Protein AF-0000000082272088 (afdb_homodimer)

Solvent-accessible surface area (backbone atoms only — not comparable to full-atom values): 32332 Å² total; per-residue (Å²): 135,86,81,80,79,77,82,76,81,78,81,81,80,85,81,78,80,77,78,79,80,81,80,78,79,80,79,78,78,80,79,80,77,77,78,80,77,80,79,80,77,77,79,76,77,77,76,79,76,78,71,79,72,81,79,72,82,68,79,77,69,79,74,69,81,67,76,72,68,71,66,70,72,73,62,71,70,70,70,71,67,76,69,72,81,68,50,76,50,64,38,67,52,80,91,69,46,50,70,68,37,48,53,49,51,51,52,47,36,68,74,25,73,87,59,42,60,61,70,52,48,24,43,31,46,51,40,52,61,48,30,53,26,49,50,46,30,50,49,22,59,73,69,60,53,93,65,51,65,46,57,50,34,50,48,45,40,54,35,12,21,58,39,58,12,64,37,52,31,55,59,40,48,58,53,25,43,75,42,65,48,50,68,71,56,61,70,30,55,45,43,38,93,55,45,42,60,67,44,36,55,68,52,32,48,77,72,51,88,47,68,44,58,45,30,52,50,50,42,51,40,36,26,72,68,67,34,26,58,53,71,65,49,51,53,55,27,26,57,52,53,77,64,34,67,47,58,56,45,48,53,49,47,41,43,20,51,42,43,25,45,22,41,44,28,38,58,24,39,44,64,67,131,134,84,83,81,79,78,84,78,83,78,82,81,81,86,80,80,80,77,79,79,80,79,79,78,80,80,77,75,76,77,77,78,78,79,77,78,79,78,79,79,76,78,77,75,76,79,74,80,77,78,71,80,74,73,81,70,81,68,78,77,69,79,74,70,80,68,75,72,67,72,64,71,73,71,60,70,69,71,68,70,67,75,68,70,79,69,50,74,49,66,37,65,52,80,90,70,46,51,71,69,36,49,51,49,49,51,53,47,37,67,75,24,75,88,59,42,62,60,70,52,46,23,43,30,48,52,39,54,64,47,29,54,26,49,50,47,30,51,50,20,59,73,69,60,54,94,66,50,64,47,56,50,34,50,48,44,38,53,34,12,20,58,39,59,13,66,36,50,32,53,59,40,48,58,54,24,43,75,41,65,47,52,67,71,57,61,69,30,56,44,44,39,92,56,44,40,60,65,44,36,55,68,52,31,48,78,73,51,88,47,66,44,59,44,30,53,50,50,43,52,41,35,27,73,70,69,32,28,57,52,71,65,51,50,54,54,28,28,57,52,54,77,63,33,69,47,58,54,44,48,52,48,47,40,42,20,50,42,43,25,46,21,40,46,31,38,56,23,39,43,64,64,133

Nearest PDB structures (foldseek):
  6k40-assembly3_C  TM=8.157E-01  e=2.690E-04  Deinococcus radiodurans R1 = ATCC 13939 = DSM 20539
  6ohi-assembly1_B  TM=7.771E-01  e=2.690E-04  Marinomonas mediterranea MMB-1
  6ohj-assembly1_B  TM=7.211E-01  e=2.273E-04  Marinomonas mediterranea MMB-1
  2gmy-assembly1_C  TM=8.570E-01  e=3.466E-04  Agrobacterium fabrum str. C58
  6k40-assembly3_C  TM=8.128E-01  e=4.241E-04  Deinococcus radiodurans R1 = ATCC 13939 = DSM 20539

Foldseek 3Di:
DPCPPPPDPPPPDPPPPPPPPPPDPPPPPPPPPPPPPDPPPPPPDDPDDPPPPPDCPPPPPPPPPPPPPVPPPPPPPPPPPPPDDDWQFQADDPVPADPLLVVVLVVQCVVCVPQRCAFLQRVCSNPNVRNVVLVVLVCCLQPVAPDQLLLLLLLQLLLLQALQQPQSNVVSVVVNVVSPDDPQLSVQRHGYPRQALVSCVVRHLVVDDDQQSNLLNNQSSCCSHPVHDDPVSQVSNCVSVVNDVVNVVSSVSSSVSSNVRSVSCVVRVRHHD/DPCPDPPDPPPDDPPPPPPPPPPDPPPPPPPPPPPPPDPPPPPPDDPDDPPPVPDCPPPVPPPPPPPVPVPPPPPPPPPPPPPDDDWQFQADDPVPADPLLVVVLVVQCVVCVPQRCAFLQRVCSNPNVRNVVLVVLVCCLQPVAPDQNLLLLLLQLLLLQALVQPQSNVVSVVVNVVSPDDPQLSVQRHGYPRQALVSCVVRHLVVDDDQQSNLLNNQSSCCSHVVHDDPVSQCSNCVSVVNDVVNVVSSVSSSVSSNVRSVSCVVRVRHHD

Secondary structure (DSSP, 8-state):
------------------------------------------------------------------------------------PPPS-----GGG--HHHHHHHHHHHHH-TTTTTTTTHHHHHT-HHHHHHHHHHHHHHHHSSSS-HHHHHHHHHHHHHHTT-HHHHHHHHHHHHHTT--HHHHHTS--GGG--HHHHHHHTGGG--SHHHHHHHHHHHHHHHHSS--HHHHHHHHHHTTT-HHHHHHHHHHHHHHHHHHHHHHHTTPPP-/---------------------------------------------------------------------------------------S-----GGG--HHHHHHHHHHHHH-TTTTTTTTHHHHHT-HHHHHHHHHHHHHHHHSSSS-HHHHHHHHHHHHHHTT-HHHHHHHHHHHHHTT--HHHHHTS--GGG--HHHHHHHTGGG--SHHHHHHHHHHHHHHHHSS--HHHHHHHHHHTTT-HHHHHHHHHHHHHHHHHHHHHHHTTPPP-

Organism: NCBI:txid303405

pLDDT: mean 75.04, std 32.03, range [20.23, 99.0]

Radius of gyration: 37.25 Å; Cα contacts (8 Å, |Δi|>4): 582; chains: 2; bounding box: 131×112×99 Å

Structure (mmCIF, N/CA/C/O backbone):
data_AF-0000000082272088-model_v1
#
loop_
_entity.id
_entity.type
_entity.pdbx_description
1 polymer 'Carboxymuconolactone decarboxylase-like domain-containing protein'
#
loop_
_atom_site.group_PDB
_atom_site.id
_atom_site.type_symbol
_atom_site.label_atom_id
_atom_site.label_alt_id
_atom_site.label_comp_id
_atom_site.label_asym_id
_atom_site.label_entity_id
_atom_site.label_seq_id
_atom_site.pdbx_PDB_ins_code
_atom_site.Cartn_x
_atom_site.Cartn_y
_atom_site.Cartn_z
_atom_site.occupancy
_atom_site.B_iso_or_equiv
_atom_site.auth_seq_id
_atom_site.auth_comp_id
_atom_site.auth_asym_id
_atom_site.auth_atom_id
_atom_site.pdbx_PDB_model_num
ATOM 1 N N . MET A 1 1 ? -45.688 12.656 -52.969 1 21.73 1 MET A N 1
ATOM 2 C CA . MET A 1 1 ? -44.75 13.711 -53.344 1 21.73 1 MET A CA 1
ATOM 3 C C . MET A 1 1 ? -44.062 14.312 -52.125 1 21.73 1 MET A C 1
ATOM 5 O O . MET A 1 1 ? -44.625 15.203 -51.469 1 21.73 1 MET A O 1
ATOM 9 N N . VAL A 1 2 ? -43.625 13.43 -51.156 1 29.42 2 VAL A N 1
ATOM 10 C CA . VAL A 1 2 ? -43.25 13.734 -49.75 1 29.42 2 VAL A CA 1
ATOM 11 C C . VAL A 1 2 ? -42 14.609 -49.75 1 29.42 2 VAL A C 1
ATOM 13 O O . VAL A 1 2 ? -41 14.266 -50.344 1 29.42 2 VAL A O 1
ATOM 16 N N . LEU A 1 3 ? -42.156 15.969 -49.438 1 23.69 3 LEU A N 1
ATOM 17 C CA . LEU A 1 3 ? -41.312 17.156 -49.438 1 23.69 3 LEU A CA 1
ATOM 18 C C . LEU A 1 3 ? -40.156 17.016 -48.469 1 23.69 3 LEU A C 1
ATOM 20 O O . LEU A 1 3 ? -40.375 16.828 -47.281 1 23.69 3 LEU A O 1
ATOM 24 N N . VAL A 1 4 ? -38.938 16.453 -48.812 1 29.16 4 VAL A N 1
ATOM 25 C CA . VAL A 1 4 ? -37.625 16.172 -48.188 1 29.16 4 VAL A CA 1
ATOM 26 C C . VAL A 1 4 ? -36.938 17.484 -47.844 1 29.16 4 VAL A C 1
ATOM 28 O O . VAL A 1 4 ? -36.406 18.188 -48.719 1 29.16 4 VAL A O 1
ATOM 31 N N . SER A 1 5 ? -37.719 18.375 -47 1 23.89 5 SER A N 1
ATOM 32 C CA . SER A 1 5 ? -37.156 19.703 -46.75 1 23.89 5 SER A CA 1
ATOM 33 C C . SER A 1 5 ? -35.75 19.609 -46.125 1 23.89 5 SER A C 1
ATOM 35 O O . SER A 1 5 ? -35.531 18.781 -45.25 1 23.89 5 SER A O 1
ATOM 37 N N . SER A 1 6 ? -34.594 20 -46.844 1 24.92 6 SER A N 1
ATOM 38 C CA . SER A 1 6 ? -33.156 20.094 -46.812 1 24.92 6 SER A CA 1
ATOM 39 C C . SER A 1 6 ? -32.656 21.047 -45.75 1 24.92 6 SER A C 1
ATOM 41 O O . SER A 1 6 ? -32.75 22.266 -45.906 1 24.92 6 SER A O 1
ATOM 43 N N . PHE A 1 7 ? -33.156 20.875 -44.406 1 28.39 7 PHE A N 1
ATOM 44 C CA . PHE A 1 7 ? -32.812 21.891 -43.406 1 28.39 7 PHE A CA 1
ATOM 45 C C . PHE A 1 7 ? -31.312 22.109 -43.312 1 28.39 7 PHE A C 1
ATOM 47 O O . PHE A 1 7 ? -30.562 21.141 -43.188 1 28.39 7 PHE A O 1
ATOM 54 N N . GLY A 1 8 ? -30.719 23.156 -44 1 22.56 8 GLY A N 1
ATOM 55 C CA . GLY A 1 8 ? -29.406 23.719 -44.188 1 22.56 8 GLY A CA 1
ATOM 56 C C . GLY A 1 8 ? -28.719 24.109 -42.906 1 22.56 8 GLY A C 1
ATOM 57 O O . GLY A 1 8 ? -29.234 24.938 -42.156 1 22.56 8 GLY A O 1
ATOM 58 N N . PHE A 1 9 ? -28.047 23.141 -42.125 1 25.55 9 PHE A N 1
ATOM 59 C CA . PHE A 1 9 ? -27.328 23.297 -40.844 1 25.55 9 PHE A CA 1
ATOM 60 C C . PHE A 1 9 ? -26.203 24.312 -41 1 25.55 9 PHE A C 1
ATOM 62 O O . PHE A 1 9 ? -25.266 24.109 -41.781 1 25.55 9 PHE A O 1
ATOM 69 N N . ARG A 1 10 ? -26.531 25.656 -40.875 1 20.23 10 ARG A N 1
ATOM 70 C CA . ARG A 1 10 ? -25.609 26.781 -40.938 1 20.23 10 ARG A CA 1
ATOM 71 C C . ARG A 1 10 ? -24.453 26.609 -39.969 1 20.23 10 ARG A C 1
ATOM 73 O O . ARG A 1 10 ? -24.688 26.375 -38.781 1 20.23 10 ARG A O 1
ATOM 80 N N . LEU A 1 11 ? -23.219 26.281 -40.406 1 24.06 11 LEU A N 1
ATOM 81 C CA . LEU A 1 11 ? -21.844 26.125 -39.906 1 24.06 11 LEU A CA 1
ATOM 82 C C . LEU A 1 11 ? -21.344 27.406 -39.25 1 24.06 11 LEU A C 1
ATOM 84 O O . LEU A 1 11 ? -21.172 28.422 -39.938 1 24.06 11 LEU A O 1
ATOM 88 N N . ALA A 1 12 ? -22.062 27.906 -38.094 1 22.28 12 ALA A N 1
ATOM 89 C CA . ALA A 1 12 ? -21.641 29.156 -37.469 1 22.28 12 ALA A CA 1
ATOM 90 C C . ALA A 1 12 ? -20.125 29.141 -37.219 1 22.28 12 ALA A C 1
ATOM 92 O O . ALA A 1 12 ? -19.547 28.109 -36.875 1 22.28 12 ALA A O 1
ATOM 93 N N . SER A 1 13 ? -19.391 30.25 -37.656 1 21.75 13 SER A N 1
ATOM 94 C CA . SER A 1 13 ? -18.062 30.812 -37.812 1 21.75 13 SER A CA 1
ATOM 95 C C . SER A 1 13 ? -17.359 30.969 -36.469 1 21.75 13 SER A C 1
ATOM 97 O O . SER A 1 13 ? -17.969 31.344 -35.469 1 21.75 13 SER A O 1
ATOM 99 N N . PRO A 1 14 ? -16.125 30.328 -36.219 1 25.16 14 PRO A N 1
ATOM 100 C CA . PRO A 1 14 ? -15.164 30.172 -35.125 1 25.16 14 PRO A CA 1
ATOM 101 C C . PRO A 1 14 ? -14.547 31.5 -34.688 1 25.16 14 PRO A C 1
ATOM 103 O O . PRO A 1 14 ? -13.758 32.094 -35.438 1 25.16 14 PRO A O 1
ATOM 106 N N . PHE A 1 15 ? -15.289 32.656 -34.281 1 22.84 15 PHE A N 1
ATOM 107 C CA . PHE A 1 15 ? -14.578 33.906 -34.062 1 22.84 15 PHE A CA 1
ATOM 108 C C . PHE A 1 15 ? -13.547 33.75 -32.969 1 22.84 15 PHE A C 1
ATOM 110 O O . PHE A 1 15 ? -13.875 33.344 -31.844 1 22.84 15 PHE A O 1
ATOM 117 N N . PHE A 1 16 ? -12.195 33.5 -33.25 1 23.77 16 PHE A N 1
ATOM 118 C CA . PHE A 1 16 ? -10.938 33.406 -32.5 1 23.77 16 PHE A CA 1
ATOM 119 C C . PHE A 1 16 ? -10.602 34.719 -31.828 1 23.77 16 PHE A C 1
ATOM 121 O O . PHE A 1 16 ? -10.094 35.625 -32.469 1 23.77 16 PHE A O 1
ATOM 128 N N . LEU A 1 17 ? -11.555 35.5 -31.062 1 22.05 17 LEU A N 1
ATOM 129 C CA . LEU A 1 17 ? -11.055 36.812 -30.641 1 22.05 17 LEU A CA 1
ATOM 130 C C . LEU A 1 17 ? -9.852 36.656 -29.719 1 22.05 17 LEU A C 1
ATOM 132 O O . LEU A 1 17 ? -9.938 35.969 -28.672 1 22.05 17 LEU A O 1
ATOM 136 N N . THR A 1 18 ? -8.602 36.875 -30.188 1 24.22 18 THR A N 1
ATOM 137 C CA . THR A 1 18 ? -7.219 36.969 -29.75 1 24.22 18 THR A CA 1
ATOM 138 C C . THR A 1 18 ? -7.074 38.062 -28.688 1 24.22 18 THR A C 1
ATOM 140 O O . THR A 1 18 ? -6.98 39.25 -29.016 1 24.22 18 THR A O 1
ATOM 143 N N . THR A 1 19 ? -8.031 38.281 -27.641 1 23.2 19 THR A N 1
ATOM 144 C CA . THR A 1 19 ? -7.746 39.5 -26.891 1 23.2 19 THR A CA 1
ATOM 145 C C . THR A 1 19 ? -6.395 39.375 -26.188 1 23.2 19 THR A C 1
ATOM 147 O O . THR A 1 19 ? -6.16 38.469 -25.406 1 23.2 19 THR A O 1
ATOM 150 N N . LEU A 1 20 ? -5.258 39.938 -26.734 1 24.7 20 LEU A N 1
ATOM 151 C CA . LEU A 1 20 ? -3.873 40.188 -26.344 1 24.7 20 LEU A CA 1
ATOM 152 C C . LEU A 1 20 ? -3.807 40.969 -25.031 1 24.7 20 LEU A C 1
ATOM 154 O O . LEU A 1 20 ? -4.203 42.125 -24.984 1 24.7 20 LEU A O 1
ATOM 158 N N . LEU A 1 21 ? -4.312 40.469 -23.828 1 24.22 21 LEU A N 1
ATOM 159 C CA . LEU A 1 21 ? -4.223 41.281 -22.625 1 24.22 21 LEU A CA 1
ATOM 160 C C . LEU A 1 21 ? -2.771 41.625 -22.297 1 24.22 21 LEU A C 1
ATOM 162 O O . LEU A 1 21 ? -1.931 40.75 -22.188 1 24.22 21 LEU A O 1
ATOM 166 N N . THR A 1 22 ? -2.211 42.844 -22.656 1 24.66 22 THR A N 1
ATOM 167 C CA . THR A 1 22 ? -0.938 43.531 -22.484 1 24.66 22 THR A CA 1
ATOM 168 C C . THR A 1 22 ? -0.616 43.719 -21 1 24.66 22 THR A C 1
ATOM 170 O O . THR A 1 22 ? -1.292 44.469 -20.297 1 24.66 22 THR A O 1
ATOM 173 N N . TYR A 1 23 ? -0.362 42.656 -20.188 1 25.44 23 TYR A N 1
ATOM 174 C CA . TYR A 1 23 ? -0.025 42.781 -18.766 1 25.44 23 TYR A CA 1
ATOM 175 C C . TYR A 1 23 ? 1.258 43.594 -18.594 1 25.44 23 TYR A C 1
ATOM 177 O O . TYR A 1 23 ? 2.281 43.281 -19.203 1 25.44 23 TYR A O 1
ATOM 185 N N . HIS A 1 24 ? 1.208 44.969 -18.359 1 28.06 24 HIS A N 1
ATOM 186 C CA . HIS A 1 24 ? 2.301 45.906 -18.125 1 28.06 24 HIS A CA 1
ATOM 187 C C . HIS A 1 24 ? 3.068 45.531 -16.859 1 28.06 24 HIS A C 1
ATOM 189 O O . HIS A 1 24 ? 2.469 45.344 -15.797 1 28.06 24 HIS A O 1
ATOM 195 N N . PRO A 1 25 ? 4.281 44.969 -16.891 1 26.5 25 PRO A N 1
ATOM 196 C CA . PRO A 1 25 ? 5.176 44.531 -15.812 1 26.5 25 PRO A CA 1
ATOM 197 C C . PRO A 1 25 ? 5.621 45.719 -14.93 1 26.5 25 PRO A C 1
ATOM 199 O O . PRO A 1 25 ? 6.125 46.719 -15.438 1 26.5 25 PRO A O 1
ATOM 202 N N . ILE A 1 26 ? 4.852 46.188 -13.93 1 26.55 26 ILE A N 1
ATOM 203 C CA . ILE A 1 26 ? 5.281 47.312 -13.109 1 26.55 26 ILE A CA 1
ATOM 204 C C . ILE A 1 26 ? 6.617 47 -12.445 1 26.55 26 ILE A C 1
ATOM 206 O O . ILE A 1 26 ? 6.746 46 -11.75 1 26.55 26 ILE A O 1
ATOM 210 N N . ILE A 1 27 ? 7.777 47.406 -12.93 1 26.39 27 ILE A N 1
ATOM 211 C CA . ILE A 1 27 ? 9.18 47.281 -12.547 1 26.39 27 ILE A CA 1
ATOM 212 C C . ILE A 1 27 ? 9.422 48.031 -11.242 1 26.39 27 ILE A C 1
ATOM 214 O O . ILE A 1 27 ? 9.344 49.281 -11.211 1 26.39 27 ILE A O 1
ATOM 218 N N . THR A 1 28 ? 8.68 47.844 -10.125 1 25.94 28 THR A N 1
ATOM 219 C CA . THR A 1 28 ? 8.992 48.75 -9.023 1 25.94 28 THR A CA 1
ATOM 220 C C . THR A 1 28 ? 10.438 48.562 -8.578 1 25.94 28 THR A C 1
ATOM 222 O O . THR A 1 28 ? 10.898 47.438 -8.367 1 25.94 28 THR A O 1
ATOM 225 N N . THR A 1 29 ? 11.32 49.5 -8.828 1 26.75 29 THR A N 1
ATOM 226 C CA . THR A 1 29 ? 12.742 49.75 -8.617 1 26.75 29 THR A CA 1
ATOM 227 C C . THR A 1 29 ? 13.07 49.781 -7.129 1 26.75 29 THR A C 1
ATOM 229 O O . THR A 1 29 ? 12.586 50.656 -6.402 1 26.75 29 THR A O 1
ATOM 232 N N . VAL A 1 30 ? 12.82 48.75 -6.285 1 27.98 30 VAL A N 1
ATOM 233 C CA . VAL A 1 30 ? 13.109 48.938 -4.867 1 27.98 30 VAL A CA 1
ATOM 234 C C . VAL A 1 30 ? 14.594 49.25 -4.68 1 27.98 30 VAL A C 1
ATOM 236 O O . VAL A 1 30 ? 15.453 48.531 -5.188 1 27.98 30 VAL A O 1
ATOM 239 N N . THR A 1 31 ? 14.969 50.562 -4.406 1 26.8 31 THR A N 1
ATOM 240 C CA . THR A 1 31 ? 16.234 51.219 -4.164 1 26.8 31 THR A CA 1
ATOM 241 C C . THR A 1 31 ? 16.906 50.656 -2.914 1 26.8 31 THR A C 1
ATOM 243 O O . THR A 1 31 ? 16.344 50.719 -1.822 1 26.8 31 THR A O 1
ATOM 246 N N . THR A 1 32 ? 17.578 49.5 -2.926 1 27.7 32 THR A N 1
ATOM 247 C CA . THR A 1 32 ? 18.281 48.844 -1.828 1 27.7 32 THR A CA 1
ATOM 248 C C . THR A 1 32 ? 19.375 49.719 -1.256 1 27.7 32 THR A C 1
ATOM 250 O O . THR A 1 32 ? 20.297 50.125 -1.967 1 27.7 32 THR A O 1
ATOM 253 N N . THR A 1 33 ? 18.984 50.75 -0.395 1 26.56 33 THR A N 1
ATOM 254 C CA . THR A 1 33 ? 19.953 51.656 0.206 1 26.56 33 THR A CA 1
ATOM 255 C C . THR A 1 33 ? 21.016 50.875 0.991 1 26.56 33 THR A C 1
ATOM 257 O O . THR A 1 33 ? 20.688 49.938 1.729 1 26.56 33 THR A O 1
ATOM 260 N N . THR A 1 34 ? 22.297 50.938 0.65 1 27.86 34 THR A N 1
ATOM 261 C CA . THR A 1 34 ? 23.625 50.406 0.966 1 27.86 34 THR A CA 1
ATOM 262 C C . THR A 1 34 ? 24.047 50.812 2.371 1 27.86 34 THR A C 1
ATOM 264 O O . THR A 1 34 ? 24.312 51.969 2.627 1 27.86 34 THR A O 1
ATOM 267 N N . THR A 1 35 ? 23.203 50.656 3.484 1 26.34 35 THR A N 1
ATOM 268 C CA . THR A 1 35 ? 23.734 51.312 4.68 1 26.34 35 THR A CA 1
ATOM 269 C C . THR A 1 35 ? 25.078 50.719 5.078 1 26.34 35 THR A C 1
ATOM 271 O O . THR A 1 35 ? 25.25 49.5 5.102 1 26.34 35 THR A O 1
ATOM 274 N N . THR A 1 36 ? 26.203 51.438 5.031 1 26.95 36 THR A N 1
ATOM 275 C CA . THR A 1 36 ? 27.641 51.375 5.234 1 26.95 36 THR A CA 1
ATOM 276 C C . THR A 1 36 ? 27.969 51.094 6.703 1 26.95 36 THR A C 1
ATOM 278 O O . THR A 1 36 ? 27.734 51.938 7.559 1 26.95 36 THR A O 1
ATOM 281 N N . THR A 1 37 ? 27.406 50.062 7.438 1 26 37 THR A N 1
ATOM 282 C CA . THR A 1 37 ? 27.672 50.031 8.875 1 26 37 THR A CA 1
ATOM 283 C C . THR A 1 37 ? 29.172 49.938 9.141 1 26 37 THR A C 1
ATOM 285 O O . THR A 1 37 ? 29.859 49.125 8.539 1 26 37 THR A O 1
ATOM 288 N N . THR A 1 38 ? 29.766 51 9.727 1 25.86 38 THR A N 1
ATOM 289 C CA . THR A 1 38 ? 31.109 51.375 10.172 1 25.86 38 THR A CA 1
ATOM 290 C C . THR A 1 38 ? 31.641 50.406 11.203 1 25.86 38 THR A C 1
ATOM 292 O O . THR A 1 38 ? 30.984 50.125 12.219 1 25.86 38 THR A O 1
ATOM 295 N N . LYS A 1 39 ? 32.406 49.344 10.805 1 26.92 39 LYS A N 1
ATOM 296 C CA . LYS A 1 39 ? 33.031 48.281 11.555 1 26.92 39 LYS A CA 1
ATOM 297 C C . LYS A 1 39 ? 33.969 48.844 12.633 1 26.92 39 LYS A C 1
ATOM 299 O O . LYS A 1 39 ? 34.906 49.562 12.328 1 26.92 39 LYS A O 1
ATOM 304 N N . ALA A 1 40 ? 33.438 49.188 13.852 1 27.08 40 ALA A N 1
ATOM 305 C CA . ALA A 1 40 ? 34.219 49.688 14.977 1 27.08 40 ALA A CA 1
ATOM 306 C C . ALA A 1 40 ? 35.375 48.75 15.336 1 27.08 40 ALA A C 1
ATOM 308 O O . ALA A 1 40 ? 35.156 47.531 15.484 1 27.08 40 ALA A O 1
ATOM 309 N N . THR A 1 41 ? 36.625 49 14.914 1 24.59 41 THR A N 1
ATOM 310 C CA . THR A 1 41 ? 37.938 48.406 14.992 1 24.59 41 THR A CA 1
ATOM 311 C C . THR A 1 41 ? 38.375 48.219 16.438 1 24.59 41 THR A C 1
ATOM 313 O O . THR A 1 41 ? 38.594 49.188 17.156 1 24.59 41 THR A O 1
ATOM 316 N N . ILE A 1 42 ? 37.594 47.406 17.266 1 25.2 42 ILE A N 1
ATOM 317 C CA . ILE A 1 42 ? 37.969 47.375 18.672 1 25.2 42 ILE A CA 1
ATOM 318 C C . ILE A 1 42 ? 39.438 46.875 18.812 1 25.2 42 ILE A C 1
ATOM 320 O O . ILE A 1 42 ? 39.781 45.844 18.266 1 25.2 42 ILE A O 1
ATOM 324 N N . SER A 1 43 ? 40.344 47.781 19.078 1 23 43 SER A N 1
ATOM 325 C CA . SER A 1 43 ? 41.812 47.75 19.234 1 23 43 SER A CA 1
ATOM 326 C C . SER A 1 43 ? 42.219 46.875 20.422 1 23 43 SER A C 1
ATOM 328 O O . SER A 1 43 ? 41.938 47.219 21.578 1 23 43 SER A O 1
ATOM 330 N N . ILE A 1 44 ? 41.938 45.531 20.375 1 24.52 44 ILE A N 1
ATOM 331 C CA . ILE A 1 44 ? 42.25 44.688 21.516 1 24.52 44 ILE A CA 1
ATOM 332 C C . ILE A 1 44 ? 43.75 44.719 21.828 1 24.52 44 ILE A C 1
ATOM 334 O O . ILE A 1 44 ? 44.594 44.594 20.922 1 24.52 44 ILE A O 1
ATOM 338 N N . ASN A 1 45 ? 44.062 45.438 22.906 1 24.41 45 ASN A N 1
ATOM 339 C CA . ASN A 1 45 ? 45.375 45.75 23.469 1 24.41 45 ASN A CA 1
ATOM 340 C C . ASN A 1 45 ? 46.219 44.5 23.656 1 24.41 45 ASN A C 1
ATOM 342 O O . ASN A 1 45 ? 45.75 43.5 24.203 1 24.41 45 ASN A O 1
ATOM 346 N N . PRO A 1 46 ? 47.375 44.344 22.938 1 24.38 46 PRO A N 1
ATOM 347 C CA . PRO A 1 46 ? 48.312 43.25 22.703 1 24.38 46 PRO A CA 1
ATOM 348 C C . PRO A 1 46 ? 49 42.781 23.969 1 24.38 46 PRO A C 1
ATOM 350 O O . PRO A 1 46 ? 49.531 43.594 24.734 1 24.38 46 PRO A O 1
ATOM 353 N N . LEU A 1 47 ? 48.344 41.812 24.734 1 25.88 47 LEU A N 1
ATOM 354 C CA . LEU A 1 47 ? 48.906 41.438 26.031 1 25.88 47 LEU A CA 1
ATOM 355 C C . LEU A 1 47 ? 50.406 41.125 25.922 1 25.88 47 LEU A C 1
ATOM 357 O O . LEU A 1 47 ? 50.875 40.625 24.891 1 25.88 47 LEU A O 1
ATOM 361 N N . PRO A 1 48 ? 51.125 41.562 26.969 1 23.09 48 PRO A N 1
ATOM 362 C CA . PRO A 1 48 ? 52.594 41.75 27.047 1 23.09 48 PRO A CA 1
ATOM 363 C C . PRO A 1 48 ? 53.344 40.438 26.953 1 23.09 48 PRO A C 1
ATOM 365 O O . PRO A 1 48 ? 52.812 39.375 27.312 1 23.09 48 PRO A O 1
ATOM 368 N N . LYS A 1 49 ? 54.219 40.312 26.062 1 24.73 49 LYS A N 1
ATOM 369 C CA . LYS A 1 49 ? 55.062 39.25 25.531 1 24.73 49 LYS A CA 1
ATOM 370 C C . LYS A 1 49 ? 56 38.688 26.625 1 24.73 49 LYS A C 1
ATOM 372 O O . LYS A 1 49 ? 56.812 39.438 27.172 1 24.73 49 LYS A O 1
ATOM 377 N N . MET A 1 50 ? 55.406 37.844 27.594 1 23.48 50 MET A N 1
ATOM 378 C CA . MET A 1 50 ? 56.281 37.469 28.703 1 23.48 50 MET A CA 1
ATOM 379 C C . MET A 1 50 ? 57.562 36.812 28.172 1 23.48 50 MET A C 1
ATOM 381 O O . MET A 1 50 ? 57.531 36 27.234 1 23.48 50 MET A O 1
ATOM 385 N N . SER A 1 51 ? 58.719 37.375 28.406 1 24.03 51 SER A N 1
ATOM 386 C CA . SER A 1 51 ? 60.094 37.25 27.953 1 24.03 51 SER A CA 1
ATOM 387 C C . SER A 1 51 ? 60.719 35.938 28.438 1 24.03 51 SER A C 1
ATOM 389 O O . SER A 1 51 ? 61.875 35.688 28.203 1 24.03 51 SER A O 1
ATOM 391 N N . THR A 1 52 ? 59.938 34.781 28.438 1 23.95 52 THR A N 1
ATOM 392 C CA . THR A 1 52 ? 60.594 33.75 29.234 1 23.95 52 THR A CA 1
ATOM 393 C C . THR A 1 52 ? 61.938 33.375 28.641 1 23.95 52 THR A C 1
ATOM 395 O O . THR A 1 52 ? 62.062 33.156 27.438 1 23.95 52 THR A O 1
ATOM 398 N N . THR A 1 53 ? 63.062 33.656 29.281 1 25.25 53 THR A N 1
ATOM 399 C CA . THR A 1 53 ? 64.5 33.656 29.094 1 25.25 53 THR A CA 1
ATOM 400 C C . THR A 1 53 ? 65 32.25 28.984 1 25.25 53 THR A C 1
ATOM 402 O O . THR A 1 53 ? 66.25 32.031 28.891 1 25.25 53 THR A O 1
ATOM 405 N N . THR A 1 54 ? 64.312 31.266 28.5 1 24.48 54 THR A N 1
ATOM 406 C CA . THR A 1 54 ? 64.812 29.953 28.859 1 24.48 54 THR A CA 1
ATOM 407 C C . THR A 1 54 ? 66.188 29.75 28.234 1 24.48 54 THR A C 1
ATOM 409 O O . THR A 1 54 ? 66.438 30.172 27.109 1 24.48 54 THR A O 1
ATOM 412 N N . SER A 1 55 ? 67.188 29.375 29.094 1 24.16 55 SER A N 1
ATOM 413 C CA . SER A 1 55 ? 68.625 29.172 29.094 1 24.16 55 SER A CA 1
ATOM 414 C C . SER A 1 55 ? 69.062 28.109 28.078 1 24.16 55 SER A C 1
ATOM 416 O O . SER A 1 55 ? 68.375 27.109 27.906 1 24.16 55 SER A O 1
ATOM 418 N N . SER A 1 56 ? 69.938 28.484 27.047 1 24.19 56 SER A N 1
ATOM 419 C CA . SER A 1 56 ? 70.375 27.969 25.75 1 24.19 56 SER A CA 1
ATOM 420 C C . SER A 1 56 ? 71.312 26.797 25.922 1 24.19 56 SER A C 1
ATOM 422 O O . SER A 1 56 ? 71.875 26.312 24.938 1 24.19 56 SER A O 1
ATOM 424 N N . SER A 1 57 ? 71.25 25.984 27.047 1 26.11 57 SER A N 1
ATOM 425 C CA . SER A 1 57 ? 72.5 25.234 27.109 1 26.11 57 SER A CA 1
ATOM 426 C C . SER A 1 57 ? 72.688 24.391 25.844 1 26.11 57 SER A C 1
ATOM 428 O O . SER A 1 57 ? 71.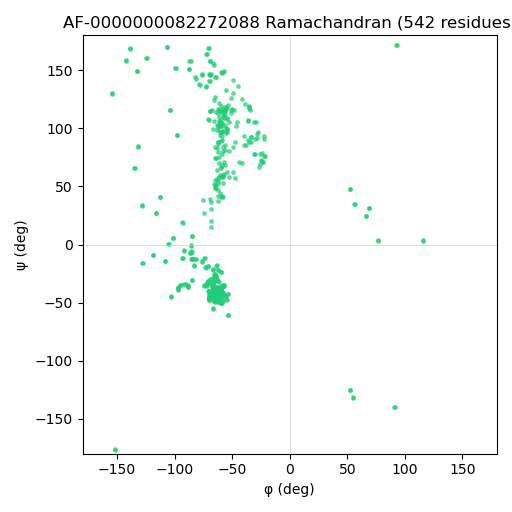75 23.75 25.375 1 26.11 57 SER A O 1
ATOM 430 N N . SER A 1 58 ? 73.75 24.672 25.031 1 25.95 58 SER A N 1
ATOM 431 C CA . SER A 1 58 ? 74.188 24.344 23.672 1 25.95 58 SER A CA 1
ATOM 432 C C . SER A 1 58 ? 74.562 22.875 23.547 1 25.95 58 SER A C 1
ATOM 434 O O . SER A 1 58 ? 75.062 22.438 22.516 1 25.95 58 SER A O 1
ATOM 436 N N . ASN A 1 59 ? 74.188 22 24.5 1 26.16 59 ASN A N 1
ATOM 437 C CA . ASN A 1 59 ? 75 20.797 24.375 1 26.16 59 ASN A CA 1
ATOM 438 C C . ASN A 1 59 ? 74.875 20.203 22.969 1 26.16 59 ASN A C 1
ATOM 440 O O . ASN A 1 59 ? 73.75 20.125 22.406 1 26.16 59 ASN A O 1
ATOM 444 N N . ASP A 1 60 ? 76 20.172 22.234 1 26.12 60 ASP A N 1
ATOM 445 C CA . ASP A 1 60 ? 76.312 19.828 20.844 1 26.12 60 ASP A CA 1
ATOM 446 C C . ASP A 1 60 ? 75.938 18.375 20.547 1 26.12 60 ASP A C 1
ATOM 448 O O . ASP A 1 60 ? 76.625 17.453 21.031 1 26.12 60 ASP A O 1
ATOM 452 N N . ILE A 1 61 ? 74.812 17.969 20.984 1 27.42 61 ILE A N 1
ATOM 453 C CA . ILE A 1 61 ? 74.625 16.531 20.781 1 27.42 61 ILE A CA 1
ATOM 454 C C . ILE A 1 61 ? 74.75 16.203 19.297 1 27.42 61 ILE A C 1
ATOM 456 O O . ILE A 1 61 ? 74.188 16.891 18.438 1 27.42 61 ILE A O 1
ATOM 460 N N . SER A 1 62 ? 75.938 15.484 19 1 28.22 62 SER A N 1
ATOM 461 C CA . SER A 1 62 ? 76.312 14.953 17.703 1 28.22 62 SER A CA 1
ATOM 462 C C . SER A 1 62 ? 75.188 14.156 17.047 1 28.22 62 SER A C 1
ATOM 464 O O . SER A 1 62 ? 74.625 13.234 17.656 1 28.22 62 SER A O 1
ATOM 466 N N . THR A 1 63 ? 74.312 14.859 16.391 1 29.06 63 THR A N 1
ATOM 467 C CA . THR A 1 63 ? 73.125 14.32 15.766 1 29.06 63 THR A CA 1
ATOM 468 C C . THR A 1 63 ? 73.438 13.227 14.758 1 29.06 63 THR A C 1
ATOM 470 O O . THR A 1 63 ? 74.188 13.492 13.781 1 29.06 63 THR A O 1
ATOM 473 N N . SER A 1 64 ? 73.875 12.047 15.344 1 29.77 64 SER A N 1
ATOM 474 C CA . SER A 1 64 ? 74.062 10.93 14.43 1 29.77 64 SER A CA 1
ATOM 475 C C . SER A 1 64 ? 73 10.875 13.367 1 29.77 64 SER A C 1
ATOM 477 O O . SER A 1 64 ? 71.875 11.305 13.609 1 29.77 64 SER A O 1
ATOM 479 N N . ASN A 1 65 ? 73.438 10.938 12.094 1 27.31 65 ASN A N 1
ATOM 480 C CA . ASN A 1 65 ? 72.688 10.93 10.844 1 27.31 65 ASN A CA 1
ATOM 481 C C . ASN A 1 65 ? 71.625 9.805 10.812 1 27.31 65 ASN A C 1
ATOM 483 O O . ASN A 1 65 ? 72 8.625 10.758 1 27.31 65 ASN A O 1
ATOM 487 N N . ASP A 1 66 ? 70.75 9.805 11.742 1 28.58 66 ASP A N 1
ATOM 488 C CA . ASP A 1 66 ? 69.75 8.75 11.695 1 28.58 66 ASP A CA 1
ATOM 489 C C . ASP A 1 66 ? 69.188 8.578 10.289 1 28.58 66 ASP A C 1
ATOM 491 O O . ASP A 1 66 ? 68.875 9.562 9.617 1 28.58 66 ASP A O 1
ATOM 495 N N . ASP A 1 67 ? 69.625 7.48 9.617 1 32.12 67 ASP A N 1
ATOM 496 C CA . ASP A 1 67 ? 69.062 7 8.367 1 32.12 67 ASP A CA 1
ATOM 497 C C . ASP A 1 67 ? 67.5 7.133 8.383 1 32.12 67 ASP A C 1
ATOM 499 O O . ASP A 1 67 ? 66.875 6.586 9.266 1 32.12 67 ASP A O 1
ATOM 503 N N . VAL A 1 68 ? 67.062 8.312 8.016 1 29.17 68 VAL A N 1
ATOM 504 C CA . VAL A 1 68 ? 65.625 8.492 7.82 1 29.17 68 VAL A CA 1
ATOM 505 C C . VAL A 1 68 ? 65.062 7.312 7.043 1 29.17 68 VAL A C 1
ATOM 507 O O . VAL A 1 68 ? 65.375 7.09 5.883 1 29.17 68 VAL A O 1
ATOM 510 N N . VAL A 1 69 ? 65 6.133 7.707 1 33.5 69 VAL A N 1
ATOM 511 C CA . VAL A 1 69 ? 64.125 5.121 7.066 1 33.5 69 VAL A CA 1
ATOM 512 C C . VAL A 1 69 ? 62.906 5.777 6.434 1 33.5 69 VAL A C 1
ATOM 514 O O . VAL A 1 69 ? 62.219 6.547 7.09 1 33.5 69 VAL A O 1
ATOM 517 N N . SER A 1 70 ? 63.125 6.133 5.141 1 32.16 70 SER A N 1
ATOM 518 C CA . SER A 1 70 ? 61.938 6.59 4.395 1 32.16 70 SER A CA 1
ATOM 519 C C . SER A 1 70 ? 60.688 5.852 4.836 1 32.16 70 SER A C 1
ATOM 521 O O . SER A 1 70 ? 60.656 4.621 4.848 1 32.16 70 SER A O 1
ATOM 523 N N . LEU A 1 71 ? 60.031 6.371 5.84 1 33.41 71 LEU A N 1
ATOM 524 C CA . LEU A 1 71 ? 58.719 5.781 6.113 1 33.41 71 LEU A CA 1
ATOM 525 C C . LEU A 1 71 ? 58.031 5.391 4.82 1 33.41 71 LEU A C 1
ATOM 527 O O . LEU A 1 71 ? 58.031 6.156 3.852 1 33.41 71 LEU A O 1
ATOM 531 N N . PRO A 1 72 ? 58 4.059 4.574 1 31.17 72 PRO A N 1
ATOM 532 C CA . PRO A 1 72 ? 57.281 3.791 3.316 1 31.17 72 PRO A CA 1
ATOM 533 C C . PRO A 1 72 ? 56.125 4.762 3.064 1 31.17 72 PRO A C 1
ATOM 535 O O . PRO A 1 72 ? 55.531 5.246 4.012 1 31.17 72 PRO A O 1
ATOM 538 N N . LYS A 1 73 ? 56.219 5.574 1.995 1 32.53 73 LYS A N 1
ATOM 539 C CA . LYS A 1 73 ? 55.031 6.328 1.564 1 32.53 73 LYS A CA 1
ATOM 540 C C . LYS A 1 73 ? 53.75 5.594 1.919 1 32.53 73 LYS A C 1
ATOM 542 O O . LYS A 1 73 ? 53.625 4.398 1.647 1 32.53 73 LYS A O 1
ATOM 547 N N . HIS A 1 74 ? 53.219 5.934 3.146 1 34.53 74 HIS A N 1
ATOM 548 C CA . HIS A 1 74 ? 51.875 5.406 3.301 1 34.53 74 HIS A CA 1
ATOM 549 C C . HIS A 1 74 ? 51.156 5.336 1.959 1 34.53 74 HIS A C 1
ATOM 551 O O . HIS A 1 74 ? 51.062 6.34 1.253 1 34.53 74 HIS A O 1
ATOM 557 N N . GLN A 1 75 ? 51.5 4.305 1.159 1 36.56 75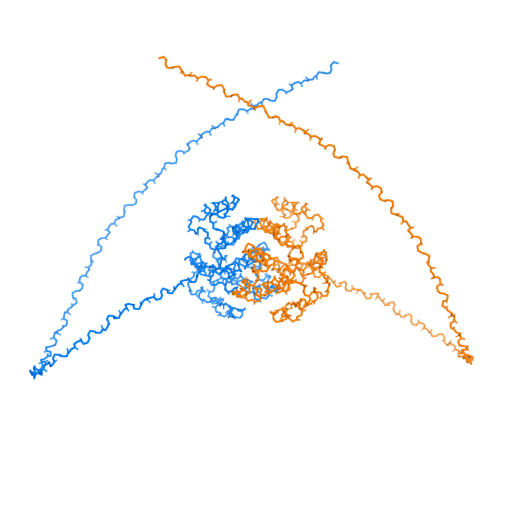 GLN A N 1
ATOM 558 C CA . GLN A 1 75 ? 50.562 4.207 0.044 1 36.56 75 GLN A CA 1
ATOM 559 C C . GLN A 1 75 ? 49.188 4.73 0.437 1 36.56 75 GLN A C 1
ATOM 561 O O . GLN A 1 75 ? 48.688 4.445 1.532 1 36.56 75 GLN A O 1
ATOM 566 N N . PRO A 1 76 ? 48.812 5.941 -0.031 1 35.28 76 PRO A N 1
ATOM 567 C CA . PRO A 1 76 ? 47.438 6.266 0.321 1 35.28 76 PRO A CA 1
ATOM 568 C C . PRO A 1 76 ? 46.562 5.027 0.493 1 35.28 76 PRO A C 1
ATOM 570 O O . PRO A 1 76 ? 46.688 4.07 -0.275 1 35.28 76 PRO A O 1
ATOM 573 N N . GLN A 1 77 ? 46.406 4.586 1.768 1 35.16 77 GLN A N 1
ATOM 574 C CA . GLN A 1 77 ? 45.312 3.623 1.874 1 35.16 77 GLN A CA 1
ATOM 575 C C . GLN A 1 77 ? 44.312 3.777 0.718 1 35.16 77 GLN A C 1
ATOM 577 O O . GLN A 1 77 ? 43.844 4.879 0.442 1 35.16 77 GLN A O 1
ATOM 582 N N . GLN A 1 78 ? 44.5 3.066 -0.371 1 36.59 78 GLN A N 1
ATOM 583 C CA . GLN A 1 78 ? 43.344 3.008 -1.25 1 36.59 78 GLN A CA 1
ATOM 584 C C . GLN A 1 78 ? 42.062 3.262 -0.474 1 36.59 78 GLN A C 1
ATOM 586 O O . GLN A 1 78 ? 41.719 2.508 0.441 1 36.59 78 GLN A O 1
ATOM 591 N N . GLN A 1 79 ? 41.719 4.465 -0.143 1 34.06 79 GLN A N 1
ATOM 592 C CA . GLN A 1 79 ? 40.344 4.66 0.288 1 34.06 79 GLN A CA 1
ATOM 593 C C . GLN A 1 79 ? 39.438 3.576 -0.281 1 34.06 79 GLN A C 1
ATOM 595 O O . GLN A 1 79 ? 39.25 3.494 -1.495 1 34.06 79 GLN A O 1
ATOM 600 N N . GLN A 1 80 ? 39.5 2.318 0.159 1 36.28 80 GLN A N 1
ATOM 601 C CA . GLN A 1 80 ? 38.344 1.51 -0.174 1 36.28 80 GLN A CA 1
ATOM 602 C C . GLN A 1 80 ? 37.125 2.387 -0.417 1 36.28 80 GLN A C 1
ATOM 604 O O . GLN A 1 80 ? 36.625 3.061 0.498 1 36.28 80 GLN A O 1
ATOM 609 N N . GLN A 1 81 ? 37 3.141 -1.477 1 37.09 81 GLN A N 1
ATOM 610 C CA . GLN A 1 81 ? 35.719 3.727 -1.822 1 37.09 81 GLN A CA 1
ATOM 611 C C . GLN A 1 81 ? 34.562 2.951 -1.181 1 37.09 81 GLN A C 1
ATOM 613 O O . GLN A 1 81 ? 34.344 1.775 -1.487 1 37.09 81 GLN A O 1
ATOM 618 N N . GLN A 1 82 ? 34.312 3.08 0.038 1 40.09 82 GLN A N 1
ATOM 619 C CA . GLN A 1 82 ? 33.031 2.588 0.56 1 40.09 82 GLN A CA 1
ATOM 620 C C . GLN A 1 82 ? 31.969 2.58 -0.525 1 40.09 82 GLN A C 1
ATOM 622 O O . GLN A 1 82 ? 31.516 3.641 -0.966 1 40.09 82 GLN A O 1
ATOM 627 N N . LYS A 1 83 ? 32.094 1.808 -1.476 1 41.97 83 LYS A N 1
ATOM 628 C CA . LYS A 1 83 ? 31.109 1.661 -2.557 1 41.97 83 LYS A CA 1
ATOM 629 C C . LYS A 1 83 ? 29.688 1.861 -2.045 1 41.97 83 LYS A C 1
ATOM 631 O O . LYS A 1 83 ? 29.25 1.175 -1.117 1 41.97 83 LYS A O 1
ATOM 636 N N . GLN A 1 84 ? 29.188 3.039 -2.107 1 55.28 84 GLN A N 1
ATOM 637 C CA . GLN A 1 84 ? 27.766 3.238 -1.846 1 55.28 84 GLN A CA 1
ATOM 638 C C . GLN A 1 84 ? 26.938 2.062 -2.359 1 55.28 84 GLN A C 1
ATOM 640 O O . GLN A 1 84 ? 27.172 1.571 -3.467 1 55.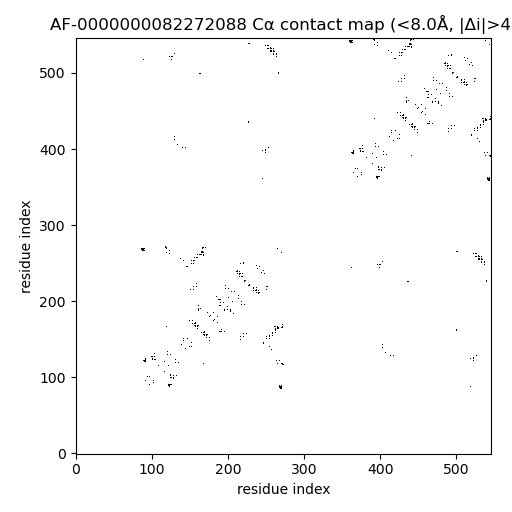28 84 GLN A O 1
ATOM 645 N N . PRO A 1 85 ? 26.219 1.354 -1.488 1 70.31 85 PRO A N 1
ATOM 646 C CA . PRO A 1 85 ? 25.453 0.189 -1.923 1 70.31 85 PRO A CA 1
ATOM 647 C C . PRO A 1 85 ? 24.578 0.481 -3.146 1 70.31 85 PRO A C 1
ATOM 649 O O . PRO A 1 85 ? 24.016 1.568 -3.256 1 70.31 85 PRO A O 1
ATOM 652 N N . GLN A 1 86 ? 24.828 -0.154 -4.227 1 84.94 86 GLN A N 1
ATOM 653 C CA . GLN A 1 86 ? 24.062 -0.067 -5.469 1 84.94 86 GLN A CA 1
ATOM 654 C C . GLN A 1 86 ? 22.688 -0.72 -5.316 1 84.94 86 GLN A C 1
ATOM 656 O O . GLN A 1 86 ? 22.516 -1.645 -4.52 1 84.94 86 GLN A O 1
ATOM 661 N N . PRO A 1 87 ? 21.688 -0.134 -6.043 1 94.19 87 PRO A N 1
ATOM 662 C CA . PRO A 1 87 ? 20.375 -0.795 -6.039 1 94.19 87 PRO A CA 1
ATOM 663 C C . PRO A 1 87 ? 20.438 -2.225 -6.574 1 94.19 87 PRO A C 1
ATOM 665 O O . PRO A 1 87 ? 21.281 -2.537 -7.418 1 94.19 87 PRO A O 1
ATOM 668 N N . ARG A 1 88 ? 19.625 -3.018 -6.055 1 96 88 ARG A N 1
ATOM 669 C CA . ARG A 1 88 ? 19.469 -4.383 -6.555 1 96 88 ARG A CA 1
ATOM 670 C C . ARG A 1 88 ? 18.906 -4.387 -7.973 1 96 88 ARG A C 1
ATOM 672 O O . ARG A 1 88 ? 19.328 -5.191 -8.805 1 96 88 ARG A O 1
ATOM 679 N N . TYR A 1 89 ? 18 -3.592 -8.211 1 96.62 89 TYR A N 1
ATOM 680 C CA . TYR A 1 89 ? 17.359 -3.395 -9.508 1 96.62 89 TYR A CA 1
ATOM 681 C C . TYR A 1 89 ? 16.781 -1.992 -9.625 1 96.62 89 TYR A C 1
ATOM 683 O O . TYR A 1 89 ? 16 -1.569 -8.766 1 96.62 89 TYR A O 1
ATOM 691 N N . ASN A 1 90 ? 17.094 -1.292 -10.703 1 95.25 90 ASN A N 1
ATOM 692 C CA . ASN A 1 90 ? 16.609 0.075 -10.867 1 95.25 90 ASN A CA 1
ATOM 693 C C . ASN A 1 90 ? 15.93 0.272 -12.219 1 95.25 90 ASN A C 1
ATOM 695 O O . ASN A 1 90 ? 16.062 1.332 -12.828 1 95.25 90 ASN A O 1
ATOM 699 N N . GLY A 1 91 ? 15.258 -0.774 -12.703 1 95.69 91 GLY A N 1
ATOM 700 C CA . GLY A 1 91 ? 14.523 -0.688 -13.953 1 95.69 91 GLY A CA 1
ATOM 701 C C . GLY A 1 91 ? 15.336 -1.12 -15.164 1 95.69 91 GLY A C 1
ATOM 702 O O . GLY A 1 91 ? 16.531 -1.407 -15.039 1 95.69 91 GLY A O 1
ATOM 703 N N . PRO A 1 92 ? 14.672 -1.211 -16.266 1 96.12 92 PRO A N 1
ATOM 704 C CA . PRO A 1 92 ? 15.359 -1.643 -17.484 1 96.12 92 PRO A CA 1
ATOM 705 C C . PRO A 1 92 ? 16.359 -0.602 -18 1 96.12 92 PRO A C 1
ATOM 707 O O . PRO A 1 92 ? 16.109 0.602 -17.875 1 96.12 92 PRO A O 1
ATOM 710 N N . SER A 1 93 ? 17.422 -1.139 -18.562 1 93.5 93 SER A N 1
ATOM 711 C CA . SER A 1 93 ? 18.328 -0.233 -19.25 1 93.5 93 SER A CA 1
ATOM 712 C C . SER A 1 93 ? 17.672 0.404 -20.469 1 93.5 93 SER A C 1
ATOM 714 O O . SER A 1 93 ? 16.734 -0.164 -21.047 1 93.5 93 SER A O 1
ATOM 716 N N . ILE A 1 94 ? 18.172 1.512 -20.797 1 90.56 94 ILE A N 1
ATOM 717 C CA . ILE A 1 94 ? 17.562 2.289 -21.875 1 90.56 94 ILE A CA 1
ATOM 718 C C . ILE A 1 94 ? 17.516 1.455 -23.156 1 90.56 94 ILE A C 1
ATOM 720 O O . ILE A 1 94 ? 16.531 1.482 -23.875 1 90.56 94 ILE A O 1
ATOM 724 N N . ASP A 1 95 ? 18.516 0.663 -23.328 1 93.62 95 ASP A N 1
ATOM 725 C CA . ASP A 1 95 ? 18.625 -0.124 -24.562 1 93.62 95 ASP A CA 1
ATOM 726 C C . ASP A 1 95 ? 17.656 -1.307 -24.531 1 93.62 95 ASP A C 1
ATOM 728 O O . ASP A 1 95 ? 17.344 -1.877 -25.578 1 93.62 95 ASP A O 1
ATOM 732 N N . GLU A 1 96 ? 17.109 -1.637 -23.406 1 94.06 96 GLU A N 1
ATOM 733 C CA . GLU A 1 96 ? 16.234 -2.793 -23.266 1 94.06 96 GLU A CA 1
ATOM 734 C C . GLU A 1 96 ? 14.773 -2.365 -23.141 1 94.06 96 GLU A C 1
ATOM 736 O O . GLU A 1 96 ? 13.875 -3.207 -23.141 1 94.06 96 GLU A O 1
ATOM 741 N N . MET A 1 97 ? 14.555 -1.113 -23.188 1 95.75 97 MET A N 1
ATOM 742 C CA . MET A 1 97 ? 13.203 -0.61 -22.953 1 95.75 97 MET A CA 1
ATOM 743 C C . MET A 1 97 ? 12.336 -0.781 -24.188 1 95.75 97 MET A C 1
ATOM 745 O O . MET A 1 97 ? 12.797 -0.564 -25.312 1 95.75 97 MET A O 1
ATOM 749 N N . THR A 1 98 ? 11.156 -1.193 -23.891 1 96.19 98 THR A N 1
ATOM 750 C CA . THR A 1 98 ? 10.141 -1.15 -24.938 1 96.19 98 THR A CA 1
ATOM 751 C C . THR A 1 98 ? 9.75 0.29 -25.25 1 96.19 98 THR A C 1
ATOM 753 O O . THR A 1 98 ? 10.078 1.207 -24.5 1 96.19 98 THR A O 1
ATOM 756 N N . ASP A 1 99 ? 9.023 0.452 -26.312 1 96.25 99 ASP A N 1
ATOM 757 C CA . ASP A 1 99 ? 8.547 1.782 -26.672 1 96.25 99 ASP A CA 1
ATOM 758 C C . ASP A 1 99 ? 7.637 2.357 -25.594 1 96.25 99 ASP A C 1
ATOM 760 O O . ASP A 1 99 ? 7.723 3.545 -25.266 1 96.25 99 ASP A O 1
ATOM 764 N N . ARG A 1 100 ? 6.852 1.526 -25.078 1 96.06 100 ARG A N 1
ATOM 765 C CA . ARG A 1 100 ? 5.949 1.976 -24.031 1 96.06 100 ARG A CA 1
ATOM 766 C C . ARG A 1 100 ? 6.73 2.41 -22.797 1 96.06 100 ARG A C 1
ATOM 768 O O . ARG A 1 100 ? 6.395 3.42 -22.172 1 96.06 100 ARG A O 1
ATOM 775 N N . GLN A 1 101 ? 7.738 1.698 -22.453 1 96.31 101 GLN A N 1
ATOM 776 C CA . GLN A 1 101 ? 8.57 2.041 -21.297 1 96.31 101 GLN A CA 1
ATOM 777 C C . GLN A 1 101 ? 9.32 3.35 -21.531 1 96.31 101 GLN A C 1
ATOM 779 O O . GLN A 1 101 ? 9.453 4.168 -20.625 1 96.31 101 GLN A O 1
ATOM 784 N N . LYS A 1 102 ? 9.758 3.557 -22.734 1 95.81 102 LYS A N 1
ATOM 785 C CA . LYS A 1 102 ? 10.445 4.801 -23.078 1 95.81 102 LYS A CA 1
ATOM 786 C C . LYS A 1 102 ? 9.5 5.996 -22.953 1 95.81 102 LYS A C 1
ATOM 788 O O . LYS A 1 102 ? 9.891 7.051 -22.453 1 95.81 102 LYS A O 1
ATOM 793 N N . GLN A 1 103 ? 8.367 5.82 -23.422 1 95.12 103 GLN A N 1
ATOM 794 C CA . GLN A 1 103 ? 7.371 6.887 -23.344 1 95.12 103 GLN A CA 1
ATOM 795 C C . GLN A 1 103 ? 7.051 7.23 -21.891 1 95.12 103 GLN A C 1
ATOM 797 O O . GLN A 1 103 ? 6.961 8.406 -21.531 1 95.12 103 GLN A O 1
ATOM 802 N N . LEU A 1 104 ? 6.867 6.199 -21.172 1 93.75 104 LEU A N 1
ATOM 803 C CA . LEU A 1 104 ? 6.57 6.395 -19.75 1 93.75 104 LEU A CA 1
ATOM 804 C C . LEU A 1 104 ? 7.738 7.062 -19.031 1 93.75 104 LEU A C 1
ATOM 806 O O . LEU A 1 104 ? 7.539 7.938 -18.188 1 93.75 104 LEU A O 1
ATOM 810 N N . ARG A 1 105 ? 8.883 6.586 -19.344 1 93.5 105 ARG A N 1
ATOM 811 C CA . ARG A 1 105 ? 10.07 7.203 -18.781 1 93.5 105 ARG A CA 1
ATOM 812 C C . ARG A 1 105 ? 10.117 8.695 -19.078 1 93.5 105 ARG A C 1
ATOM 814 O O . ARG A 1 105 ? 10.367 9.508 -18.188 1 93.5 105 ARG A O 1
ATOM 821 N N . THR A 1 106 ? 9.875 9.047 -20.25 1 92.62 106 THR A N 1
ATOM 822 C CA . THR A 1 106 ? 9.867 10.438 -20.672 1 92.62 106 THR A CA 1
ATOM 823 C C . THR A 1 106 ? 8.812 11.234 -19.906 1 92.62 106 THR A C 1
ATOM 825 O O . THR A 1 106 ? 9.078 12.344 -19.438 1 92.62 106 THR A O 1
ATOM 828 N N . ALA A 1 107 ? 7.68 10.664 -19.781 1 89.56 107 ALA A N 1
ATOM 829 C CA . ALA A 1 107 ? 6.594 11.32 -19.062 1 89.56 107 ALA A CA 1
ATOM 830 C C . ALA A 1 107 ? 6.965 11.562 -17.609 1 89.56 107 ALA A C 1
ATOM 832 O O . ALA A 1 107 ? 6.68 12.633 -17.047 1 89.56 107 ALA A O 1
ATOM 833 N N . ILE A 1 108 ? 7.543 10.594 -16.984 1 86.75 108 ILE A N 1
ATOM 834 C CA . ILE A 1 108 ? 7.934 10.703 -15.578 1 86.75 108 ILE A CA 1
ATOM 835 C C . ILE A 1 108 ? 9 11.781 -15.422 1 86.75 108 ILE A C 1
ATOM 837 O O . ILE A 1 108 ? 8.914 12.625 -14.523 1 86.75 108 ILE A O 1
ATOM 841 N N . LEU A 1 109 ? 9.938 11.789 -16.312 1 88 109 LEU A N 1
ATOM 842 C CA . LEU A 1 109 ? 11.023 12.766 -16.25 1 88 109 LEU A CA 1
ATOM 843 C C . LEU A 1 109 ? 10.5 14.18 -16.469 1 88 109 LEU A C 1
ATOM 845 O O . LEU A 1 109 ? 10.992 15.133 -15.844 1 88 109 LEU A O 1
ATOM 849 N N . GLN A 1 110 ? 9.5 14.312 -17.25 1 87 110 GLN A N 1
ATOM 850 C CA . GLN A 1 110 ? 8.906 15.625 -17.531 1 87 110 GLN A CA 1
ATOM 851 C C . GLN A 1 110 ? 8.125 16.141 -16.328 1 87 110 GLN A C 1
ATOM 853 O O . GLN A 1 110 ? 8.133 17.328 -16.031 1 87 110 GLN A O 1
ATOM 858 N N . SER A 1 111 ? 7.543 15.219 -15.672 1 80.56 111 SER A N 1
ATOM 859 C CA . SER A 1 111 ? 6.715 15.617 -14.539 1 80.56 111 SER A CA 1
ATOM 860 C C . SER A 1 111 ? 7.555 15.789 -13.273 1 80.56 111 SER A C 1
ATOM 862 O O . SER A 1 111 ? 7.094 16.375 -12.289 1 80.56 111 SER A O 1
ATOM 864 N N . ARG A 1 112 ? 8.727 15.359 -13.297 1 81.25 112 ARG A N 1
ATOM 865 C CA . ARG A 1 112 ? 9.602 15.398 -12.133 1 81.25 112 ARG A CA 1
ATOM 866 C C . ARG A 1 112 ? 10.992 15.898 -12.516 1 81.25 112 ARG A C 1
ATOM 868 O O . ARG A 1 112 ? 11.984 15.203 -12.32 1 81.25 112 ARG A O 1
ATOM 875 N N . PRO A 1 113 ? 11.016 17.125 -12.906 1 78.44 113 PRO A N 1
ATOM 876 C CA . PRO A 1 113 ? 12.281 17.641 -13.438 1 78.44 113 PRO A CA 1
ATOM 877 C C . PRO A 1 113 ? 13.391 17.688 -12.391 1 78.44 113 PRO A C 1
ATOM 879 O O . PRO A 1 113 ? 14.57 17.594 -12.734 1 78.44 113 PRO A O 1
ATOM 882 N N . ARG A 1 114 ? 13.133 17.781 -11.211 1 76.38 114 ARG A N 1
ATOM 883 C CA . ARG A 1 114 ? 14.156 17.922 -10.172 1 76.38 114 ARG A CA 1
ATOM 884 C C . ARG A 1 114 ? 14.578 16.562 -9.641 1 76.38 114 ARG A C 1
ATOM 886 O O . ARG A 1 114 ? 15.766 16.328 -9.406 1 76.38 114 ARG A O 1
ATOM 893 N N . THR A 1 115 ? 13.68 15.625 -9.57 1 78.94 115 THR A N 1
ATOM 894 C CA . THR A 1 115 ? 13.961 14.375 -8.875 1 78.94 115 THR A CA 1
ATOM 895 C C . THR A 1 115 ? 14.125 13.227 -9.867 1 78.94 115 THR A C 1
ATOM 897 O O . THR A 1 115 ? 14.656 12.172 -9.516 1 78.94 115 THR A O 1
ATOM 900 N N . GLY A 1 116 ? 13.703 13.516 -11.078 1 80.62 116 GLY A N 1
ATOM 901 C CA . GLY A 1 116 ? 13.82 12.492 -12.102 1 80.62 116 GLY A CA 1
ATOM 902 C C . GLY A 1 116 ? 13.164 11.18 -11.719 1 80.62 116 GLY A C 1
ATOM 903 O O . GLY A 1 116 ? 12.008 11.164 -11.297 1 80.62 116 GLY A O 1
ATOM 904 N N . LEU A 1 117 ? 13.984 10.047 -11.953 1 81.5 117 LEU A N 1
ATOM 905 C CA . LEU A 1 117 ? 13.453 8.719 -11.672 1 81.5 117 LEU A CA 1
ATOM 906 C C . LEU A 1 117 ? 13.812 8.273 -10.266 1 81.5 117 LEU A C 1
ATOM 908 O O . LEU A 1 117 ? 13.797 7.074 -9.969 1 81.5 117 LEU A O 1
ATOM 912 N N . ASN A 1 118 ? 14.156 9.234 -9.461 1 84.31 118 ASN A N 1
ATOM 913 C CA . ASN A 1 118 ? 14.422 8.875 -8.07 1 84.31 118 ASN A CA 1
ATOM 914 C C . ASN A 1 118 ? 13.219 8.195 -7.43 1 84.31 118 ASN A C 1
ATOM 916 O O . ASN A 1 118 ? 12.078 8.406 -7.855 1 84.31 118 ASN A O 1
ATOM 920 N N . GLY A 1 119 ? 13.508 7.305 -6.488 1 91.62 119 GLY A N 1
ATOM 921 C CA . GLY A 1 119 ? 12.438 6.625 -5.777 1 91.62 119 GLY A CA 1
ATOM 922 C C . GLY A 1 119 ? 12.016 5.328 -6.438 1 91.62 119 GLY A C 1
ATOM 923 O O . GLY A 1 119 ? 12.859 4.539 -6.867 1 91.62 119 GLY A O 1
ATOM 924 N N . PRO A 1 120 ? 10.719 5.117 -6.441 1 96.25 120 PRO A N 1
ATOM 925 C CA . PRO A 1 120 ? 10.25 3.799 -6.871 1 96.25 120 PRO A CA 1
ATOM 926 C C . PRO A 1 120 ? 10.094 3.691 -8.391 1 96.25 120 PRO A C 1
ATOM 928 O O . PRO A 1 120 ? 9.789 2.615 -8.906 1 96.25 120 PRO A O 1
ATOM 931 N N . PHE A 1 121 ? 10.344 4.695 -9.133 1 95.25 121 PHE A N 1
ATOM 932 C CA . PHE A 1 121 ? 9.945 4.777 -10.531 1 95.25 121 PHE A CA 1
ATOM 933 C C . PHE A 1 121 ? 10.828 3.877 -11.398 1 95.25 121 PHE A C 1
ATOM 935 O O . PHE A 1 121 ? 10.367 3.322 -12.391 1 95.25 121 PHE A O 1
ATOM 942 N N . GLY A 1 122 ? 12.055 3.756 -11.086 1 94.5 122 GLY A N 1
ATOM 943 C CA . GLY A 1 122 ? 12.93 2.859 -11.82 1 94.5 122 GLY A CA 1
ATOM 944 C C . GLY A 1 122 ? 12.406 1.44 -11.906 1 94.5 122 GLY A C 1
ATOM 945 O O . GLY A 1 122 ? 12.102 0.946 -12.992 1 94.5 122 GLY A O 1
ATOM 946 N N . PRO A 1 123 ? 12.234 0.845 -10.758 1 97.81 123 PRO A N 1
ATOM 947 C CA . PRO A 1 123 ? 11.656 -0.5 -10.766 1 97.81 123 PRO A CA 1
ATOM 948 C C . PRO A 1 123 ? 10.281 -0.547 -11.43 1 97.81 123 PRO A C 1
ATOM 950 O O . PRO A 1 123 ? 10 -1.456 -12.219 1 97.81 123 PRO A O 1
ATOM 953 N N . TRP A 1 124 ? 9.422 0.422 -11.188 1 97.94 124 TRP A N 1
ATOM 954 C CA . TRP A 1 124 ? 8.062 0.412 -11.727 1 97.94 124 TRP A CA 1
ATOM 955 C C . TRP A 1 124 ? 8.078 0.46 -13.25 1 97.94 124 TRP A C 1
ATOM 957 O O . TRP A 1 124 ? 7.203 -0.114 -13.898 1 97.94 124 TRP A O 1
ATOM 967 N N . LEU A 1 125 ? 9.086 1.097 -13.797 1 96.56 125 LEU A N 1
ATOM 968 C CA . LEU A 1 125 ? 9.195 1.229 -15.25 1 96.56 125 LEU A CA 1
ATOM 969 C C . LEU A 1 125 ? 9.258 -0.14 -15.914 1 96.56 125 LEU A C 1
ATOM 971 O O . LEU A 1 125 ? 8.93 -0.277 -17.094 1 96.56 125 LEU A O 1
ATOM 975 N N . ALA A 1 126 ? 9.68 -1.156 -15.195 1 97.56 126 ALA A N 1
ATOM 976 C CA . ALA A 1 126 ? 9.781 -2.506 -15.742 1 97.56 126 ALA A CA 1
ATOM 977 C C . ALA A 1 126 ? 8.398 -3.066 -16.062 1 97.56 126 ALA A C 1
ATOM 979 O O . ALA A 1 126 ? 8.273 -4 -16.859 1 97.56 126 ALA A O 1
ATOM 980 N N . VAL A 1 127 ? 7.336 -2.5 -15.414 1 98.19 127 VAL A N 1
ATOM 981 C CA . VAL A 1 127 ? 5.961 -2.947 -15.602 1 98.19 127 VAL A CA 1
ATOM 982 C C . VAL A 1 127 ? 5.055 -1.744 -15.844 1 98.19 127 VAL A C 1
ATOM 984 O O . VAL A 1 127 ? 4.336 -1.308 -14.938 1 98.19 127 VAL A O 1
ATOM 987 N N . PRO A 1 128 ? 4.941 -1.275 -17.047 1 97.44 128 PRO A N 1
ATOM 988 C CA . PRO A 1 128 ? 4.227 -0.03 -17.328 1 97.44 128 PRO A CA 1
ATOM 989 C C . PRO A 1 128 ? 2.773 -0.061 -16.859 1 97.44 128 PRO A C 1
ATOM 991 O O . PRO A 1 128 ? 2.24 0.962 -16.422 1 97.44 128 PRO A O 1
ATOM 994 N N . ASP A 1 129 ? 2.143 -1.211 -16.953 1 97.5 129 ASP A N 1
ATOM 995 C CA . ASP A 1 129 ? 0.745 -1.331 -16.547 1 97.5 129 ASP A CA 1
ATOM 996 C C . ASP A 1 129 ? 0.576 -1.022 -15.055 1 97.5 129 ASP A C 1
ATOM 998 O O . ASP A 1 129 ? -0.499 -0.603 -14.625 1 97.5 129 ASP A O 1
ATOM 1002 N N . ILE A 1 130 ? 1.621 -1.146 -14.289 1 97.94 130 ILE A N 1
ATOM 1003 C CA . ILE A 1 130 ? 1.62 -0.857 -12.859 1 97.94 130 ILE A CA 1
ATOM 1004 C C . ILE A 1 130 ? 2.146 0.556 -12.617 1 97.94 130 ILE A C 1
ATOM 1006 O O . ILE A 1 130 ? 1.61 1.292 -11.781 1 97.94 130 ILE A O 1
ATOM 1010 N N . ALA A 1 131 ? 3.111 0.917 -13.406 1 97.25 131 ALA A N 1
ATOM 1011 C CA . ALA A 1 131 ? 3.812 2.18 -13.188 1 97.25 131 ALA A CA 1
ATOM 1012 C C . ALA A 1 131 ? 2.859 3.365 -13.312 1 97.25 131 ALA A C 1
ATOM 1014 O O . ALA A 1 131 ? 2.889 4.281 -12.484 1 97.25 131 ALA A O 1
ATOM 1015 N N . GLU A 1 132 ? 2.053 3.33 -14.258 1 95.5 132 GLU A N 1
ATOM 1016 C CA . GLU A 1 132 ? 1.201 4.477 -14.555 1 95.5 132 GLU A CA 1
ATOM 1017 C C . GLU A 1 132 ? 0.182 4.715 -13.445 1 95.5 132 GLU A C 1
ATOM 1019 O O . GLU A 1 132 ? 0.13 5.801 -12.867 1 95.5 132 GLU A O 1
ATOM 1024 N N . PRO A 1 133 ? -0.58 3.707 -13.125 1 96.94 133 PRO A N 1
ATOM 1025 C CA . PRO A 1 133 ? -1.542 3.979 -12.055 1 96.94 133 PRO A CA 1
ATOM 1026 C C . PRO A 1 133 ? -0.874 4.176 -10.695 1 96.94 133 PRO A C 1
ATOM 1028 O O . PRO A 1 133 ? -1.377 4.926 -9.859 1 96.94 133 PRO A O 1
ATOM 1031 N N . ALA A 1 134 ? 0.234 3.553 -10.461 1 97.88 134 ALA A N 1
ATOM 1032 C CA . ALA A 1 134 ? 0.964 3.791 -9.211 1 97.88 134 ALA A CA 1
ATOM 1033 C C . ALA A 1 134 ? 1.426 5.242 -9.117 1 97.88 134 ALA A C 1
ATOM 1035 O O . ALA A 1 134 ? 1.276 5.879 -8.07 1 97.88 134 ALA A O 1
ATOM 1036 N N . SER A 1 135 ? 1.931 5.711 -10.211 1 94.94 135 SER A N 1
ATOM 1037 C CA . SER A 1 135 ? 2.379 7.102 -10.25 1 94.94 135 SER A CA 1
ATOM 1038 C C . SER A 1 135 ? 1.211 8.062 -10.07 1 94.94 135 SER A C 1
ATOM 1040 O O . SER A 1 135 ? 1.331 9.07 -9.367 1 94.94 135 SER A O 1
ATOM 1042 N N . SER A 1 136 ? 0.104 7.785 -10.68 1 95.31 136 SER A N 1
ATOM 1043 C CA . SER A 1 136 ? -1.084 8.625 -10.555 1 95.31 136 SER A CA 1
ATOM 1044 C C . SER A 1 136 ? -1.604 8.641 -9.125 1 95.31 136 SER A C 1
ATOM 1046 O O . SER A 1 136 ? -2.041 9.688 -8.633 1 95.31 136 SER A O 1
ATOM 1048 N N . LEU A 1 137 ? -1.582 7.539 -8.5 1 97.75 137 LEU A N 1
ATOM 1049 C CA . LEU A 1 137 ? -2.012 7.473 -7.109 1 97.75 137 LEU A CA 1
ATOM 1050 C C . LEU A 1 137 ? -1.075 8.273 -6.215 1 97.75 137 LEU A C 1
ATOM 1052 O O . LEU A 1 137 ? -1.526 8.953 -5.285 1 97.75 137 LEU A O 1
ATOM 1056 N N . GLY A 1 138 ? 0.229 8.172 -6.5 1 95.88 138 GLY A N 1
ATOM 1057 C CA . GLY A 1 138 ? 1.182 8.984 -5.758 1 95.88 138 GLY A CA 1
ATOM 1058 C C . GLY A 1 138 ? 0.93 10.477 -5.898 1 95.88 138 GLY A C 1
ATOM 1059 O O . GLY A 1 138 ? 0.991 11.219 -4.914 1 95.88 138 GLY A O 1
ATOM 1060 N N . LYS A 1 139 ? 0.633 10.891 -7.105 1 93.88 139 LYS A N 1
ATOM 1061 C CA . LYS A 1 139 ? 0.305 12.289 -7.344 1 93.88 139 LYS A CA 1
ATOM 1062 C C . LYS A 1 139 ? -0.928 12.711 -6.551 1 93.88 139 LYS A C 1
ATOM 1064 O O . LYS A 1 139 ? -0.947 13.781 -5.945 1 93.88 139 LYS A O 1
ATOM 1069 N N . ALA A 1 140 ? -1.904 11.875 -6.531 1 97.06 140 ALA A N 1
ATOM 1070 C CA . ALA A 1 140 ? -3.135 12.172 -5.801 1 97.06 140 ALA A CA 1
ATOM 1071 C C . ALA A 1 140 ? -2.869 12.281 -4.305 1 97.06 140 ALA A C 1
ATOM 1073 O O . ALA A 1 140 ? -3.338 13.219 -3.65 1 97.06 140 ALA A O 1
ATOM 1074 N N . CYS A 1 141 ? -2.104 11.383 -3.777 1 97.81 141 CYS A N 1
ATOM 1075 C CA . CYS A 1 141 ? -1.8 11.352 -2.352 1 97.81 141 CYS A CA 1
ATOM 1076 C C . CYS A 1 141 ? -0.989 12.578 -1.941 1 97.81 141 CYS A C 1
ATOM 1078 O O . CYS A 1 141 ? -1.129 13.07 -0.822 1 97.81 141 CYS A O 1
ATOM 1080 N N . ARG A 1 142 ? -0.221 13.062 -2.859 1 93.62 142 ARG A N 1
ATOM 1081 C CA . ARG A 1 142 ? 0.667 14.172 -2.523 1 93.62 142 ARG A CA 1
ATOM 1082 C C . ARG A 1 142 ? -0.031 15.516 -2.723 1 93.62 142 ARG A C 1
ATOM 1084 O O . ARG A 1 142 ? 0.135 16.438 -1.917 1 93.62 142 ARG A O 1
ATOM 1091 N N . TYR A 1 143 ? -0.919 15.602 -3.752 1 94.06 143 TYR A N 1
ATOM 1092 C CA . TYR A 1 143 ? -1.284 16.953 -4.188 1 94.06 143 TYR A CA 1
ATOM 1093 C C . TYR A 1 143 ? -2.799 17.109 -4.223 1 94.06 143 TYR A C 1
ATOM 1095 O O . TYR A 1 143 ? -3.301 18.234 -4.312 1 94.06 143 TYR A O 1
ATOM 1103 N N . ASP A 1 144 ? -3.477 16.062 -4.195 1 96.94 144 ASP A N 1
ATOM 1104 C CA . ASP A 1 144 ? -4.906 16.203 -4.465 1 96.94 144 ASP A CA 1
ATOM 1105 C C . ASP A 1 144 ? -5.734 15.812 -3.246 1 96.94 144 ASP A C 1
ATOM 1107 O O . ASP A 1 144 ? -6.832 15.266 -3.385 1 96.94 144 ASP A O 1
ATOM 1111 N N . THR A 1 145 ? -5.176 15.953 -2.045 1 98 145 THR A N 1
ATOM 1112 C CA . THR A 1 145 ? -5.918 15.727 -0.81 1 98 145 THR A CA 1
ATOM 1113 C C . THR A 1 145 ? -6.23 17.047 -0.116 1 98 145 THR A C 1
ATOM 1115 O O . THR A 1 145 ? -5.742 18.109 -0.531 1 98 145 THR A O 1
ATOM 1118 N N . SER A 1 146 ? -7.086 17 0.925 1 98.12 146 SER A N 1
ATOM 1119 C CA . SER A 1 146 ? -7.434 18.172 1.703 1 98.12 146 SER A CA 1
ATOM 1120 C C . SER A 1 146 ? -6.418 18.438 2.812 1 98.12 146 SER A C 1
ATOM 1122 O O . SER A 1 146 ? -6.504 19.438 3.523 1 98.12 146 SER A O 1
ATOM 1124 N N . LEU A 1 147 ? -5.48 17.547 2.996 1 98.44 147 LEU A N 1
ATOM 1125 C CA . LEU A 1 147 ? -4.453 17.688 4.023 1 98.44 147 LEU A CA 1
ATOM 1126 C C . LEU A 1 147 ? -3.398 18.703 3.613 1 98.44 147 LEU A C 1
ATOM 1128 O O . LEU A 1 147 ? -3.064 18.812 2.43 1 98.44 147 LEU A O 1
ATOM 1132 N N . SER A 1 148 ? -2.838 19.438 4.586 1 97.88 148 SER A N 1
ATOM 1133 C CA . SER A 1 148 ? -1.681 20.281 4.312 1 97.88 148 SER A CA 1
ATOM 1134 C C . SER A 1 148 ? -0.438 19.453 4.031 1 97.88 148 SER A C 1
ATOM 1136 O O . SER A 1 148 ? -0.364 18.281 4.426 1 97.88 148 SER A O 1
ATOM 1138 N N . PHE A 1 149 ? 0.518 20.062 3.35 1 97.5 149 PHE A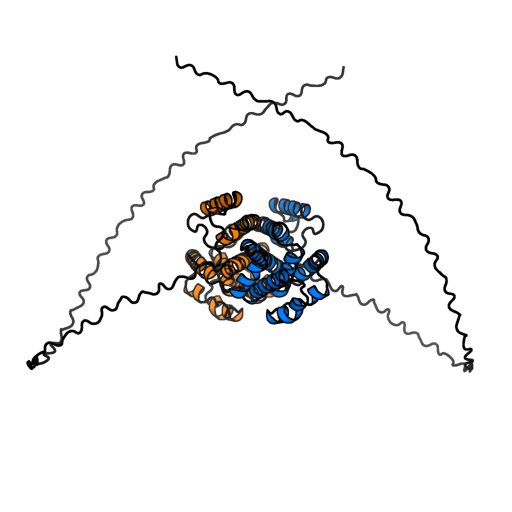 N 1
ATOM 1139 C CA . PHE A 1 149 ? 1.782 19.375 3.113 1 97.5 149 PHE A CA 1
ATOM 1140 C C . PHE A 1 149 ? 2.445 18.984 4.434 1 97.5 149 PHE A C 1
ATOM 1142 O O . PHE A 1 149 ? 3.092 17.953 4.527 1 97.5 149 PHE A O 1
ATOM 1149 N N . ARG A 1 150 ? 2.305 19.828 5.395 1 98 150 ARG A N 1
ATOM 1150 C CA . ARG A 1 150 ? 2.838 19.547 6.723 1 98 150 ARG A CA 1
ATOM 1151 C C . ARG A 1 150 ? 2.25 18.25 7.281 1 98 150 ARG A C 1
ATOM 1153 O O . ARG A 1 150 ? 2.984 17.391 7.758 1 98 150 ARG A O 1
ATOM 1160 N N . GLU A 1 151 ? 0.922 18.062 7.133 1 98.25 151 GLU A N 1
ATOM 1161 C CA . GLU A 1 151 ? 0.242 16.875 7.645 1 98.25 151 GLU A CA 1
ATOM 1162 C C . GLU A 1 151 ? 0.625 15.625 6.844 1 98.25 151 GLU A C 1
ATOM 1164 O O . GLU A 1 151 ? 0.963 14.594 7.422 1 98.25 151 GLU A O 1
ATOM 1169 N N . SER A 1 152 ? 0.604 15.766 5.52 1 98.62 152 SER A N 1
ATOM 1170 C CA . SER A 1 152 ? 0.871 14.594 4.695 1 98.62 152 SER A CA 1
ATOM 1171 C C . SER A 1 152 ? 2.312 14.117 4.852 1 98.62 152 SER A C 1
ATOM 1173 O O . SER A 1 152 ? 2.582 12.914 4.844 1 98.62 152 SER A O 1
ATOM 1175 N N . GLU A 1 153 ? 3.252 15.039 5.016 1 98.5 153 GLU A N 1
ATOM 1176 C CA . GLU A 1 153 ? 4.648 14.641 5.156 1 98.5 153 GLU A CA 1
ATOM 1177 C C . GLU A 1 153 ? 4.883 13.922 6.484 1 98.5 153 GLU A C 1
ATOM 1179 O O . GLU A 1 153 ? 5.711 13.016 6.562 1 98.5 153 GLU A O 1
ATOM 1184 N N . MET A 1 154 ? 4.145 14.312 7.543 1 98.88 154 MET A N 1
ATOM 1185 C CA . MET A 1 154 ? 4.246 13.57 8.797 1 98.88 154 MET A CA 1
ATOM 1186 C C . MET A 1 154 ? 3.727 12.148 8.641 1 98.88 154 MET A C 1
ATOM 1188 O O . MET A 1 154 ? 4.348 11.195 9.109 1 98.88 154 MET A O 1
ATOM 1192 N N . ILE A 1 155 ? 2.615 11.977 7.934 1 98.94 155 ILE A N 1
ATOM 1193 C CA . ILE A 1 155 ? 2.051 10.656 7.672 1 98.94 155 ILE A CA 1
ATOM 1194 C C . ILE A 1 155 ? 3.059 9.805 6.902 1 98.94 155 ILE A C 1
ATOM 1196 O O . ILE A 1 155 ? 3.277 8.641 7.234 1 98.94 155 ILE A O 1
ATOM 1200 N N . ILE A 1 156 ? 3.689 10.398 5.934 1 98.88 156 ILE A N 1
ATOM 1201 C CA . ILE A 1 156 ? 4.656 9.703 5.086 1 98.88 156 ILE A CA 1
ATOM 1202 C C . ILE A 1 156 ? 5.871 9.297 5.91 1 98.88 156 ILE A C 1
ATOM 1204 O O . ILE A 1 156 ? 6.352 8.164 5.805 1 98.88 156 ILE A O 1
ATOM 1208 N N . LEU A 1 157 ? 6.371 10.203 6.766 1 98.94 157 LEU A N 1
ATOM 1209 C CA . LEU A 1 157 ? 7.527 9.906 7.602 1 98.94 157 LEU A CA 1
ATOM 1210 C C . LEU A 1 157 ? 7.223 8.766 8.562 1 98.94 157 LEU A C 1
ATOM 1212 O O . LEU A 1 157 ? 8.031 7.844 8.719 1 98.94 157 LEU A O 1
ATOM 1216 N N . LEU A 1 158 ? 6.082 8.82 9.188 1 98.94 158 LEU A N 1
ATOM 1217 C CA . LEU A 1 158 ? 5.691 7.75 10.102 1 98.94 158 LEU A CA 1
ATOM 1218 C C . LEU A 1 158 ? 5.613 6.414 9.375 1 98.94 158 LEU A C 1
ATOM 1220 O O . LEU A 1 158 ? 6.043 5.387 9.898 1 98.94 158 LEU A O 1
ATOM 1224 N N . THR A 1 159 ? 5.09 6.449 8.164 1 98.94 159 THR A N 1
ATOM 1225 C CA . THR A 1 159 ? 4.953 5.234 7.363 1 98.94 159 THR A CA 1
ATOM 1226 C C . THR A 1 159 ? 6.324 4.664 7.004 1 98.94 159 THR A C 1
ATOM 1228 O O . THR A 1 159 ? 6.57 3.471 7.18 1 98.94 159 THR A O 1
ATOM 1231 N N . GLY A 1 160 ? 7.215 5.578 6.484 1 98.81 160 GLY A N 1
ATOM 1232 C CA . GLY A 1 160 ? 8.562 5.133 6.176 1 98.81 160 GLY A CA 1
ATOM 1233 C C . GLY A 1 160 ? 9.297 4.574 7.383 1 98.81 160 GLY A C 1
ATOM 1234 O O . GLY A 1 160 ? 10.062 3.615 7.262 1 98.81 160 GLY A O 1
ATOM 1235 N N . ALA A 1 161 ? 9.094 5.145 8.555 1 98.88 161 ALA A N 1
ATOM 1236 C CA . ALA A 1 161 ? 9.727 4.707 9.797 1 98.88 161 ALA A CA 1
ATOM 1237 C C . ALA A 1 161 ? 9.289 3.297 10.172 1 98.88 161 ALA A C 1
ATOM 1239 O O . ALA A 1 161 ? 10.125 2.438 10.469 1 98.88 161 ALA A O 1
ATOM 1240 N N . LYS A 1 162 ? 7.977 3.041 10.125 1 98.88 162 LYS A N 1
ATOM 1241 C CA . LYS A 1 162 ? 7.441 1.733 10.492 1 98.88 162 LYS A CA 1
ATOM 1242 C C . LYS A 1 162 ? 7.867 0.664 9.492 1 98.88 162 LYS A C 1
ATOM 1244 O O . LYS A 1 162 ? 8.133 -0.48 9.867 1 98.88 162 LYS A O 1
ATOM 1249 N N . MET A 1 163 ? 7.938 1.043 8.219 1 98.81 163 MET A N 1
ATOM 1250 C CA . MET A 1 163 ? 8.242 0.085 7.16 1 98.81 163 MET A CA 1
ATOM 1251 C C . MET A 1 163 ? 9.75 -0.102 7.012 1 98.81 163 MET A C 1
ATOM 1253 O O . MET A 1 163 ? 10.203 -0.753 6.07 1 98.81 163 MET A O 1
ATOM 1257 N N . LYS A 1 164 ? 10.508 0.465 7.895 1 98.62 164 LYS A N 1
ATOM 1258 C CA . LYS A 1 164 ? 11.961 0.311 7.938 1 98.62 164 LYS A CA 1
ATOM 1259 C C . LYS A 1 164 ? 12.594 0.728 6.613 1 98.62 164 LYS A C 1
ATOM 1261 O O . LYS A 1 164 ? 13.523 0.078 6.137 1 98.62 164 LYS A O 1
ATOM 1266 N N . SER A 1 165 ? 11.984 1.731 6.023 1 98.56 165 SER A N 1
ATOM 1267 C CA . SER A 1 165 ? 12.531 2.246 4.773 1 98.56 165 SER A CA 1
ATOM 1268 C C . SER A 1 165 ? 13.398 3.48 5.016 1 98.56 165 SER A C 1
ATOM 1270 O O . SER A 1 165 ? 12.898 4.609 4.969 1 98.56 165 SER A O 1
ATOM 1272 N N . HIS A 1 166 ? 14.664 3.254 5.152 1 96.62 166 HIS A N 1
ATOM 1273 C CA . HIS A 1 166 ? 15.609 4.348 5.367 1 96.62 166 HIS A CA 1
ATOM 1274 C C . HIS A 1 166 ? 15.578 5.34 4.211 1 96.62 166 HIS A C 1
ATOM 1276 O O . HIS A 1 166 ? 15.578 6.555 4.43 1 96.62 166 HIS A O 1
ATOM 1282 N N . THR A 1 167 ? 15.508 4.832 3.055 1 96.5 167 THR A N 1
ATOM 1283 C CA . THR A 1 167 ? 15.484 5.684 1.87 1 96.5 167 THR A CA 1
ATOM 1284 C C . THR A 1 167 ? 14.234 6.562 1.861 1 96.5 167 THR A C 1
ATOM 1286 O O . THR A 1 167 ? 14.32 7.77 1.612 1 96.5 167 THR A O 1
ATOM 1289 N N . GLU A 1 168 ? 13.102 5.969 2.123 1 97.38 168 GLU A N 1
ATOM 1290 C CA . GLU A 1 168 ? 11.859 6.734 2.162 1 97.38 168 GLU A CA 1
ATOM 1291 C C . GLU A 1 168 ? 11.922 7.828 3.225 1 97.38 168 GLU A C 1
ATOM 1293 O O . GLU A 1 168 ? 11.539 8.977 2.967 1 97.38 168 GLU A O 1
ATOM 1298 N N . PHE A 1 169 ? 12.414 7.492 4.383 1 97.81 169 PHE A N 1
ATOM 1299 C CA . PHE A 1 169 ? 12.492 8.438 5.492 1 97.81 169 PHE A CA 1
ATOM 1300 C C . PHE A 1 169 ? 13.43 9.594 5.156 1 97.81 169 PHE A C 1
ATOM 1302 O O . PHE A 1 169 ? 13.109 10.75 5.418 1 97.81 169 PHE A O 1
ATOM 1309 N N . GLU A 1 170 ? 14.508 9.297 4.496 1 95.38 170 GLU A N 1
ATOM 1310 C CA . GLU A 1 170 ? 15.484 10.32 4.141 1 95.38 170 GLU A CA 1
ATOM 1311 C C . GLU A 1 170 ? 14.93 11.258 3.074 1 95.38 170 GLU A C 1
ATOM 1313 O O . GLU A 1 170 ? 15.039 12.484 3.203 1 95.38 170 GLU A O 1
ATOM 1318 N N . ILE A 1 171 ? 14.359 10.742 2.1 1 93.19 171 ILE A N 1
ATOM 1319 C CA . ILE A 1 171 ? 13.781 11.539 1.025 1 93.19 171 ILE A CA 1
ATOM 1320 C C . ILE A 1 171 ? 12.742 12.5 1.598 1 93.19 171 ILE A C 1
ATOM 1322 O O . ILE A 1 171 ? 12.734 13.688 1.271 1 93.19 171 ILE A O 1
ATOM 1326 N N . HIS A 1 172 ? 11.961 12.078 2.492 1 96.31 172 HIS A N 1
ATOM 1327 C CA . HIS A 1 172 ? 10.82 12.875 2.941 1 96.31 172 HIS A CA 1
ATOM 1328 C C . HIS A 1 172 ? 11.18 13.719 4.16 1 96.31 172 HIS A C 1
ATOM 1330 O O . HIS A 1 172 ? 10.414 14.594 4.566 1 96.31 172 HIS A O 1
ATOM 1336 N N . THR A 1 173 ? 12.398 13.414 4.77 1 97.19 173 THR A N 1
ATOM 1337 C CA . THR A 1 173 ? 12.898 14.352 5.77 1 97.19 173 THR A CA 1
ATOM 1338 C C . THR A 1 173 ? 13.109 15.734 5.164 1 97.19 173 THR A C 1
ATOM 1340 O O . THR A 1 173 ? 12.711 16.734 5.75 1 97.19 173 THR A O 1
ATOM 1343 N N . HIS A 1 174 ? 13.656 15.711 4.016 1 91.88 174 HIS A N 1
ATOM 1344 C CA . HIS A 1 174 ? 13.883 16.969 3.318 1 91.88 174 HIS A CA 1
ATOM 1345 C C . HIS A 1 174 ? 12.562 17.672 3.002 1 91.88 174 HIS A C 1
ATOM 1347 O O . HIS A 1 174 ? 12.414 18.875 3.25 1 91.88 174 HIS A O 1
ATOM 1353 N N . GLU A 1 175 ? 11.633 16.969 2.527 1 93.69 175 GLU A N 1
ATOM 1354 C CA . GLU A 1 175 ? 10.32 17.516 2.193 1 93.69 175 GLU A CA 1
ATOM 1355 C C . GLU A 1 175 ? 9.578 17.984 3.445 1 93.69 175 GLU A C 1
ATOM 1357 O O . GLU A 1 175 ? 8.891 19.016 3.418 1 93.69 175 GLU A O 1
ATOM 1362 N N . ALA A 1 176 ? 9.734 17.266 4.516 1 97.88 176 ALA A N 1
ATOM 1363 C CA . ALA A 1 176 ? 9.07 17.609 5.773 1 97.88 176 ALA A CA 1
ATOM 1364 C C . ALA A 1 176 ? 9.609 18.906 6.348 1 97.88 176 ALA A C 1
ATOM 1366 O O . ALA A 1 176 ? 8.844 19.734 6.859 1 97.88 176 ALA A O 1
ATOM 1367 N N . ILE A 1 177 ? 10.875 19.125 6.262 1 97.81 177 ILE A N 1
ATOM 1368 C CA . ILE A 1 177 ? 11.469 20.375 6.723 1 97.81 177 ILE A CA 1
ATOM 1369 C C . ILE A 1 177 ? 10.914 21.547 5.914 1 97.81 177 ILE A C 1
ATOM 1371 O O . ILE A 1 177 ? 10.516 22.562 6.48 1 97.81 177 ILE A O 1
ATOM 1375 N N . GLN A 1 178 ? 10.812 21.328 4.633 1 95.94 178 GLN A N 1
ATOM 1376 C CA . GLN A 1 178 ? 10.258 22.359 3.762 1 95.94 178 GLN A CA 1
ATOM 1377 C C . GLN A 1 178 ? 8.797 22.641 4.098 1 95.94 178 GLN A C 1
ATOM 1379 O O . GLN A 1 178 ? 8.32 23.766 3.967 1 95.94 178 GLN A O 1
ATOM 1384 N N . ALA A 1 179 ? 8.141 21.641 4.633 1 97.06 179 ALA A N 1
ATOM 1385 C CA . ALA A 1 179 ? 6.727 21.766 4.969 1 97.06 179 ALA A CA 1
ATOM 1386 C C . ALA A 1 179 ? 6.543 22.359 6.363 1 97.06 179 ALA A C 1
ATOM 1388 O O . ALA A 1 179 ? 5.414 22.578 6.809 1 97.06 179 ALA A O 1
ATOM 1389 N N . GLY A 1 180 ? 7.664 22.531 7.102 1 97.69 180 GLY A N 1
ATOM 1390 C CA . GLY A 1 180 ? 7.566 23.281 8.344 1 97.69 180 GLY A CA 1
ATOM 1391 C C . GLY A 1 180 ? 7.867 22.453 9.57 1 97.69 180 GLY A C 1
ATOM 1392 O O . GLY A 1 180 ? 7.773 22.953 10.695 1 97.69 180 GLY A O 1
ATOM 1393 N N . TRP A 1 181 ? 8.219 21.297 9.414 1 98.38 181 TRP A N 1
ATOM 1394 C CA . TRP A 1 181 ? 8.602 20.484 10.57 1 98.38 181 TRP A CA 1
ATOM 1395 C C . TRP A 1 181 ? 10.039 20.766 10.984 1 98.38 181 TRP A C 1
ATOM 1397 O O . TRP A 1 181 ? 10.914 20.922 10.125 1 98.38 181 TRP A O 1
ATOM 1407 N N . SER A 1 182 ? 10.297 20.766 12.258 1 98.19 182 SER A N 1
ATOM 1408 C CA . SER A 1 182 ? 11.656 20.906 12.758 1 98.19 182 SER A CA 1
ATOM 1409 C C . SER A 1 182 ? 12.375 19.562 12.828 1 98.19 182 SER A C 1
ATOM 1411 O O . SER A 1 182 ? 11.727 18.516 12.93 1 98.19 182 SER A O 1
ATOM 1413 N N . MET A 1 183 ? 13.625 19.641 12.82 1 97.88 183 MET A N 1
ATOM 1414 C CA . MET A 1 183 ? 14.422 18.422 12.93 1 97.88 183 MET A CA 1
ATOM 1415 C C . MET A 1 183 ? 14.227 17.766 14.289 1 97.88 183 MET A C 1
ATOM 1417 O O . MET A 1 183 ? 14.328 16.531 14.406 1 97.88 183 MET A O 1
ATOM 1421 N N . ASP A 1 184 ? 13.906 18.516 15.328 1 97.94 184 ASP A N 1
ATOM 1422 C CA . ASP A 1 184 ? 13.617 17.938 16.641 1 97.94 184 ASP A CA 1
ATOM 1423 C C . ASP A 1 184 ? 12.414 17.016 16.594 1 97.94 184 ASP A C 1
ATOM 1425 O O . ASP A 1 184 ? 12.438 15.922 17.172 1 97.94 184 ASP A O 1
ATOM 1429 N N . VAL A 1 185 ? 11.422 17.469 15.859 1 98.81 185 VAL A N 1
ATOM 1430 C CA . VAL A 1 185 ? 10.211 16.656 15.727 1 98.81 185 VAL A CA 1
ATOM 1431 C C . VAL A 1 185 ? 10.516 15.414 14.883 1 98.81 185 VAL A C 1
ATOM 1433 O O . VAL A 1 185 ? 10.141 14.297 15.25 1 98.81 185 VAL A O 1
ATOM 1436 N N . ILE A 1 186 ? 11.219 15.57 13.805 1 98.81 186 ILE A N 1
ATOM 1437 C CA . ILE A 1 186 ? 11.516 14.477 12.875 1 98.81 186 ILE A CA 1
ATOM 1438 C C . ILE A 1 186 ? 12.391 13.438 13.57 1 98.81 186 ILE A C 1
ATOM 1440 O O . ILE A 1 186 ? 12.164 12.234 13.445 1 98.81 186 ILE A O 1
ATOM 1444 N N . SER A 1 187 ? 13.344 13.891 14.375 1 98.5 187 SER A N 1
ATOM 1445 C CA . SER A 1 187 ? 14.273 12.992 15.062 1 98.5 187 SER A CA 1
ATOM 1446 C C . SER A 1 187 ? 13.57 12.211 16.172 1 98.5 187 SER A C 1
ATOM 1448 O O . SER A 1 187 ? 14.062 11.18 16.609 1 98.5 187 SER A O 1
ATOM 1450 N N . ALA A 1 188 ? 12.453 12.703 16.578 1 98.81 188 ALA A N 1
ATOM 1451 C CA . ALA A 1 188 ? 11.711 12.07 17.672 1 98.81 188 ALA A CA 1
ATOM 1452 C C . ALA A 1 188 ? 10.891 10.891 17.172 1 98.81 188 ALA A C 1
ATOM 1454 O O . ALA A 1 188 ? 10.398 10.086 17.969 1 98.81 188 ALA A O 1
ATOM 1455 N N . ILE A 1 189 ? 10.734 10.742 15.875 1 98.94 189 ILE A N 1
ATOM 1456 C CA . ILE A 1 189 ? 9.961 9.641 15.297 1 98.94 189 ILE A CA 1
ATOM 1457 C C . ILE A 1 189 ? 10.703 8.328 15.516 1 98.94 189 ILE A C 1
ATOM 1459 O O . ILE A 1 189 ? 11.812 8.141 15.008 1 98.94 189 ILE A O 1
ATOM 1463 N N . PRO A 1 190 ? 10.086 7.426 16.328 1 98.81 190 PRO A N 1
ATOM 1464 C CA . PRO A 1 190 ? 10.734 6.113 16.438 1 98.81 190 PRO A CA 1
ATOM 1465 C C . PRO A 1 190 ? 10.742 5.348 15.117 1 98.81 190 PRO A C 1
ATOM 1467 O O . PRO A 1 190 ? 9.781 5.41 14.359 1 98.81 190 PRO A O 1
ATOM 1470 N N . ARG A 1 191 ? 11.805 4.602 14.867 1 97.94 191 ARG A N 1
ATOM 1471 C CA . ARG A 1 191 ? 11.945 3.914 13.594 1 97.94 191 ARG A CA 1
ATOM 1472 C C . ARG A 1 191 ? 12.156 2.42 13.797 1 97.94 191 ARG A C 1
ATOM 1474 O O . ARG A 1 191 ? 12.562 1.986 14.875 1 97.94 191 ARG A O 1
ATOM 1481 N N . ASN A 1 192 ? 11.906 1.728 12.797 1 97.56 192 ASN A N 1
ATOM 1482 C CA . ASN A 1 192 ? 12.148 0.289 12.75 1 97.56 192 ASN A CA 1
ATOM 1483 C C . ASN A 1 192 ? 11.5 -0.426 13.938 1 97.56 192 ASN A C 1
ATOM 1485 O O . ASN A 1 192 ? 10.312 -0.239 14.203 1 97.56 192 ASN A O 1
ATOM 1489 N N . ASP A 1 193 ? 12.281 -1.193 14.703 1 96.38 193 ASP A N 1
ATOM 1490 C CA . ASP A 1 193 ? 11.711 -2.018 15.766 1 96.38 193 ASP A CA 1
ATOM 1491 C C . ASP A 1 193 ? 11.297 -1.164 16.953 1 96.38 193 ASP A C 1
ATOM 1493 O O . ASP A 1 193 ? 10.547 -1.621 17.828 1 96.38 193 ASP A O 1
ATOM 1497 N N . GLU A 1 194 ? 11.68 0.052 17 1 97.81 194 GLU A N 1
ATOM 1498 C CA . GLU A 1 194 ? 11.312 0.944 18.094 1 97.81 194 GLU A CA 1
ATOM 1499 C C . GLU A 1 194 ? 9.953 1.59 17.844 1 97.81 194 GLU A C 1
ATOM 1501 O O . GLU A 1 194 ? 9.375 2.191 18.75 1 97.81 194 GLU A O 1
ATOM 1506 N N . PHE A 1 195 ? 9.461 1.461 16.641 1 98.56 195 PHE A N 1
ATOM 1507 C CA . PHE A 1 195 ? 8.188 2.076 16.297 1 98.56 195 PHE A CA 1
ATOM 1508 C C . PHE A 1 195 ? 7.039 1.358 17 1 98.56 195 PHE A C 1
ATOM 1510 O O . PHE A 1 195 ? 6.695 0.23 16.641 1 98.56 195 PHE A O 1
ATOM 1517 N N . THR A 1 196 ? 6.461 1.978 17.984 1 98.19 196 THR A N 1
ATOM 1518 C CA . THR A 1 196 ? 5.277 1.525 18.703 1 98.19 196 THR A CA 1
ATOM 1519 C C . THR A 1 196 ? 4.375 2.705 19.062 1 98.19 196 THR A C 1
ATOM 1521 O O . THR A 1 196 ? 4.824 3.852 19.094 1 98.19 196 THR A O 1
ATOM 1524 N N . ILE A 1 197 ? 3.117 2.387 19.297 1 98.69 197 ILE A N 1
ATOM 1525 C CA . ILE A 1 197 ? 2.164 3.402 19.734 1 98.69 197 ILE A CA 1
ATOM 1526 C C . ILE A 1 197 ? 2.709 4.125 20.969 1 98.69 197 ILE A C 1
ATOM 1528 O O . ILE A 1 197 ? 2.682 5.355 21.031 1 98.69 197 ILE A O 1
ATOM 1532 N N . GLN A 1 198 ? 3.283 3.4 21.891 1 98.62 198 GLN A N 1
ATOM 1533 C CA . GLN A 1 198 ? 3.797 3.973 23.125 1 98.62 198 GLN A CA 1
ATOM 1534 C C . GLN A 1 198 ? 4.98 4.895 22.859 1 98.62 198 GLN A C 1
ATOM 1536 O O . GLN A 1 198 ? 5.078 5.977 23.438 1 98.62 198 GLN A O 1
ATOM 1541 N N . ALA A 1 199 ? 5.918 4.477 22.016 1 98.88 199 ALA A N 1
ATOM 1542 C CA . ALA A 1 199 ? 7.09 5.289 21.703 1 98.88 199 ALA A CA 1
ATOM 1543 C C . ALA A 1 199 ? 6.691 6.605 21.047 1 98.88 199 ALA A C 1
ATOM 1545 O O . ALA A 1 199 ? 7.242 7.66 21.359 1 98.88 199 ALA A O 1
ATOM 1546 N N . VAL A 1 200 ? 5.742 6.562 20.141 1 98.88 200 VAL A N 1
ATOM 1547 C CA . VAL A 1 200 ? 5.27 7.77 19.484 1 98.88 200 VAL A CA 1
ATOM 1548 C C . VAL A 1 200 ? 4.605 8.695 20.484 1 98.88 200 VAL A C 1
ATOM 1550 O O . VAL A 1 200 ? 4.848 9.906 20.484 1 98.88 200 VAL A O 1
ATOM 1553 N N . GLU A 1 201 ? 3.764 8.109 21.359 1 98.75 201 GLU A N 1
ATOM 1554 C CA . GLU A 1 201 ? 3.053 8.898 22.359 1 98.75 201 GLU A CA 1
ATOM 1555 C C . GLU A 1 201 ? 4.027 9.617 23.281 1 98.75 201 GLU A C 1
ATOM 1557 O O . GLU A 1 201 ? 3.793 10.766 23.672 1 98.75 201 GLU A O 1
ATOM 1562 N N . THR A 1 202 ? 5.105 9.008 23.594 1 98.69 202 THR A N 1
ATOM 1563 C CA . THR A 1 202 ? 6.027 9.539 24.594 1 98.69 202 THR A CA 1
ATOM 1564 C C . THR A 1 202 ? 7.043 10.477 23.938 1 98.69 202 THR A C 1
ATOM 1566 O O . THR A 1 202 ? 7.402 11.508 24.516 1 98.69 202 THR A O 1
ATOM 1569 N N . ARG A 1 203 ? 7.473 10.164 22.734 1 98.75 203 ARG A N 1
ATOM 1570 C CA . ARG A 1 203 ? 8.594 10.891 22.141 1 98.75 203 ARG A CA 1
ATOM 1571 C C . ARG A 1 203 ? 8.094 11.992 21.219 1 98.75 203 ARG A C 1
ATOM 1573 O O . ARG A 1 203 ? 8.656 13.094 21.188 1 98.75 203 ARG A O 1
ATOM 1580 N N . LEU A 1 204 ? 7.062 11.742 20.484 1 98.88 204 LEU A N 1
ATOM 1581 C CA . LEU A 1 204 ? 6.688 12.617 19.391 1 98.88 204 LEU A CA 1
ATOM 1582 C C . LEU A 1 204 ? 5.508 13.5 19.766 1 98.88 204 LEU A C 1
ATOM 1584 O O . LEU A 1 204 ? 5.535 14.711 19.531 1 98.88 204 LEU A O 1
ATOM 1588 N N . VAL A 1 205 ? 4.453 13 20.406 1 98.69 205 VAL A N 1
ATOM 1589 C CA . VAL A 1 205 ? 3.176 13.672 20.625 1 98.69 205 VAL A CA 1
ATOM 1590 C C . VAL A 1 205 ? 3.391 14.938 21.453 1 98.69 205 VAL A C 1
ATOM 1592 O O . VAL A 1 205 ? 2.809 15.984 21.156 1 98.69 205 VAL A O 1
ATOM 1595 N N . PRO A 1 206 ? 4.285 14.93 22.484 1 98.44 206 PRO A N 1
ATOM 1596 C CA . PRO A 1 206 ? 4.484 16.141 23.281 1 98.44 206 PRO A CA 1
ATOM 1597 C C . PRO A 1 206 ? 5.047 17.297 22.469 1 98.44 206 PRO A C 1
ATOM 1599 O O . PRO A 1 206 ? 4.973 18.453 22.891 1 98.44 206 PRO A O 1
ATOM 1602 N N . LEU A 1 207 ? 5.629 17.031 21.281 1 98.56 207 LEU A N 1
ATOM 1603 C CA . LEU A 1 207 ? 6.273 18.062 20.469 1 98.56 207 LEU A CA 1
ATOM 1604 C C . LEU A 1 207 ? 5.285 18.672 19.469 1 98.56 207 LEU A C 1
ATOM 1606 O O . LEU A 1 207 ? 5.605 19.641 18.797 1 98.56 207 LEU A O 1
ATOM 1610 N N . LEU A 1 208 ? 4.082 18.109 19.422 1 98.06 208 LEU A N 1
ATOM 1611 C CA . LEU A 1 208 ? 3.092 18.547 18.438 1 98.06 208 LEU A CA 1
ATOM 1612 C C . LEU A 1 208 ? 2.275 19.719 18.984 1 98.06 208 LEU A C 1
ATOM 1614 O O . LEU A 1 208 ? 2.035 19.797 20.188 1 98.06 208 LEU A O 1
ATOM 1618 N N . LYS A 1 209 ? 1.825 20.547 18.109 1 90.94 209 LYS A N 1
ATOM 1619 C CA . LYS A 1 209 ? 1.369 21.875 18.5 1 90.94 209 LYS A CA 1
ATOM 1620 C C . LYS A 1 209 ? -0.14 21.891 18.734 1 90.94 209 LYS A C 1
ATOM 1622 O O . LYS A 1 209 ? -0.647 22.719 19.5 1 90.94 209 LYS A O 1
ATOM 1627 N N . ASN A 1 210 ? -0.914 21.125 17.969 1 94.69 210 ASN A N 1
ATOM 1628 C CA . ASN A 1 210 ? -2.365 21.219 18.094 1 94.69 210 ASN A CA 1
ATOM 1629 C C . ASN A 1 210 ? -3.025 19.844 18.047 1 94.69 210 ASN A C 1
ATOM 1631 O O . ASN A 1 210 ? -2.377 18.844 17.719 1 94.69 210 ASN A O 1
ATOM 1635 N N . ASP A 1 211 ? -4.344 19.828 18.391 1 97.06 211 ASP A N 1
ATOM 1636 C CA . ASP A 1 211 ? -5.117 18.594 18.531 1 97.06 211 ASP A CA 1
ATOM 1637 C C . ASP A 1 211 ? -5.285 17.891 17.188 1 97.06 211 ASP A C 1
ATOM 1639 O O . ASP A 1 211 ? -5.332 16.656 17.141 1 97.06 211 ASP A O 1
ATOM 1643 N N . ARG A 1 212 ? -5.402 18.609 16.141 1 98.19 212 ARG A N 1
ATOM 1644 C CA . ARG A 1 212 ? -5.543 18.016 14.812 1 98.19 212 ARG A CA 1
ATOM 1645 C C . ARG A 1 212 ? -4.301 17.219 14.445 1 98.19 212 ARG A C 1
ATOM 1647 O O . ARG A 1 212 ? -4.402 16.047 14.055 1 98.19 212 ARG A O 1
ATOM 1654 N N . GLU A 1 213 ? -3.117 17.844 14.695 1 97.75 213 GLU A N 1
ATOM 1655 C CA . GLU A 1 213 ? -1.859 17.156 14.43 1 97.75 213 GLU A CA 1
ATOM 1656 C C . GLU A 1 213 ? -1.734 15.891 15.281 1 97.75 213 GLU A C 1
ATOM 1658 O O . GLU A 1 213 ? -1.343 14.836 14.781 1 97.75 213 GLU A O 1
ATOM 1663 N N . ARG A 1 214 ? -2.051 16.031 16.516 1 98.69 214 ARG A N 1
ATOM 1664 C CA . ARG A 1 214 ? -1.948 14.891 17.422 1 98.69 214 ARG A CA 1
ATOM 1665 C C . ARG A 1 214 ? -2.881 13.766 17 1 98.69 214 ARG A C 1
ATOM 1667 O O . ARG A 1 214 ? -2.504 12.594 17.047 1 98.69 214 ARG A O 1
ATOM 1674 N N . SER A 1 215 ? -4.086 14.102 16.594 1 98.88 215 SER A N 1
ATOM 1675 C CA . SER A 1 215 ? -5.062 13.094 16.188 1 98.88 215 SER A CA 1
ATOM 1676 C C . SER A 1 215 ? -4.621 12.391 14.906 1 98.88 215 SER A C 1
ATOM 1678 O O . SER A 1 215 ? -4.742 11.172 14.789 1 98.88 215 SER A O 1
ATOM 1680 N N . VAL A 1 216 ? -4.062 13.156 13.961 1 98.88 216 VAL A N 1
ATOM 1681 C CA . VAL A 1 216 ? -3.576 12.586 12.711 1 98.88 216 VAL A CA 1
ATOM 1682 C C . VAL A 1 216 ? -2.412 11.641 12.992 1 98.88 216 VAL A C 1
ATOM 1684 O O . VAL A 1 216 ? -2.355 10.539 12.445 1 98.88 216 VAL A O 1
ATOM 1687 N N . VAL A 1 217 ? -1.531 12.016 13.867 1 98.94 217 VAL A N 1
ATOM 1688 C CA . VAL A 1 217 ? -0.375 11.203 14.219 1 98.94 217 VAL A CA 1
ATOM 1689 C C . VAL A 1 217 ? -0.837 9.93 14.93 1 98.94 217 VAL A C 1
ATOM 1691 O O . VAL A 1 217 ? -0.372 8.836 14.609 1 98.94 217 VAL A O 1
ATOM 1694 N N . ARG A 1 218 ? -1.775 10.055 15.844 1 98.94 218 ARG A N 1
ATOM 1695 C CA . ARG A 1 218 ? -2.264 8.898 16.594 1 98.94 218 ARG A CA 1
ATOM 1696 C C . ARG A 1 218 ? -3.002 7.93 15.672 1 98.94 218 ARG A C 1
ATOM 1698 O O . ARG A 1 218 ? -2.846 6.711 15.797 1 98.94 218 ARG A O 1
ATOM 1705 N N . PHE A 1 219 ? -3.809 8.461 14.789 1 98.94 219 PHE A N 1
ATOM 1706 C CA . PHE A 1 219 ? -4.5 7.641 13.805 1 98.94 219 PHE A CA 1
ATOM 1707 C C . PHE A 1 219 ? -3.5 6.867 12.945 1 98.94 219 PHE A C 1
ATOM 1709 O O . PHE A 1 219 ? -3.596 5.645 12.82 1 98.94 219 PHE A O 1
ATOM 1716 N N . THR A 1 220 ? -2.518 7.582 12.398 1 99 220 THR A N 1
ATOM 1717 C CA . THR A 1 220 ? -1.511 6.988 11.523 1 99 220 THR A CA 1
ATOM 1718 C C . THR A 1 220 ? -0.708 5.926 12.273 1 99 220 THR A C 1
ATOM 1720 O O . THR A 1 220 ? -0.501 4.82 11.766 1 99 220 THR A O 1
ATOM 1723 N N . THR A 1 221 ? -0.349 6.238 13.492 1 98.94 221 THR A N 1
ATOM 1724 C CA . THR A 1 221 ? 0.48 5.352 14.305 1 98.94 221 THR A CA 1
ATOM 1725 C C . THR A 1 221 ? -0.269 4.066 14.641 1 98.94 221 THR A C 1
ATOM 1727 O O . THR A 1 221 ? 0.279 2.971 14.508 1 98.94 221 THR A O 1
ATOM 1730 N N . GLU A 1 222 ? -1.484 4.23 15.078 1 98.94 222 GLU A N 1
ATOM 1731 C CA . GLU A 1 222 ? -2.268 3.055 15.445 1 98.94 222 GLU A CA 1
ATOM 1732 C C . GLU A 1 222 ? -2.521 2.16 14.234 1 98.94 222 GLU A C 1
ATOM 1734 O O . GLU A 1 222 ? -2.432 0.935 14.336 1 98.94 222 GLU A O 1
ATOM 1739 N N . LEU A 1 223 ? -2.857 2.777 13.094 1 98.94 223 LEU A N 1
ATOM 1740 C CA . LEU A 1 223 ? -3.057 2.012 11.867 1 98.94 223 LEU A CA 1
ATOM 1741 C C . LEU A 1 223 ? -1.804 1.216 11.516 1 98.94 223 LEU A C 1
ATOM 1743 O O . LEU A 1 223 ? -1.882 0.016 11.242 1 98.94 223 LEU A O 1
ATOM 1747 N N . LEU A 1 224 ? -0.656 1.854 11.539 1 98.88 224 LEU A N 1
ATOM 1748 C CA . LEU A 1 224 ? 0.605 1.232 11.148 1 98.88 224 LEU A CA 1
ATOM 1749 C C . LEU A 1 224 ? 0.99 0.124 12.125 1 98.88 224 LEU A C 1
ATOM 1751 O O . LEU A 1 224 ? 1.544 -0.899 11.719 1 98.88 224 LEU A O 1
ATOM 1755 N N . ASP A 1 225 ? 0.695 0.338 13.359 1 98.12 225 ASP A N 1
ATOM 1756 C CA . ASP A 1 225 ? 1.169 -0.597 14.375 1 98.12 225 ASP A CA 1
ATOM 1757 C C . ASP A 1 225 ? 0.218 -1.783 14.516 1 98.12 225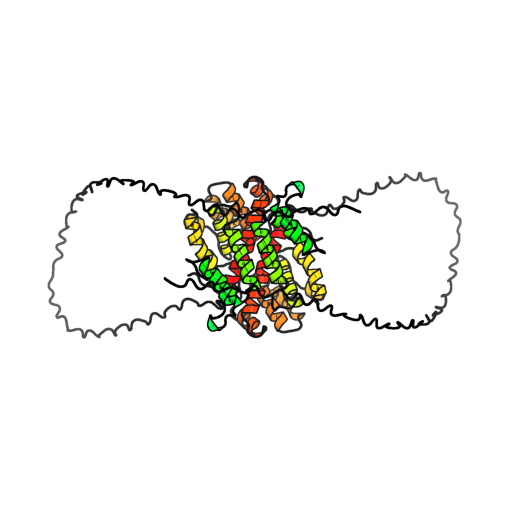 ASP A C 1
ATOM 1759 O O . ASP A 1 225 ? 0.645 -2.893 14.836 1 98.12 225 ASP A O 1
ATOM 1763 N N . THR A 1 226 ? -1.089 -1.56 14.273 1 98.12 226 THR A N 1
ATOM 1764 C CA . THR A 1 226 ? -2.061 -2.602 14.586 1 98.12 226 THR A CA 1
ATOM 1765 C C . THR A 1 226 ? -2.793 -3.059 13.328 1 98.12 226 THR A C 1
ATOM 1767 O O . THR A 1 226 ? -3.566 -4.016 13.367 1 98.12 226 THR A O 1
ATOM 1770 N N . CYS A 1 227 ? -2.625 -2.379 12.211 1 98.69 227 CYS A N 1
ATOM 1771 C CA . CYS A 1 227 ? -3.258 -2.633 10.922 1 98.69 227 CYS A CA 1
ATOM 1772 C C . CYS A 1 227 ? -4.703 -2.15 10.922 1 98.69 227 CYS A C 1
ATOM 1774 O O . CYS A 1 227 ? -5.445 -2.408 9.969 1 98.69 227 CYS A O 1
ATOM 1776 N N . THR A 1 228 ? -5.102 -1.542 11.992 1 98.69 228 THR A N 1
ATOM 1777 C CA . THR A 1 228 ? -6.43 -0.96 12.125 1 98.69 228 THR A CA 1
ATOM 1778 C C . THR A 1 228 ? -6.414 0.215 13.094 1 98.69 228 THR A C 1
ATOM 1780 O O . THR A 1 228 ? -5.344 0.699 13.477 1 98.69 228 THR A O 1
ATOM 1783 N N . VAL A 1 229 ? -7.59 0.767 13.352 1 98.81 229 VAL A N 1
ATOM 1784 C CA . VAL A 1 229 ? -7.742 1.784 14.383 1 98.81 229 VAL A CA 1
ATOM 1785 C C . VAL A 1 229 ? -8.953 1.456 15.258 1 98.81 229 VAL A C 1
ATOM 1787 O O . VAL A 1 229 ? -9.922 0.858 14.789 1 98.81 229 VAL A O 1
ATOM 1790 N N . SER A 1 230 ? -8.906 1.812 16.469 1 98.62 230 SER A N 1
ATOM 1791 C CA . SER A 1 230 ? -10.039 1.652 17.375 1 98.62 230 SER A CA 1
ATOM 1792 C C . SER A 1 230 ? -11.148 2.645 17.062 1 98.62 230 SER A C 1
ATOM 1794 O O . SER A 1 230 ? -10.922 3.645 16.375 1 98.62 230 SER A O 1
ATOM 1796 N N . ASP A 1 231 ? -12.336 2.361 17.594 1 98.06 231 ASP A N 1
ATOM 1797 C CA . ASP A 1 231 ? -13.438 3.303 17.453 1 98.06 231 ASP A CA 1
ATOM 1798 C C . ASP A 1 231 ? -13.094 4.652 18.078 1 98.06 231 ASP A C 1
ATOM 1800 O O . ASP A 1 231 ? -13.438 5.703 17.531 1 98.06 231 ASP A O 1
ATOM 1804 N N . GLU A 1 232 ? -12.438 4.629 19.172 1 98.56 232 GLU A N 1
ATOM 1805 C CA . GLU A 1 232 ? -12.055 5.855 19.859 1 98.56 232 GLU A CA 1
ATOM 1806 C C . GLU A 1 232 ? -11.117 6.703 19.016 1 98.56 232 GLU A C 1
ATOM 1808 O O . GLU A 1 232 ? -11.328 7.906 18.844 1 98.56 232 GLU A O 1
ATOM 1813 N N . THR A 1 233 ? -10.062 6.086 18.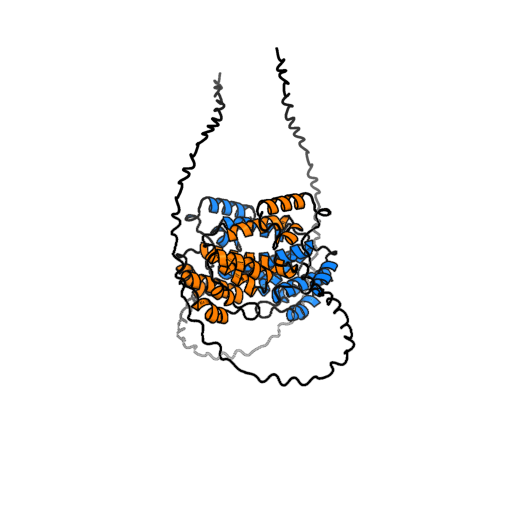469 1 98.81 233 THR A N 1
ATOM 1814 C CA . THR A 1 233 ? -9.117 6.793 17.609 1 98.81 233 THR A CA 1
ATOM 1815 C C . THR A 1 233 ? -9.828 7.352 16.375 1 98.81 233 THR A C 1
ATOM 1817 O O . THR A 1 233 ? -9.594 8.5 15.984 1 98.81 233 THR A O 1
ATOM 1820 N N . TYR A 1 234 ? -10.727 6.547 15.758 1 98.81 234 TYR A N 1
ATOM 1821 C CA . TYR A 1 234 ? -11.469 6.973 14.578 1 98.81 234 TYR A CA 1
ATOM 1822 C C . TYR A 1 234 ? -12.312 8.203 14.875 1 98.81 234 TYR A C 1
ATOM 1824 O O . TYR A 1 234 ? -12.219 9.219 14.18 1 98.81 234 TYR A O 1
ATOM 1832 N N . LEU A 1 235 ? -13.055 8.125 15.93 1 98.62 235 LEU A N 1
ATOM 1833 C CA . LEU A 1 235 ? -14.008 9.188 16.25 1 98.62 235 LEU A CA 1
ATOM 1834 C C . LEU A 1 235 ? -13.289 10.453 16.688 1 98.62 235 LEU A C 1
ATOM 1836 O O . LEU A 1 235 ? -13.688 11.562 16.328 1 98.62 235 LEU A O 1
ATOM 1840 N N . THR A 1 236 ? -12.203 10.32 17.5 1 98.75 236 THR A N 1
ATOM 1841 C CA . THR A 1 236 ? -11.43 11.469 17.938 1 98.75 236 THR A CA 1
ATOM 1842 C C . THR A 1 236 ? -10.781 12.18 16.75 1 98.75 236 THR A C 1
ATOM 1844 O O . THR A 1 236 ? -10.781 13.406 16.688 1 98.75 236 THR A O 1
ATOM 1847 N N . THR A 1 237 ? -10.242 11.391 15.828 1 98.88 237 THR A N 1
ATOM 1848 C CA . THR A 1 237 ? -9.602 11.984 14.664 1 98.88 237 THR A CA 1
ATOM 1849 C C . THR A 1 237 ? -10.625 12.625 13.742 1 98.88 237 THR A C 1
ATOM 1851 O O . THR A 1 237 ? -10.398 13.719 13.211 1 98.88 237 THR A O 1
ATOM 1854 N N . LYS A 1 238 ? -11.758 11.977 13.578 1 98.75 238 LYS A N 1
ATOM 1855 C CA . LYS A 1 238 ? -12.82 12.555 12.758 1 98.75 238 LYS A CA 1
ATOM 1856 C C . LYS A 1 238 ? -13.25 13.914 13.297 1 98.75 238 LYS A C 1
ATOM 1858 O O . LYS A 1 238 ? -13.414 14.867 12.531 1 98.75 238 LYS A O 1
ATOM 1863 N N . ALA A 1 239 ? -13.367 13.969 14.562 1 98.75 239 ALA A N 1
ATOM 1864 C CA . ALA A 1 239 ? -13.734 15.234 15.188 1 98.75 239 ALA A CA 1
ATOM 1865 C C . ALA A 1 239 ? -12.672 16.297 14.938 1 98.75 239 ALA A C 1
ATOM 1867 O O . ALA A 1 239 ? -12.992 17.469 14.703 1 98.75 239 ALA A O 1
ATOM 1868 N N . ALA A 1 240 ? -11.445 15.953 14.953 1 98.69 240 ALA A N 1
ATOM 1869 C CA . ALA A 1 240 ? -10.328 16.875 14.805 1 98.69 240 ALA A CA 1
ATOM 1870 C C . ALA A 1 240 ? -10.211 17.375 13.359 1 98.69 240 ALA A C 1
ATOM 1872 O O . ALA A 1 240 ? -9.555 18.375 13.094 1 98.69 240 ALA A O 1
ATOM 1873 N N . VAL A 1 241 ? -10.844 16.578 12.445 1 98.38 241 VAL A N 1
ATOM 1874 C CA . VAL A 1 241 ? -10.75 16.953 11.039 1 98.38 241 VAL A CA 1
ATOM 1875 C C . VAL A 1 241 ? -12.125 17.375 10.523 1 98.38 241 VAL A C 1
ATOM 1877 O O . VAL A 1 241 ? -12.516 17 9.414 1 98.38 241 VAL A O 1
ATOM 1880 N N . ASP A 1 242 ? -12.828 18.062 11.273 1 97.44 242 ASP A N 1
ATOM 1881 C CA . ASP A 1 242 ? -14.086 18.734 10.945 1 97.44 242 ASP A CA 1
ATOM 1882 C C . ASP A 1 242 ? -15.188 17.703 10.648 1 97.44 242 ASP A C 1
ATOM 1884 O O . ASP A 1 242 ? -16.016 17.922 9.766 1 97.44 242 ASP A O 1
ATOM 1888 N N . ASN A 1 243 ? -15.055 16.516 11.172 1 97.88 243 ASN A N 1
ATOM 1889 C CA . ASN A 1 243 ? -16.062 15.461 11.117 1 97.88 243 ASN A CA 1
ATOM 1890 C C . ASN A 1 243 ? -16.234 14.922 9.703 1 97.88 243 ASN A C 1
ATOM 1892 O O . ASN A 1 243 ? -17.328 14.516 9.312 1 97.88 243 ASN A O 1
ATOM 1896 N N . LYS A 1 244 ? -15.156 14.945 8.945 1 97.81 244 LYS A N 1
ATOM 1897 C CA . LYS A 1 244 ? -15.188 14.469 7.57 1 97.81 244 LYS A CA 1
ATOM 1898 C C . LYS A 1 244 ? -14.531 13.094 7.445 1 97.81 244 LYS A C 1
ATOM 1900 O O . LYS A 1 244 ? -13.305 12.977 7.508 1 97.81 244 LYS A O 1
ATOM 1905 N N . ASP A 1 245 ? -15.336 12.086 7.074 1 98.31 245 ASP A N 1
ATOM 1906 C CA . ASP A 1 245 ? -14.812 10.742 6.844 1 98.31 245 ASP A CA 1
ATOM 1907 C C . ASP A 1 245 ? -13.836 10.727 5.672 1 98.31 245 ASP A C 1
ATOM 1909 O O . ASP A 1 245 ? -12.891 9.93 5.652 1 98.31 245 ASP A O 1
ATOM 1913 N N . SER A 1 246 ? -14.039 11.656 4.738 1 98.38 246 SER A N 1
ATOM 1914 C CA . SER A 1 246 ? -13.195 11.719 3.553 1 98.38 246 SER A CA 1
ATOM 1915 C C . SER A 1 246 ? -11.742 12 3.924 1 98.38 246 SER A C 1
ATOM 1917 O O . SER A 1 246 ? -10.82 11.531 3.25 1 98.38 246 SER A O 1
ATOM 1919 N N . VAL A 1 247 ? -11.508 12.742 4.996 1 98.88 247 VAL A N 1
ATOM 1920 C CA . VAL A 1 247 ? -10.141 13.055 5.406 1 98.88 247 VAL A CA 1
ATOM 1921 C C . VAL A 1 247 ? -9.477 11.805 5.984 1 98.88 247 VAL A C 1
ATOM 1923 O O . VAL A 1 247 ? -8.281 11.578 5.793 1 98.88 247 VAL A O 1
ATOM 1926 N N . LEU A 1 248 ? -10.25 10.938 6.641 1 98.94 248 LEU A N 1
ATOM 1927 C CA . LEU A 1 248 ? -9.719 9.672 7.148 1 98.94 248 LEU A CA 1
ATOM 1928 C C . LEU A 1 248 ? -9.414 8.711 6 1 98.94 248 LEU A C 1
ATOM 1930 O O . LEU A 1 248 ? -8.477 7.918 6.082 1 98.94 248 LEU A O 1
ATOM 1934 N N . VAL A 1 249 ? -10.211 8.828 4.906 1 98.88 249 VAL A N 1
ATOM 1935 C CA . VAL A 1 249 ? -9.898 8.078 3.693 1 98.88 249 VAL A CA 1
ATOM 1936 C C . VAL A 1 249 ? -8.562 8.555 3.121 1 98.88 249 VAL A C 1
ATOM 1938 O O . VAL A 1 249 ? -7.73 7.742 2.721 1 98.88 249 VAL A O 1
ATOM 1941 N N . GLU A 1 250 ? -8.359 9.844 3.123 1 98.94 250 GLU A N 1
ATOM 1942 C CA . GLU A 1 250 ? -7.113 10.406 2.615 1 98.94 250 GLU A CA 1
ATOM 1943 C C . GLU A 1 250 ? -5.918 9.953 3.447 1 98.94 250 GLU A C 1
ATOM 1945 O O . GLU A 1 250 ? -4.902 9.523 2.898 1 98.94 250 GLU A O 1
ATOM 1950 N N . ILE A 1 251 ? -6.043 9.969 4.781 1 98.94 251 ILE A N 1
ATOM 1951 C CA . ILE A 1 251 ? -4.961 9.539 5.664 1 98.94 251 ILE A CA 1
ATOM 1952 C C . ILE A 1 251 ? -4.645 8.07 5.418 1 98.94 251 ILE A C 1
ATOM 1954 O O . ILE A 1 251 ? -3.482 7.699 5.238 1 98.94 251 ILE A O 1
ATOM 1958 N N . THR A 1 252 ? -5.695 7.254 5.316 1 99 252 THR A N 1
ATOM 1959 C CA . THR A 1 252 ? -5.531 5.824 5.094 1 99 252 THR A CA 1
ATOM 1960 C C . THR A 1 252 ? -4.863 5.559 3.746 1 99 252 THR A C 1
ATOM 1962 O O . THR A 1 252 ? -4.016 4.672 3.631 1 99 252 THR A O 1
ATOM 1965 N N . SER A 1 253 ? -5.215 6.371 2.773 1 98.94 253 SER A N 1
ATOM 1966 C CA . SER A 1 253 ? -4.664 6.207 1.432 1 98.94 253 SER A CA 1
ATOM 1967 C C . SER A 1 253 ? -3.184 6.57 1.391 1 98.94 253 SER A C 1
ATOM 1969 O O . SER A 1 253 ? -2.391 5.891 0.738 1 98.94 253 SER A O 1
ATOM 1971 N N . ILE A 1 254 ? -2.836 7.621 2.061 1 98.94 254 ILE A N 1
ATOM 1972 C CA . ILE A 1 254 ? -1.432 8.016 2.107 1 98.94 254 ILE A CA 1
ATOM 1973 C C . ILE A 1 254 ? -0.617 6.938 2.822 1 98.94 254 ILE A C 1
ATOM 1975 O O . ILE A 1 254 ? 0.455 6.547 2.354 1 98.94 254 ILE A O 1
ATOM 1979 N N . VAL A 1 255 ? -1.126 6.391 3.902 1 99 255 VAL A N 1
ATOM 1980 C CA . VAL A 1 255 ? -0.441 5.316 4.617 1 99 255 VAL A CA 1
ATOM 1981 C C . VAL A 1 255 ? -0.274 4.109 3.699 1 99 255 VAL A C 1
ATOM 1983 O O . VAL A 1 255 ? 0.822 3.555 3.584 1 99 255 VAL A O 1
ATOM 1986 N N . GLY A 1 256 ? -1.358 3.734 3.051 1 98.94 256 GLY A N 1
ATOM 1987 C CA . GLY A 1 256 ? -1.321 2.574 2.174 1 98.94 256 GLY A CA 1
ATOM 1988 C C . GLY A 1 256 ? -0.378 2.746 0.999 1 98.94 256 GLY A C 1
ATOM 1989 O O . GLY A 1 256 ? 0.428 1.859 0.709 1 98.94 256 GLY A O 1
ATOM 1990 N N . TYR A 1 257 ? -0.444 3.885 0.358 1 98.88 257 TYR A N 1
ATOM 1991 C CA . TYR A 1 257 ? 0.383 4.141 -0.816 1 98.88 257 TYR A CA 1
ATOM 1992 C C . TYR A 1 257 ? 1.86 4.176 -0.445 1 98.88 257 TYR A C 1
ATOM 1994 O O . TYR A 1 257 ? 2.693 3.584 -1.134 1 98.88 257 TYR A O 1
ATOM 2002 N N . TYR A 1 258 ? 2.174 4.773 0.62 1 98.81 258 TYR A N 1
ATOM 2003 C CA . TYR A 1 258 ? 3.59 4.926 0.938 1 98.81 258 TYR A CA 1
ATOM 2004 C C . TYR A 1 258 ? 4.133 3.676 1.617 1 98.81 258 TYR A C 1
ATOM 2006 O O . TYR A 1 258 ? 5.352 3.482 1.693 1 98.81 258 TYR A O 1
ATOM 2014 N N . THR A 1 259 ? 3.244 2.826 2.152 1 98.94 259 THR A N 1
ATOM 2015 C CA . THR A 1 259 ? 3.682 1.471 2.467 1 98.94 259 THR A CA 1
ATOM 2016 C C . THR A 1 259 ? 4.141 0.745 1.205 1 98.94 259 THR A C 1
ATOM 2018 O O . THR A 1 259 ? 5.219 0.144 1.186 1 98.94 259 THR A O 1
ATOM 2021 N N . TYR A 1 260 ? 3.352 0.886 0.173 1 98.94 260 TYR A N 1
ATOM 2022 C CA . TYR A 1 260 ? 3.699 0.293 -1.113 1 98.94 260 TYR A CA 1
ATOM 2023 C C . TYR A 1 260 ? 5.012 0.862 -1.639 1 98.94 260 TYR A C 1
ATOM 2025 O O . TYR A 1 260 ? 5.883 0.114 -2.088 1 98.94 260 TYR A O 1
ATOM 2033 N N . VAL A 1 261 ? 5.199 2.141 -1.55 1 98.69 261 VAL A N 1
ATOM 2034 C CA . VAL A 1 261 ? 6.434 2.789 -1.981 1 98.69 261 VAL A CA 1
ATOM 2035 C C . VAL A 1 261 ? 7.605 2.268 -1.155 1 98.69 261 VAL A C 1
ATOM 2037 O O . VAL A 1 261 ? 8.648 1.913 -1.704 1 98.69 261 VAL A O 1
ATOM 2040 N N . SER A 1 262 ? 7.434 2.16 0.108 1 98.88 262 SER A N 1
ATOM 2041 C CA . SER A 1 262 ? 8.492 1.696 0.998 1 98.88 262 SER A CA 1
ATOM 2042 C C . SER A 1 262 ? 8.898 0.261 0.678 1 98.88 262 SER A C 1
ATOM 2044 O O . SER A 1 262 ? 10.086 -0.063 0.641 1 98.88 262 SER A O 1
ATOM 2046 N N . TYR A 1 263 ? 7.883 -0.608 0.458 1 98.94 263 TYR A N 1
ATOM 2047 C CA . TYR A 1 263 ? 8.188 -1.975 0.047 1 98.94 263 TYR A CA 1
ATOM 2048 C C . TYR A 1 263 ? 9.047 -1.988 -1.211 1 98.94 263 TYR A C 1
ATOM 2050 O O . TYR A 1 263 ? 10.016 -2.742 -1.297 1 98.94 263 TYR A O 1
ATOM 2058 N N . THR A 1 264 ? 8.68 -1.158 -2.152 1 98.88 264 THR A N 1
ATOM 2059 C CA . THR A 1 264 ? 9.414 -1.104 -3.41 1 98.88 264 THR A CA 1
ATOM 2060 C C . THR A 1 264 ? 10.859 -0.672 -3.178 1 98.88 264 THR A C 1
ATOM 2062 O O . THR A 1 264 ? 11.789 -1.323 -3.65 1 98.88 264 THR A O 1
ATOM 2065 N N . LEU A 1 265 ? 11.008 0.373 -2.43 1 98.56 265 LEU A N 1
ATOM 2066 C CA . LEU A 1 265 ? 12.344 0.891 -2.164 1 98.56 265 LEU A CA 1
ATOM 2067 C C . LEU A 1 265 ? 13.188 -0.136 -1.415 1 98.56 265 LEU A C 1
ATOM 2069 O O . LEU A 1 265 ? 14.375 -0.293 -1.695 1 98.56 265 LEU A O 1
ATOM 2073 N N . ASN A 1 266 ? 12.617 -0.837 -0.504 1 98.75 266 ASN A N 1
ATOM 2074 C CA . ASN A 1 266 ? 13.328 -1.83 0.296 1 98.75 266 ASN A CA 1
ATOM 2075 C C . ASN A 1 266 ? 13.711 -3.049 -0.537 1 98.75 266 ASN A C 1
ATOM 2077 O O . ASN A 1 266 ? 14.859 -3.5 -0.491 1 98.75 266 ASN A O 1
ATOM 2081 N N . VAL A 1 267 ? 12.773 -3.562 -1.284 1 98.88 267 VAL A N 1
ATOM 2082 C CA . VAL A 1 267 ? 12.984 -4.789 -2.045 1 98.88 267 VAL A CA 1
ATOM 2083 C C . VAL A 1 267 ? 14.094 -4.574 -3.07 1 98.88 267 VAL A C 1
ATOM 2085 O O . VAL A 1 267 ? 14.961 -5.434 -3.246 1 98.88 267 VAL A O 1
ATOM 2088 N N . PHE A 1 268 ? 14.086 -3.432 -3.668 1 98.56 268 PHE A N 1
ATOM 2089 C CA . PHE A 1 268 ? 15.008 -3.225 -4.785 1 98.56 268 PHE A CA 1
ATOM 2090 C C . PHE A 1 268 ? 16.219 -2.41 -4.348 1 98.56 268 PHE A C 1
ATOM 2092 O O . PHE A 1 268 ? 17.047 -2.029 -5.172 1 98.56 268 PHE A O 1
ATOM 2099 N N . ASN A 1 269 ? 16.266 -2.158 -3.041 1 97.31 269 ASN A N 1
ATOM 2100 C CA . ASN A 1 269 ? 17.406 -1.51 -2.396 1 97.31 269 ASN A CA 1
ATOM 2101 C C . ASN A 1 269 ? 17.766 -0.198 -3.088 1 97.31 269 ASN A C 1
ATOM 2103 O O . ASN A 1 269 ? 18.922 0.003 -3.48 1 97.31 269 ASN A O 1
ATOM 2107 N N . ILE A 1 270 ? 16.688 0.575 -3.305 1 96.75 270 ILE A N 1
ATOM 2108 C CA . ILE A 1 270 ? 16.891 1.883 -3.92 1 96.75 270 ILE A CA 1
ATOM 2109 C C . ILE A 1 270 ? 17.531 2.836 -2.912 1 96.75 270 ILE A C 1
ATOM 2111 O O . ILE A 1 270 ? 17.109 2.904 -1.757 1 96.75 270 ILE A O 1
ATOM 2115 N N . GLN A 1 271 ? 18.484 3.564 -3.377 1 90.94 271 GLN A N 1
ATOM 2116 C CA . GLN A 1 271 ? 19.219 4.48 -2.498 1 90.94 271 GLN A CA 1
ATOM 2117 C C . GLN A 1 271 ? 18.703 5.906 -2.648 1 90.94 271 GLN A C 1
ATOM 2119 O O . GLN A 1 271 ? 18.203 6.285 -3.711 1 90.94 271 GLN A O 1
ATOM 2124 N N . PRO A 1 272 ? 18.875 6.625 -1.491 1 85.19 272 PRO A N 1
ATOM 2125 C CA . PRO A 1 272 ? 18.5 8.039 -1.61 1 85.19 272 PRO A CA 1
ATOM 2126 C C . PRO A 1 272 ? 19.453 8.828 -2.494 1 85.19 272 PRO A C 1
ATOM 2128 O O . PRO A 1 272 ? 20.625 8.461 -2.633 1 85.19 272 PRO A O 1
ATOM 2131 N N . ASN A 1 273 ? 18.969 9.781 -3.346 1 70.06 273 ASN A N 1
ATOM 2132 C CA . ASN A 1 273 ? 19.859 10.578 -4.191 1 70.06 273 ASN A CA 1
ATOM 2133 C C . ASN A 1 273 ? 20.734 11.516 -3.359 1 70.06 273 ASN A C 1
ATOM 2135 O O . ASN A 1 273 ? 20.344 11.953 -2.279 1 70.06 273 ASN A O 1
ATOM 2139 N N . MET B 1 1 ? 9.398 37.688 -61.719 1 21.42 1 MET B N 1
ATOM 2140 C CA . MET B 1 1 ? 8.242 36.906 -62.156 1 21.42 1 MET B CA 1
ATOM 2141 C C . MET B 1 1 ? 8.188 35.594 -61.406 1 21.42 1 MET B C 1
ATOM 2143 O O . MET B 1 1 ? 8.742 34.594 -61.875 1 21.42 1 MET B O 1
ATOM 2147 N N . VAL B 1 2 ? 8.625 35.531 -60.125 1 29.19 2 VAL B N 1
ATOM 2148 C CA . VAL B 1 2 ? 8.922 34.25 -59.5 1 29.19 2 VAL B CA 1
ATOM 2149 C C . VAL B 1 2 ? 7.629 33.438 -59.312 1 29.19 2 VAL B C 1
ATOM 2151 O O . VAL B 1 2 ? 6.613 33.969 -58.875 1 29.19 2 VAL B O 1
ATOM 2154 N N . LEU B 1 3 ? 7.473 32.219 -60 1 23.75 3 LEU B N 1
ATOM 2155 C CA . LEU B 1 3 ? 6.449 31.219 -60.281 1 23.75 3 LEU B CA 1
ATOM 2156 C C . LEU B 1 3 ? 5.988 30.516 -59.031 1 23.75 3 LEU B C 1
ATOM 2158 O O . LEU B 1 3 ? 6.777 29.812 -58.375 1 23.75 3 LEU B O 1
ATOM 2162 N N . VAL B 1 4 ? 5.168 31.062 -58.062 1 30.14 4 VAL B N 1
ATOM 2163 C CA . VAL B 1 4 ? 4.625 30.578 -56.781 1 30.14 4 VAL B CA 1
ATOM 2164 C C . VAL B 1 4 ? 3.691 29.391 -57.062 1 30.14 4 VAL B C 1
ATOM 2166 O O . VAL B 1 4 ? 2.629 29.562 -57.656 1 30.14 4 VAL B O 1
ATOM 2169 N N . SER B 1 5 ? 4.336 28.172 -57.406 1 24.05 5 SER B N 1
ATOM 2170 C CA . SER B 1 5 ? 3.629 26.953 -57.781 1 24.05 5 SER B CA 1
ATOM 2171 C C . SER B 1 5 ? 2.631 26.531 -56.719 1 24.05 5 SER B C 1
ATOM 2173 O O . SER B 1 5 ? 2.854 26.766 -55.531 1 24.05 5 SER B O 1
ATOM 2175 N N . SER B 1 6 ? 1.293 26.156 -57 1 24.19 6 SER B N 1
ATOM 2176 C CA . SER B 1 6 ? -0.074 25.875 -56.562 1 24.19 6 SER B CA 1
ATOM 2177 C C . SER B 1 6 ? -0.172 24.531 -55.875 1 24.19 6 SER B C 1
ATOM 2179 O O . SER B 1 6 ? -0.503 23.516 -56.5 1 24.19 6 SER B O 1
ATOM 2181 N N . PHE B 1 7 ? 0.883 24.047 -55 1 29.62 7 PHE B N 1
ATOM 2182 C CA . PHE B 1 7 ? 0.829 22.609 -54.719 1 29.62 7 PHE B CA 1
ATOM 2183 C C . PHE B 1 7 ? -0.48 22.25 -54.031 1 29.62 7 PHE B C 1
ATOM 2185 O O . PHE B 1 7 ? -0.875 22.891 -53.062 1 29.62 7 PHE B O 1
ATOM 2192 N N . GLY B 1 8 ? -1.503 21.594 -54.75 1 22.34 8 GLY B N 1
ATOM 2193 C CA . GLY B 1 8 ? -2.857 21.094 -54.594 1 22.34 8 GLY B CA 1
ATOM 2194 C C . GLY B 1 8 ? -2.969 20.047 -53.5 1 22.34 8 GLY B C 1
ATOM 2195 O O . GLY B 1 8 ? -2.256 19.047 -53.531 1 22.34 8 GLY B O 1
ATOM 2196 N N . PHE B 1 9 ? -3.236 20.359 -52.156 1 25.7 9 PHE B N 1
ATOM 2197 C CA . PHE B 1 9 ? -3.408 19.578 -50.938 1 25.7 9 PHE B CA 1
ATOM 2198 C C . PHE B 1 9 ? -4.57 18.594 -51.094 1 25.7 9 PHE B C 1
ATOM 2200 O O . PHE B 1 9 ? -5.73 19 -51.125 1 25.7 9 PHE B O 1
ATOM 2207 N N . ARG B 1 10 ? -4.43 17.5 -52 1 20.62 10 ARG B N 1
ATOM 2208 C CA . ARG B 1 10 ? -5.5 16.531 -52.219 1 20.62 10 ARG B CA 1
ATOM 2209 C C . ARG B 1 10 ? -5.922 15.883 -50.906 1 20.62 10 ARG B C 1
ATOM 2211 O O . ARG B 1 10 ? -5.078 15.414 -50.125 1 20.62 10 ARG B O 1
ATOM 2218 N N . LEU B 1 11 ? -7.145 16.109 -50.344 1 23.83 11 LEU B N 1
ATOM 2219 C CA . LEU B 1 11 ? -7.996 15.703 -49.219 1 23.83 11 LEU B CA 1
ATOM 2220 C C . LEU B 1 11 ? -8.281 14.203 -49.281 1 23.83 11 LEU B C 1
ATOM 2222 O O . LEU B 1 11 ? -8.914 13.727 -50.219 1 23.83 11 LEU B O 1
ATOM 2226 N N . ALA B 1 12 ? -7.203 13.297 -49.094 1 22.59 12 ALA B N 1
ATOM 2227 C CA . ALA B 1 12 ? -7.391 11.852 -49.219 1 22.59 12 ALA B CA 1
ATOM 2228 C C . ALA B 1 12 ? -8.578 11.383 -48.375 1 22.59 12 ALA B C 1
ATOM 2230 O O . ALA B 1 12 ? -8.797 11.883 -47.281 1 22.59 12 ALA B O 1
ATOM 2231 N N . SER B 1 13 ? -9.617 10.609 -49.031 1 21.25 13 SER B N 1
ATOM 2232 C CA . SER B 1 13 ? -10.914 9.977 -48.781 1 21.25 13 SER B CA 1
ATOM 2233 C C . SER B 1 13 ? -10.828 8.891 -47.719 1 21.25 13 SER B C 1
ATOM 2235 O O . SER B 1 13 ? -9.883 8.102 -47.719 1 21.25 13 SER B O 1
ATOM 2237 N N . PRO B 1 14 ? -11.508 8.984 -46.469 1 24.66 14 PRO B N 1
ATOM 2238 C CA . PRO B 1 14 ? -11.641 8.141 -45.281 1 24.66 14 PRO B CA 1
ATOM 2239 C C . PRO B 1 14 ? -12.289 6.789 -45.594 1 24.66 14 PRO B C 1
ATOM 2241 O O . PRO B 1 14 ? -13.453 6.738 -46 1 24.66 14 PRO B O 1
ATOM 2244 N N . PHE B 1 15 ? -11.656 5.738 -46.344 1 22.86 15 PHE B N 1
ATOM 2245 C CA . PHE B 1 15 ? -12.32 4.488 -46.719 1 22.86 15 PHE B CA 1
ATOM 2246 C C . PHE B 1 15 ? -12.727 3.709 -45.469 1 22.86 15 PHE B C 1
ATOM 2248 O O . PHE B 1 15 ? -11.875 3.344 -44.656 1 22.86 15 PHE B O 1
ATOM 2255 N N . PHE B 1 16 ? -13.953 3.889 -44.812 1 23.34 16 PHE B N 1
ATOM 2256 C CA . PHE B 1 16 ? -14.617 3.201 -43.719 1 23.34 16 PHE B CA 1
ATOM 2257 C C . PHE B 1 16 ? -14.914 1.751 -44.094 1 23.34 16 PHE B C 1
ATOM 2259 O O . PHE B 1 16 ? -15.852 1.472 -44.812 1 23.34 16 PHE B O 1
ATOM 2266 N N . LEU B 1 17 ? -13.891 0.814 -44.594 1 22.28 17 LEU B N 1
ATOM 2267 C CA . LEU B 1 17 ? -14.352 -0.504 -45 1 22.28 17 LEU B CA 1
ATOM 2268 C C . LEU B 1 17 ? -14.969 -1.262 -43.812 1 22.28 17 LEU B C 1
ATOM 2270 O O . LEU B 1 17 ? -14.305 -1.485 -42.812 1 22.28 17 LEU B O 1
ATOM 2274 N N . THR B 1 18 ? -16.297 -1.325 -43.656 1 24 18 THR B N 1
ATOM 2275 C CA . THR B 1 18 ? -17.281 -2.004 -42.812 1 24 18 THR B CA 1
ATOM 2276 C C . THR B 1 18 ? -17.156 -3.518 -42.969 1 24 18 THR B C 1
ATOM 2278 O O . THR B 1 18 ? -17.797 -4.117 -43.844 1 24 18 THR B O 1
ATOM 2281 N N . THR B 1 19 ? -15.906 -4.223 -43.062 1 23.02 19 THR B N 1
ATOM 2282 C CA . THR B 1 19 ? -16.109 -5.625 -43.438 1 23.02 19 THR B CA 1
ATOM 2283 C C . THR B 1 19 ? -16.844 -6.363 -42.312 1 23.02 19 THR B C 1
ATOM 2285 O O . THR B 1 19 ? -16.406 -6.352 -41.156 1 23.02 19 THR B O 1
ATOM 2288 N N . LEU B 1 20 ? -18.172 -6.602 -42.344 1 24.67 20 LEU B N 1
ATOM 2289 C CA . LEU B 1 20 ? -19.172 -7.375 -41.625 1 24.67 20 LEU B CA 1
ATOM 2290 C C . LEU B 1 20 ? -18.766 -8.844 -41.531 1 24.67 20 LEU B C 1
ATOM 2292 O O . LEU B 1 20 ? -18.75 -9.547 -42.531 1 24.67 20 LEU B O 1
ATOM 2296 N N . LEU B 1 21 ? -17.547 -9.281 -40.938 1 23.73 21 LEU B N 1
ATOM 2297 C CA . LEU B 1 21 ? -17.25 -10.703 -41 1 23.73 21 LEU B CA 1
ATOM 2298 C C . LEU B 1 21 ? -18.328 -11.508 -40.281 1 23.73 21 LEU B C 1
ATOM 2300 O O . LEU B 1 21 ? -18.641 -11.234 -39.094 1 23.73 21 LEU B O 1
ATOM 2304 N N . THR B 1 22 ? -19.297 -12.172 -40.938 1 24.73 22 THR B N 1
ATOM 2305 C CA . THR B 1 22 ? -20.391 -13.086 -40.656 1 24.73 22 THR B CA 1
ATOM 2306 C C . THR B 1 22 ? -19.875 -14.344 -39.969 1 24.73 22 THR B C 1
ATOM 2308 O O . THR B 1 22 ? -19.219 -15.18 -40.594 1 24.73 22 THR B O 1
ATOM 2311 N N . TYR B 1 23 ? -19.172 -14.336 -38.781 1 25.16 23 TYR B N 1
ATOM 2312 C CA . TYR B 1 23 ? -18.672 -15.586 -38.25 1 25.16 23 TYR B CA 1
ATOM 2313 C C . TYR B 1 23 ? -19.828 -16.531 -37.906 1 25.16 23 TYR B C 1
ATOM 2315 O O . TYR B 1 23 ? -20.797 -16.125 -37.25 1 25.16 23 TYR B O 1
ATOM 2323 N N . HIS B 1 24 ? -20.125 -17.578 -38.75 1 28.47 24 HIS B N 1
ATOM 2324 C CA . HIS B 1 24 ? -21.094 -18.672 -38.656 1 28.47 24 HIS B CA 1
ATOM 2325 C C . HIS B 1 24 ? -20.828 -19.531 -37.406 1 28.47 24 HIS B C 1
ATOM 2327 O O . HIS B 1 24 ? -19.719 -20.016 -37.219 1 28.47 24 HIS B O 1
ATOM 2333 N N . PRO B 1 25 ? -21.5 -19.344 -36.281 1 26.36 25 PRO B N 1
ATOM 2334 C CA . PRO B 1 25 ? -21.328 -20.141 -35.062 1 26.36 25 PRO B CA 1
ATOM 2335 C C . PRO B 1 25 ? -21.609 -21.625 -35.281 1 26.36 25 PRO B C 1
ATOM 2337 O O . PRO B 1 25 ? -22.625 -21.984 -35.875 1 26.36 25 PRO B O 1
ATOM 2340 N N . ILE B 1 26 ? -20.625 -22.469 -35.656 1 26.36 26 ILE B N 1
ATOM 2341 C CA . ILE B 1 26 ? -20.812 -23.906 -35.844 1 26.36 26 ILE B CA 1
ATOM 2342 C C . ILE B 1 26 ? -21.391 -24.516 -34.562 1 26.36 26 ILE B C 1
ATOM 2344 O O . ILE B 1 26 ? -20.797 -24.391 -33.469 1 26.36 26 ILE B O 1
ATOM 2348 N N . ILE B 1 27 ? -22.656 -24.719 -34.375 1 26.88 27 ILE B N 1
ATOM 2349 C CA . ILE B 1 27 ? -23.484 -25.328 -33.312 1 26.88 27 ILE B CA 1
ATOM 2350 C C . ILE B 1 27 ? -23.125 -26.797 -33.188 1 26.88 27 ILE B C 1
ATOM 2352 O O . ILE B 1 27 ? -23.359 -27.594 -34.094 1 26.88 27 ILE B O 1
ATOM 2356 N N . THR B 1 28 ? -21.828 -27.188 -32.938 1 25.2 28 THR B N 1
ATOM 2357 C CA . THR B 1 28 ? -21.656 -28.641 -32.906 1 25.2 28 THR B CA 1
ATOM 2358 C C . THR B 1 28 ? -22.5 -29.266 -31.812 1 25.2 28 THR B C 1
ATOM 2360 O O . THR B 1 28 ? -22.484 -28.797 -30.672 1 25.2 28 THR B O 1
ATOM 2363 N N . THR B 1 29 ? -23.547 -29.938 -32.125 1 27.08 29 THR B N 1
ATOM 2364 C CA . THR B 1 29 ? -24.578 -30.703 -31.438 1 27.08 29 THR B CA 1
ATOM 2365 C C . THR B 1 29 ? -23.953 -31.844 -30.641 1 27.08 29 THR B C 1
ATOM 2367 O O . THR B 1 29 ? -23.359 -32.75 -31.203 1 27.08 29 THR B O 1
ATOM 2370 N N . VAL B 1 30 ? -23.016 -31.625 -29.656 1 26.94 30 VAL B N 1
ATOM 2371 C CA . VAL B 1 30 ? -22.453 -32.812 -29.016 1 26.94 30 VAL B CA 1
ATOM 2372 C C . VAL B 1 30 ? -23.578 -33.625 -28.391 1 26.94 30 VAL B C 1
ATOM 2374 O O . VAL B 1 30 ? -24.391 -33.094 -27.625 1 26.94 30 VAL B O 1
ATOM 2377 N N . THR B 1 31 ? -24 -34.719 -29.031 1 27.75 31 THR B N 1
ATOM 2378 C CA . THR B 1 31 ? -24.984 -35.75 -28.703 1 27.75 31 THR B CA 1
ATOM 2379 C C . THR B 1 31 ? -24.594 -36.469 -27.406 1 27.75 31 THR B C 1
ATOM 2381 O O . THR B 1 31 ? -23.562 -37.125 -27.359 1 27.75 31 THR B O 1
ATOM 2384 N N . THR B 1 32 ? -24.469 -35.812 -26.234 1 27.36 32 THR B N 1
ATOM 2385 C CA . THR B 1 32 ? -24.031 -36.531 -25.031 1 27.36 32 THR B CA 1
ATOM 2386 C C . THR B 1 32 ? -24.938 -37.75 -24.766 1 27.36 32 THR B C 1
ATOM 2388 O O . THR B 1 32 ? -26.172 -37.594 -24.719 1 27.36 32 THR B O 1
ATOM 2391 N N . THR B 1 33 ? -24.516 -38.969 -25.156 1 26.64 33 THR B N 1
ATOM 2392 C CA . THR B 1 33 ? -25.078 -40.312 -24.984 1 26.64 33 THR B CA 1
ATOM 2393 C C . THR B 1 33 ? -25.344 -40.594 -23.5 1 26.64 33 THR B C 1
ATOM 2395 O O . THR B 1 33 ? -24.484 -40.344 -22.656 1 26.64 33 THR B O 1
ATOM 2398 N N . THR B 1 34 ? -26.562 -40.656 -23.031 1 27.83 34 THR B N 1
ATOM 2399 C CA . THR B 1 34 ? -27.266 -40.906 -21.781 1 27.83 34 THR B CA 1
ATOM 2400 C C . THR B 1 34 ? -26.906 -42.281 -21.219 1 27.83 34 THR B C 1
ATOM 2402 O O . THR B 1 34 ? -27.266 -43.312 -21.812 1 27.83 34 THR B O 1
ATOM 2405 N N . THR B 1 35 ? -25.562 -42.688 -21.016 1 25.84 35 THR B N 1
ATOM 2406 C CA . THR B 1 35 ? -25.406 -44.062 -20.594 1 25.84 35 THR B CA 1
ATOM 2407 C C . THR B 1 35 ? -26.188 -44.344 -19.328 1 25.84 35 THR B C 1
ATOM 2409 O O . THR B 1 35 ? -26.156 -43.531 -18.375 1 25.84 35 THR B O 1
ATOM 2412 N N . THR B 1 36 ? -27.172 -45.188 -19.328 1 26.84 36 THR B N 1
ATOM 2413 C CA . THR B 1 36 ? -28.203 -45.75 -18.469 1 26.84 36 THR B CA 1
ATOM 2414 C C . THR B 1 36 ? -27.562 -46.562 -17.328 1 26.84 36 THR B C 1
ATOM 2416 O O . THR B 1 36 ? -26.984 -47.625 -17.578 1 26.84 36 THR B O 1
ATOM 2419 N N . THR B 1 37 ? -26.531 -46.094 -16.531 1 25.89 37 THR B N 1
ATOM 2420 C CA . THR B 1 37 ? -25.938 -47.062 -15.602 1 25.89 37 THR B CA 1
ATOM 2421 C C . THR B 1 37 ? -27 -47.656 -14.688 1 25.89 37 THR B C 1
ATOM 2423 O O . THR B 1 37 ? -27.797 -46.906 -14.102 1 25.89 37 THR B O 1
ATOM 2426 N N . THR B 1 38 ? -27.25 -48.969 -14.812 1 25.39 38 THR B N 1
ATOM 2427 C CA . THR B 1 38 ? -28.109 -49.969 -14.188 1 25.39 38 THR B CA 1
ATOM 2428 C C . THR B 1 38 ? -27.828 -50.062 -12.688 1 25.39 38 THR B C 1
ATOM 2430 O O . THR B 1 38 ? -26.672 -50.219 -12.273 1 25.39 38 THR B O 1
ATOM 2433 N N . LYS B 1 39 ? -28.594 -49.406 -11.828 1 27.09 39 LYS B N 1
ATOM 2434 C CA . LYS B 1 39 ? -28.641 -49.312 -10.375 1 27.09 39 LYS B CA 1
ATOM 2435 C C . LYS B 1 39 ? -28.703 -50.719 -9.742 1 27.09 39 LYS B C 1
ATOM 2437 O O . LYS B 1 39 ? -29.672 -51.438 -9.961 1 27.09 39 LYS B O 1
ATOM 2442 N N . ALA B 1 40 ? -27.531 -51.438 -9.609 1 26.31 40 ALA B N 1
ATOM 2443 C CA . ALA B 1 40 ? -27.516 -52.75 -8.984 1 26.31 40 ALA B CA 1
ATOM 2444 C C . ALA B 1 40 ? -28.109 -52.719 -7.578 1 26.31 40 ALA B C 1
ATOM 2446 O O . ALA B 1 40 ? -27.75 -51.844 -6.77 1 26.31 40 ALA B O 1
ATOM 2447 N N . THR B 1 41 ? -29.359 -53.125 -7.375 1 24.3 41 THR B N 1
ATOM 2448 C CA . THR B 1 41 ? -30.281 -53.219 -6.25 1 24.3 41 THR B CA 1
ATOM 2449 C C . THR B 1 41 ? -29.719 -54.094 -5.148 1 24.3 41 THR B C 1
ATOM 2451 O O . THR B 1 41 ? -29.562 -55.312 -5.336 1 24.3 41 THR B O 1
ATOM 2454 N N . ILE B 1 42 ? -28.5 -53.75 -4.559 1 24.62 42 ILE B N 1
ATOM 2455 C CA . ILE B 1 42 ? -27.953 -54.688 -3.598 1 24.62 42 ILE B CA 1
ATOM 2456 C C . ILE B 1 42 ? -28.969 -54.938 -2.488 1 24.62 42 ILE B C 1
ATOM 2458 O O . ILE B 1 42 ? -29.484 -54 -1.881 1 24.62 42 ILE B O 1
ATOM 2462 N N . SER B 1 43 ? -29.641 -56.062 -2.535 1 22.61 43 SER B N 1
ATOM 2463 C CA . SER B 1 43 ? -30.672 -56.656 -1.69 1 22.61 43 SER B CA 1
ATOM 2464 C C . SER B 1 43 ? -30.156 -56.906 -0.274 1 22.61 43 SER B C 1
ATOM 2466 O O . SER B 1 43 ? -29.312 -57.781 -0.051 1 22.61 43 SER B O 1
ATOM 2468 N N . ILE B 1 44 ? -29.672 -55.844 0.458 1 23.84 44 ILE B N 1
ATOM 2469 C CA . ILE B 1 44 ? -29.094 -56.156 1.772 1 23.84 44 ILE B CA 1
ATOM 2470 C C . ILE B 1 44 ? -30.141 -56.844 2.641 1 23.84 44 ILE B C 1
ATOM 2472 O O . ILE B 1 44 ? -31.312 -56.438 2.668 1 23.84 44 ILE B O 1
ATOM 2476 N N . ASN B 1 45 ? -29.812 -58.094 2.934 1 24.14 45 ASN B N 1
ATOM 2477 C CA . ASN B 1 45 ? -30.547 -59.125 3.684 1 24.14 45 ASN B CA 1
ATOM 2478 C C . ASN B 1 45 ? -30.969 -58.594 5.055 1 24.14 45 ASN B C 1
ATOM 2480 O O . ASN B 1 45 ? -30.188 -58 5.77 1 24.14 45 ASN B O 1
ATOM 2484 N N . PRO B 1 46 ? -32.281 -58.562 5.336 1 23.84 46 PRO B N 1
ATOM 2485 C CA . PRO B 1 46 ? -33.062 -57.938 6.418 1 23.84 46 PRO B CA 1
ATOM 2486 C C . PRO B 1 46 ? -32.75 -58.531 7.785 1 23.84 46 PRO B C 1
ATOM 2488 O O . PRO B 1 46 ? -32.719 -59.75 7.941 1 23.84 46 PRO B O 1
ATOM 2491 N N . LEU B 1 47 ? -31.641 -58.031 8.461 1 25.41 47 LEU B N 1
ATOM 2492 C CA . LEU B 1 47 ? -31.219 -58.625 9.719 1 25.41 47 LEU B CA 1
ATOM 2493 C C . LEU B 1 47 ? -32.406 -58.875 10.625 1 25.41 47 LEU B C 1
ATOM 2495 O O . LEU B 1 47 ? -33.344 -58.094 10.648 1 25.41 47 LEU B O 1
ATOM 2499 N N . PRO B 1 48 ? -32.375 -60.094 11.234 1 23.28 48 PRO B N 1
ATOM 2500 C CA . PRO B 1 48 ? -33.5 -60.75 11.922 1 23.28 48 PRO B CA 1
ATOM 2501 C C . PRO B 1 48 ? -33.969 -59.969 13.156 1 23.28 48 PRO B C 1
ATOM 2503 O O . PRO B 1 48 ? -33.156 -59.312 13.812 1 23.28 48 PRO B O 1
ATOM 2506 N N . LYS B 1 49 ? -35.125 -59.469 13.133 1 24.27 49 LYS B N 1
ATOM 2507 C CA . LYS B 1 49 ? -35.812 -58.625 14.078 1 24.27 49 LYS B CA 1
ATOM 2508 C C . LYS B 1 49 ? -35.906 -59.281 15.453 1 24.27 49 LYS B C 1
ATOM 2510 O O . LYS B 1 49 ? -36.469 -60.375 15.594 1 24.27 49 LYS B O 1
ATOM 2515 N N . MET B 1 50 ? -34.75 -59.188 16.25 1 23.89 50 MET B N 1
ATOM 2516 C CA . MET B 1 50 ? -34.781 -59.844 17.547 1 23.89 50 MET B CA 1
ATOM 2517 C C . MET B 1 50 ? -36.031 -59.438 18.344 1 23.89 50 MET B C 1
ATOM 2519 O O . MET B 1 50 ? -36.375 -58.25 18.391 1 23.89 50 MET B O 1
ATOM 2523 N N . SER B 1 51 ? -36.938 -60.375 18.578 1 23.47 51 SER B N 1
ATOM 2524 C CA . SER B 1 51 ? -38.281 -60.406 19.141 1 23.47 51 SER B CA 1
ATOM 2525 C C . SER B 1 51 ? -38.281 -59.938 20.594 1 23.47 51 SER B C 1
ATOM 2527 O O . SER B 1 51 ? -39.25 -60.188 21.312 1 23.47 51 SER B O 1
ATOM 2529 N N . THR B 1 52 ? -37.531 -58.875 20.953 1 24.5 52 THR B N 1
ATOM 2530 C CA . THR B 1 52 ? -37.438 -58.75 22.406 1 24.5 52 THR B CA 1
ATOM 2531 C 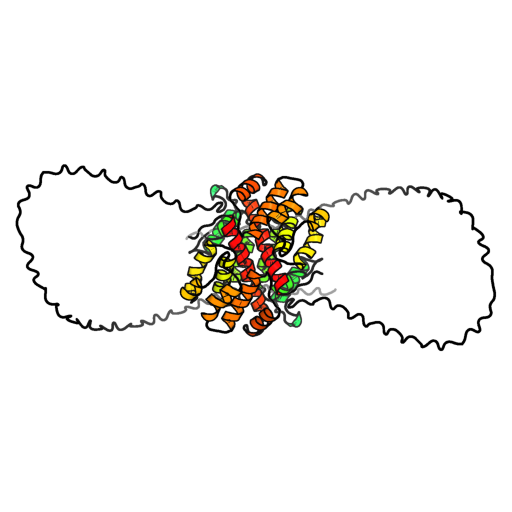C . THR B 1 52 ? -38.844 -58.562 23.016 1 24.5 52 THR B C 1
ATOM 2533 O O . THR B 1 52 ? -39.594 -57.719 22.578 1 24.5 52 THR B O 1
ATOM 2536 N N . THR B 1 53 ? -39.406 -59.594 23.578 1 25.02 53 THR B N 1
ATOM 2537 C CA . THR B 1 53 ? -40.719 -59.875 24.172 1 25.02 53 THR B CA 1
ATOM 2538 C C . THR B 1 53 ? -40.938 -58.969 25.391 1 25.02 53 THR B C 1
ATOM 2540 O O . THR B 1 53 ? -40.375 -59.25 26.469 1 25.02 53 THR B O 1
ATOM 2543 N N . THR B 1 54 ? -40.531 -57.75 25.422 1 24.33 54 THR B N 1
ATOM 2544 C CA . THR B 1 54 ? -40.562 -57.156 26.75 1 24.33 54 THR B CA 1
ATOM 2545 C C . THR B 1 54 ? -42 -57.125 27.266 1 24.33 54 THR B C 1
ATOM 2547 O O . THR B 1 54 ? -42.938 -56.812 26.516 1 24.33 54 THR B O 1
ATOM 2550 N N . SER B 1 55 ? -42.25 -57.875 28.375 1 24.22 55 SER B N 1
ATOM 2551 C CA . SER B 1 55 ? -43.438 -58.188 29.188 1 24.22 55 SER B CA 1
ATOM 2552 C C . SER B 1 55 ? -44.125 -56.906 29.672 1 24.22 55 SER B C 1
ATOM 2554 O O . SER B 1 55 ? -43.438 -55.969 30.094 1 24.22 55 SER B O 1
ATOM 2556 N N . SER B 1 56 ? -45.312 -56.562 29.109 1 24.48 56 SER B N 1
ATOM 2557 C CA . SER B 1 56 ? -46.188 -55.375 29.141 1 24.48 56 SER B CA 1
ATOM 2558 C C . SER B 1 56 ? -46.812 -55.219 30.531 1 24.48 56 SER B C 1
ATOM 2560 O O . SER B 1 56 ? -47.812 -54.5 30.672 1 24.48 56 SER B O 1
ATOM 2562 N N . SER B 1 57 ? -46.062 -55.531 31.672 1 25.33 57 SER B N 1
ATOM 2563 C CA . SER B 1 57 ? -46.969 -55.5 32.812 1 25.33 57 SER B CA 1
ATOM 2564 C C . SER B 1 57 ? -47.719 -54.156 32.906 1 25.33 57 SER B C 1
ATOM 2566 O O . SER B 1 57 ? -47.156 -53.094 32.656 1 25.33 57 SER B O 1
ATOM 2568 N N . SER B 1 58 ? -49.062 -54.219 32.781 1 25.31 58 SER B N 1
ATOM 2569 C CA . SER B 1 58 ? -50.156 -53.281 32.531 1 25.31 58 SER B CA 1
ATOM 2570 C C . SER B 1 58 ? -50.344 -52.344 33.719 1 25.31 58 SER B C 1
ATOM 2572 O O . SER B 1 58 ? -51.312 -51.594 33.781 1 25.31 58 SER B O 1
ATOM 2574 N N . ASN B 1 59 ? -49.312 -52.188 34.594 1 25.73 59 ASN B N 1
ATOM 2575 C CA . ASN B 1 59 ? -49.875 -51.562 35.781 1 25.73 59 ASN B CA 1
ATOM 2576 C C . ASN B 1 59 ? -50.562 -50.25 35.438 1 25.73 59 ASN B C 1
ATOM 2578 O O . ASN B 1 59 ? -50.062 -49.469 34.656 1 25.73 59 ASN B O 1
ATOM 2582 N N . ASP B 1 60 ? -51.906 -50.219 35.656 1 25.77 60 ASP B N 1
ATOM 2583 C CA . ASP B 1 60 ? -52.938 -49.219 35.375 1 25.77 60 ASP B CA 1
ATOM 2584 C C . ASP B 1 60 ? -52.656 -47.906 36.062 1 25.77 60 ASP B C 1
ATOM 2586 O O . ASP B 1 60 ? -52.781 -47.781 37.281 1 25.77 60 ASP B O 1
ATOM 2590 N N . ILE B 1 61 ? -51.438 -47.469 36.062 1 27.78 61 ILE B N 1
ATOM 2591 C CA . ILE B 1 61 ? -51.25 -46.281 36.875 1 27.78 61 ILE B CA 1
ATOM 2592 C C . ILE B 1 61 ? -52.188 -45.188 36.375 1 27.78 61 ILE B C 1
ATOM 2594 O O . ILE B 1 61 ? -52.281 -44.938 35.188 1 27.78 61 ILE B O 1
ATOM 2598 N N . SER B 1 62 ? -53.25 -44.906 37.219 1 27.31 62 SER B N 1
ATOM 2599 C CA . SER B 1 62 ? -54.25 -43.875 37.094 1 27.31 62 SER B CA 1
ATOM 2600 C C . SER B 1 62 ? -53.594 -42.5 36.781 1 27.31 62 SER B C 1
ATOM 2602 O O . SER B 1 62 ? -52.688 -42.094 37.5 1 27.31 62 SER B O 1
ATOM 2604 N N . THR B 1 63 ? -53.406 -42.219 35.531 1 28.95 63 THR B N 1
ATOM 2605 C CA . THR B 1 63 ? -52.781 -41.031 34.969 1 28.95 63 THR B CA 1
ATOM 2606 C C . THR B 1 63 ? -53.469 -39.75 35.438 1 28.95 63 THR B C 1
ATOM 2608 O O . THR B 1 63 ? -54.625 -39.531 35.156 1 28.95 63 THR B O 1
ATOM 2611 N N . SER B 1 64 ? -53.281 -39.5 36.781 1 29.03 64 SER B N 1
ATOM 2612 C CA . SER B 1 64 ? -53.812 -38.219 37.219 1 29.03 64 SER B CA 1
ATOM 2613 C C . SER B 1 64 ? -53.5 -37.125 36.188 1 29.03 64 SER B C 1
ATOM 2615 O O . SER B 1 64 ? -52.531 -37.219 35.469 1 29.03 64 SER B O 1
ATOM 2617 N N . ASN B 1 65 ? -54.594 -36.438 35.75 1 27.16 65 ASN B N 1
ATOM 2618 C CA . ASN B 1 65 ? -54.688 -35.344 34.781 1 27.16 65 ASN B CA 1
ATOM 2619 C C . ASN B 1 65 ? -53.688 -34.25 35.062 1 27.16 65 ASN B C 1
ATOM 2621 O O . ASN B 1 65 ? -53.781 -33.562 36.062 1 27.16 65 ASN B O 1
ATOM 2625 N N . ASP B 1 66 ? -52.406 -34.562 35 1 28.2 66 ASP B N 1
ATOM 2626 C CA . ASP B 1 66 ? -51.406 -33.531 35.219 1 28.2 66 ASP B CA 1
ATOM 2627 C C . ASP B 1 66 ? -51.75 -32.281 34.406 1 28.2 66 ASP B C 1
ATOM 2629 O O . ASP B 1 66 ? -52.094 -32.375 33.219 1 28.2 66 ASP B O 1
ATOM 2633 N N . ASP B 1 67 ? -52.312 -31.266 35.125 1 32.22 67 ASP B N 1
ATOM 2634 C CA . ASP B 1 67 ? -52.469 -29.906 34.562 1 32.22 67 ASP B CA 1
ATOM 2635 C C . ASP B 1 67 ? -51.281 -29.516 33.719 1 32.22 67 ASP B C 1
ATOM 2637 O O . ASP B 1 67 ? -50.125 -29.531 34.188 1 32.22 67 ASP B O 1
ATOM 2641 N N . VAL B 1 68 ? -51.312 -29.891 32.469 1 29.3 68 VAL B N 1
ATOM 2642 C CA . VAL B 1 68 ? -50.312 -29.406 31.5 1 29.3 68 VAL B CA 1
ATOM 2643 C C . VAL B 1 68 ? -50.062 -27.922 31.734 1 29.3 68 VAL B C 1
ATOM 2645 O O . VAL B 1 68 ? -50.969 -27.094 31.531 1 29.3 68 VAL B O 1
ATOM 2648 N N . VAL B 1 69 ? -49.406 -27.578 32.875 1 33.41 69 VAL B N 1
ATOM 2649 C CA . VAL B 1 69 ? -48.938 -26.203 32.875 1 33.41 69 VAL B CA 1
ATOM 2650 C C . VAL B 1 69 ? -48.406 -25.828 31.5 1 33.41 69 VAL B C 1
ATOM 2652 O O . VAL B 1 69 ? -47.594 -26.562 30.922 1 33.41 69 VAL B O 1
ATOM 2655 N N . SER B 1 70 ? -49.344 -25.25 30.719 1 31.92 70 SER B N 1
ATOM 2656 C CA . SER B 1 70 ? -48.906 -24.688 29.453 1 31.92 70 SER B CA 1
ATOM 2657 C C . SER B 1 70 ? -47.5 -24.078 29.578 1 31.92 70 SER B C 1
ATOM 2659 O O . SER B 1 70 ? -47.25 -23.25 30.469 1 31.92 70 SER B O 1
ATOM 2661 N N . LEU B 1 71 ? -46.5 -24.891 29.359 1 33.59 71 LEU B N 1
ATOM 2662 C CA . LEU B 1 71 ? -45.188 -24.266 29.281 1 33.59 71 LEU B CA 1
ATOM 2663 C C . LEU B 1 71 ? -45.281 -22.891 28.609 1 33.59 71 LEU B C 1
ATOM 2665 O O . LEU B 1 71 ? -45.938 -22.734 27.594 1 33.59 71 LEU B O 1
ATOM 2669 N N . PRO B 1 72 ? -45.125 -21.859 29.453 1 31.44 72 PRO B N 1
ATOM 2670 C CA . PRO B 1 72 ? -45.219 -20.609 28.703 1 31.44 72 PRO B CA 1
ATOM 2671 C C . PRO B 1 72 ? -44.625 -20.703 27.312 1 31.44 72 PRO B C 1
ATOM 2673 O O . PRO B 1 72 ? -43.656 -21.469 27.094 1 31.44 72 PRO B O 1
ATOM 2676 N N . LYS B 1 73 ? -45.406 -20.516 26.234 1 32.75 73 LYS B N 1
ATOM 2677 C CA . LYS B 1 73 ? -44.844 -20.344 24.906 1 32.75 73 LYS B CA 1
ATOM 2678 C C . LYS B 1 73 ? -43.469 -19.688 24.984 1 32.75 73 LYS B C 1
ATOM 2680 O O . LYS B 1 73 ? -43.281 -18.672 25.656 1 32.75 73 LYS B O 1
ATOM 2685 N N . HIS B 1 74 ? -42.438 -20.594 25.078 1 34.56 74 HIS B N 1
ATOM 2686 C CA . HIS B 1 74 ? -41.156 -19.922 24.859 1 34.56 74 HIS B CA 1
ATOM 2687 C C . HIS B 1 74 ? -41.281 -18.734 23.922 1 34.56 74 HIS B C 1
ATOM 2689 O O . HIS B 1 74 ? -41.781 -18.891 22.797 1 34.56 74 HIS B O 1
ATOM 2695 N N . GLN B 1 75 ? -41.781 -17.609 24.453 1 36.75 75 GLN B N 1
ATOM 2696 C CA . GLN B 1 75 ? -41.625 -16.5 23.516 1 36.75 75 GLN B CA 1
ATOM 2697 C C . GLN B 1 75 ? -40.375 -16.688 22.672 1 36.75 75 GLN B C 1
ATOM 2699 O O . GLN B 1 75 ? -39.312 -17.078 23.172 1 36.75 75 GLN B O 1
ATOM 2704 N N . PRO B 1 76 ? -40.562 -17.078 21.375 1 35.09 76 PRO B N 1
ATOM 2705 C CA . PRO B 1 76 ? -39.281 -17.094 20.641 1 35.09 76 PRO B CA 1
ATOM 2706 C C . PRO B 1 76 ? -38.25 -16.094 21.172 1 35.09 76 PRO B C 1
ATOM 2708 O O . PRO B 1 76 ? -38.625 -14.969 21.531 1 35.09 76 PRO B O 1
ATOM 2711 N N . GLN B 1 77 ? -37.344 -16.578 22.078 1 35.53 77 GLN B N 1
ATOM 2712 C CA . GLN B 1 77 ? -36.25 -15.664 22.266 1 35.53 77 GLN B CA 1
ATOM 2713 C C . GLN B 1 77 ? -36.094 -14.727 21.062 1 35.53 77 GLN B C 1
ATOM 2715 O O . GLN B 1 77 ? -36.062 -15.172 19.922 1 35.53 77 GLN B O 1
ATOM 2720 N N . GLN B 1 78 ? -36.688 -13.57 21.109 1 36.59 78 GLN B N 1
ATOM 2721 C CA . GLN B 1 78 ? -36.219 -12.617 20.109 1 36.59 78 GLN B CA 1
ATOM 2722 C C . GLN B 1 78 ? -34.781 -12.938 19.688 1 36.59 78 GLN B C 1
ATOM 2724 O O . GLN B 1 78 ? -33.875 -12.922 20.531 1 36.59 78 GLN B O 1
ATOM 2729 N N . GLN B 1 79 ? -34.531 -13.898 18.859 1 34.62 79 GLN B N 1
ATOM 2730 C CA . GLN B 1 79 ? -33.219 -13.938 18.25 1 34.62 79 GLN B CA 1
ATOM 2731 C C . GLN B 1 79 ? -32.562 -12.547 18.25 1 34.62 79 GLN B C 1
ATOM 2733 O O . GLN B 1 79 ? -33.062 -11.633 17.578 1 34.62 79 GLN B O 1
ATOM 2738 N N . GLN B 1 80 ? -32.125 -11.984 19.375 1 36.44 80 GLN B N 1
ATOM 2739 C CA . GLN B 1 80 ? -31.219 -10.875 19.156 1 36.44 80 GLN B CA 1
ATOM 2740 C C . GLN B 1 80 ? -30.531 -10.992 17.812 1 36.44 80 GLN B C 1
ATOM 2742 O O . GLN B 1 80 ? -29.766 -11.938 17.562 1 36.44 80 GLN B O 1
ATOM 2747 N N . GLN B 1 81 ? -31.172 -10.773 16.688 1 37.03 81 GLN B N 1
ATOM 2748 C CA . GLN B 1 81 ? -30.422 -10.609 15.438 1 37.03 81 GLN B CA 1
ATOM 2749 C C . GLN B 1 81 ? -28.984 -10.172 15.711 1 37.03 81 GLN B C 1
ATOM 2751 O O . GLN B 1 81 ? -28.75 -9.094 16.25 1 37.03 81 GLN B O 1
ATOM 2756 N N . GLN B 1 82 ? -28.125 -11 16.125 1 40.12 82 GLN B N 1
ATOM 2757 C CA . GLN B 1 82 ? -26.703 -10.648 16.062 1 40.12 82 GLN B CA 1
ATOM 2758 C C . GLN B 1 82 ? -26.438 -9.625 14.969 1 40.12 82 GLN B C 1
ATOM 2760 O O . GLN B 1 82 ? -26.547 -9.93 13.781 1 40.12 82 GLN B O 1
ATOM 2765 N N . LYS B 1 83 ? -26.859 -8.461 15.094 1 42.06 83 LYS B N 1
ATOM 2766 C CA . LYS B 1 83 ? -26.625 -7.371 14.148 1 42.06 83 LYS B CA 1
ATOM 2767 C C . LYS B 1 83 ? -25.266 -7.488 13.492 1 42.06 83 LYS B C 1
ATOM 2769 O O . LYS B 1 83 ? -24.234 -7.562 14.18 1 42.06 83 LYS B O 1
ATOM 2774 N N . GLN B 1 84 ? -25.172 -8.102 12.383 1 55.16 84 GLN B N 1
ATOM 2775 C CA . GLN B 1 84 ? -23.938 -8.055 11.602 1 55.16 84 GLN B CA 1
ATOM 2776 C C . GLN B 1 84 ? -23.266 -6.691 11.734 1 55.16 84 GLN B C 1
ATOM 2778 O O . GLN B 1 84 ? -23.922 -5.652 11.664 1 55.16 84 GLN B O 1
ATOM 2783 N N . PRO B 1 85 ? -22.047 -6.637 12.266 1 70.25 85 PRO B N 1
ATOM 2784 C CA . PRO B 1 85 ? -21.359 -5.348 12.445 1 70.25 85 PRO B CA 1
ATOM 2785 C C . PRO B 1 85 ? -21.391 -4.484 11.188 1 70.25 85 PRO B C 1
ATOM 2787 O O . PRO B 1 85 ? -21.266 -5.004 10.07 1 70.25 85 PRO B O 1
ATOM 2790 N N . GLN B 1 86 ? -22.016 -3.367 11.219 1 84.88 86 GLN B N 1
ATOM 2791 C CA . GLN B 1 86 ? -22.094 -2.377 10.156 1 84.88 86 GLN B CA 1
ATOM 2792 C C . GLN B 1 86 ? -20.734 -1.7 9.938 1 84.88 86 GLN B C 1
ATOM 2794 O O . GLN B 1 86 ? -19.938 -1.579 10.867 1 84.88 86 GLN B O 1
ATOM 2799 N N . PRO B 1 87 ? -20.469 -1.358 8.641 1 94.25 87 PRO B N 1
ATOM 2800 C CA . PRO B 1 87 ? -19.234 -0.59 8.398 1 94.25 87 PRO B CA 1
ATOM 2801 C C . PRO B 1 87 ? -19.219 0.738 9.148 1 94.25 87 PRO B C 1
ATOM 2803 O O . PRO B 1 87 ? -20.266 1.324 9.406 1 94.25 87 PRO B O 1
ATOM 2806 N N . ARG B 1 88 ? -18.078 1.134 9.516 1 96.12 88 ARG B N 1
ATOM 2807 C CA . ARG B 1 88 ? -17.891 2.447 10.125 1 96.12 88 ARG B CA 1
ATOM 2808 C C . ARG B 1 88 ? -18.203 3.561 9.133 1 96.12 88 ARG B C 1
ATOM 2810 O O . ARG B 1 88 ? -18.797 4.578 9.5 1 96.12 88 ARG B O 1
ATOM 2817 N N . TYR B 1 89 ? -17.797 3.406 7.977 1 96.69 89 TYR B N 1
ATOM 2818 C CA . TYR B 1 89 ? -18.047 4.316 6.859 1 96.69 89 TYR B CA 1
ATOM 2819 C C . TYR B 1 89 ? -17.984 3.578 5.531 1 96.69 89 TYR B C 1
ATOM 2821 O O . TYR B 1 89 ? -17 2.883 5.242 1 96.69 89 TYR B O 1
ATOM 2829 N N . ASN B 1 90 ? -18.984 3.771 4.695 1 95.38 90 ASN B N 1
ATOM 2830 C CA . ASN B 1 90 ? -19.031 3.064 3.42 1 95.38 90 ASN B CA 1
ATOM 2831 C C . ASN B 1 90 ? -19.25 4.023 2.254 1 95.38 90 ASN B C 1
ATOM 2833 O O . ASN B 1 90 ? -19.938 3.684 1.284 1 95.38 90 ASN B O 1
ATOM 2837 N N . GLY B 1 91 ? -18.719 5.242 2.371 1 95.81 91 GLY B N 1
ATOM 2838 C CA . GLY B 1 91 ? -18.812 6.227 1.303 1 95.81 91 GLY B CA 1
ATOM 2839 C C . GLY B 1 91 ? -20.016 7.148 1.448 1 95.81 91 GLY B C 1
ATOM 2840 O O . GLY B 1 91 ? -20.828 6.969 2.348 1 95.81 91 GLY B O 1
ATOM 2841 N N . PRO B 1 92 ? -20.031 8.133 0.614 1 96.19 92 PRO B N 1
ATOM 2842 C CA . PRO B 1 92 ? -21.141 9.094 0.686 1 96.19 92 PRO B CA 1
ATOM 2843 C C . PRO B 1 92 ? -22.469 8.492 0.255 1 96.19 92 PRO B C 1
ATOM 2845 O O . PRO B 1 92 ? -22.516 7.648 -0.644 1 96.19 92 PRO B O 1
ATOM 2848 N N . SER B 1 93 ? -23.5 8.984 0.908 1 93.56 93 SER B N 1
ATOM 2849 C CA . SER B 1 93 ? -24.828 8.602 0.445 1 93.56 93 SER B CA 1
ATOM 2850 C C . SER B 1 93 ? -25.109 9.172 -0.944 1 93.56 93 SER B C 1
ATOM 2852 O O . SER B 1 93 ? -24.531 10.18 -1.339 1 93.56 93 SER B O 1
ATOM 2854 N N . ILE B 1 94 ? -25.984 8.516 -1.586 1 90.62 94 ILE B N 1
ATOM 2855 C CA . ILE B 1 94 ? -26.266 8.867 -2.971 1 90.62 94 ILE B CA 1
ATOM 2856 C C . ILE B 1 94 ? -26.703 10.328 -3.049 1 90.62 94 ILE B C 1
ATOM 2858 O O . ILE B 1 94 ? -26.312 11.055 -3.961 1 90.62 94 ILE B O 1
ATOM 2862 N N . ASP B 1 95 ? -27.406 10.758 -2.059 1 93.75 95 ASP B N 1
ATOM 2863 C CA . ASP B 1 95 ? -27.969 12.109 -2.061 1 93.75 95 ASP B CA 1
ATOM 2864 C C . ASP B 1 95 ? -26.875 13.141 -1.76 1 93.75 95 ASP B C 1
ATOM 2866 O O . ASP B 1 95 ? -27.047 14.328 -2.055 1 93.75 95 ASP B O 1
ATOM 2870 N N . GLU B 1 96 ? -25.734 12.719 -1.263 1 94.12 96 GLU B N 1
ATOM 2871 C CA . GLU B 1 96 ? -24.672 13.633 -0.877 1 94.12 96 GLU B CA 1
ATOM 2872 C C . GLU B 1 96 ? -23.531 13.625 -1.901 1 94.12 96 GLU B C 1
ATOM 2874 O O . GLU B 1 96 ? -22.609 14.422 -1.812 1 94.12 96 GLU B O 1
ATOM 2879 N N . MET B 1 97 ? -23.688 12.844 -2.906 1 95.81 97 MET B N 1
ATOM 2880 C CA . MET B 1 97 ? -22.609 12.672 -3.865 1 95.81 97 MET B CA 1
ATOM 2881 C C . MET B 1 97 ? -22.531 13.852 -4.82 1 95.81 97 MET B C 1
ATOM 2883 O O . MET B 1 97 ? -23.562 14.367 -5.266 1 95.81 97 MET B O 1
ATOM 2887 N N . THR B 1 98 ? -21.312 14.227 -5.023 1 96.31 98 THR B N 1
ATOM 2888 C CA . THR B 1 98 ? -21.078 15.172 -6.109 1 96.31 98 THR B CA 1
ATOM 2889 C C . THR B 1 98 ? -21.281 14.5 -7.465 1 96.31 98 THR B C 1
ATOM 2891 O O . THR B 1 98 ? -21.375 13.273 -7.547 1 96.31 98 THR B O 1
ATOM 2894 N N . ASP B 1 99 ? -21.312 15.297 -8.484 1 96.31 99 ASP B N 1
ATOM 2895 C CA . ASP B 1 99 ? -21.469 14.758 -9.828 1 96.31 99 ASP B CA 1
ATOM 2896 C C . ASP B 1 99 ? -20.297 13.844 -10.188 1 96.31 99 ASP B C 1
ATOM 2898 O O . ASP B 1 99 ? -20.484 12.789 -10.797 1 96.31 99 ASP B O 1
ATOM 2902 N N . ARG B 1 100 ? -19.188 14.25 -9.805 1 96.12 100 ARG B N 1
ATOM 2903 C CA . ARG B 1 100 ? -18 13.438 -10.086 1 96.12 100 ARG B CA 1
ATOM 2904 C C . ARG B 1 100 ? -18.062 12.102 -9.359 1 96.12 100 ARG B C 1
ATOM 2906 O O . ARG B 1 100 ? -17.719 11.062 -9.922 1 96.12 100 ARG B O 1
ATOM 2913 N N . GLN B 1 101 ? -18.516 12.102 -8.148 1 96.38 101 GLN B N 1
ATOM 2914 C CA . GLN B 1 101 ? -18.656 10.875 -7.375 1 96.38 101 GLN B CA 1
ATOM 2915 C C . GLN B 1 101 ? -19.719 9.953 -7.984 1 96.38 101 GLN B C 1
ATOM 2917 O O . GLN B 1 101 ? -19.531 8.742 -8.031 1 96.38 101 GLN B O 1
ATOM 2922 N N . LYS B 1 102 ? -20.766 10.523 -8.469 1 95.81 102 LYS B N 1
ATOM 2923 C CA . LYS B 1 102 ? -21.812 9.742 -9.125 1 95.81 102 LYS B CA 1
ATOM 2924 C C . LYS B 1 102 ? -21.281 9.078 -10.391 1 95.81 102 LYS B C 1
ATOM 2926 O O . LYS B 1 102 ? -21.594 7.914 -10.664 1 95.81 102 LYS B O 1
ATOM 2931 N N . GLN B 1 103 ? -20.578 9.797 -11.125 1 95.12 103 GLN B N 1
ATOM 2932 C CA . GLN B 1 103 ? -20 9.266 -12.352 1 95.12 103 GLN B CA 1
ATOM 2933 C C . GLN B 1 103 ? -19.047 8.109 -12.047 1 95.12 103 GLN B C 1
ATOM 2935 O O . GLN B 1 103 ? -19.078 7.082 -12.727 1 95.12 103 GLN B O 1
ATOM 2940 N N . LEU B 1 104 ? -18.25 8.359 -11.078 1 93.81 104 LEU B N 1
ATOM 2941 C CA . LEU B 1 104 ? -17.297 7.328 -10.688 1 93.81 104 LEU B CA 1
ATOM 2942 C C . LEU B 1 104 ? -18.031 6.094 -10.164 1 93.81 104 LEU B C 1
ATOM 2944 O O . LEU B 1 104 ? -17.625 4.965 -10.461 1 93.81 104 LEU B O 1
ATOM 2948 N N . ARG B 1 105 ? -18.984 6.348 -9.367 1 93.56 105 ARG B N 1
ATOM 2949 C CA . ARG B 1 105 ? -19.797 5.238 -8.875 1 93.56 105 ARG B CA 1
ATOM 2950 C C . ARG B 1 105 ? -20.359 4.414 -10.023 1 93.56 105 ARG B C 1
ATOM 2952 O O . ARG B 1 105 ? -20.281 3.184 -10.008 1 93.56 105 ARG B O 1
ATOM 2959 N N . THR B 1 106 ? -20.891 5.051 -10.961 1 92.56 106 THR B N 1
ATOM 2960 C CA . THR B 1 106 ? -21.453 4.391 -12.133 1 92.56 106 THR B CA 1
ATOM 2961 C C . THR B 1 106 ? -20.391 3.582 -12.875 1 92.56 106 THR B C 1
ATOM 2963 O O . THR B 1 106 ? -20.641 2.436 -13.258 1 92.56 106 THR B O 1
ATOM 2966 N N . ALA B 1 107 ? -19.266 4.152 -13.039 1 89.5 107 ALA B N 1
ATOM 2967 C CA . ALA B 1 107 ? -18.172 3.479 -13.727 1 89.5 107 ALA B CA 1
ATOM 2968 C C . ALA B 1 107 ? -17.75 2.217 -12.977 1 89.5 107 ALA B C 1
ATOM 2970 O O . ALA B 1 107 ? -17.5 1.181 -13.594 1 89.5 107 ALA B O 1
ATOM 2971 N N . ILE B 1 108 ? -17.641 2.312 -11.688 1 86.81 108 ILE B N 1
ATOM 2972 C CA . ILE B 1 108 ? -17.234 1.18 -10.867 1 86.81 108 ILE B CA 1
ATOM 2973 C C . ILE B 1 108 ? -18.281 0.071 -10.953 1 86.81 108 ILE B C 1
ATOM 2975 O O . ILE B 1 108 ? -17.938 -1.1 -11.141 1 86.81 108 ILE B O 1
ATOM 2979 N N . LEU B 1 109 ? -19.516 0.447 -10.898 1 87.94 109 LEU B N 1
ATOM 2980 C CA . LEU B 1 109 ? -20.594 -0.533 -10.945 1 87.94 109 LEU B CA 1
ATOM 2981 C C . LEU B 1 109 ? -20.641 -1.223 -12.305 1 87.94 109 LEU B C 1
ATOM 2983 O O . LEU B 1 109 ? -20.953 -2.416 -12.391 1 87.94 109 LEU B O 1
ATOM 2987 N N . GLN B 1 110 ? -20.297 -0.526 -13.32 1 86.94 110 GLN B N 1
ATOM 2988 C CA . GLN B 1 110 ? -20.297 -1.086 -14.664 1 86.94 110 GLN B CA 1
ATOM 2989 C C . GLN B 1 110 ? -19.156 -2.074 -14.852 1 86.94 110 GLN B C 1
ATOM 2991 O O . GLN B 1 110 ? -19.297 -3.088 -15.539 1 86.94 110 GLN B O 1
ATOM 2996 N N . SER B 1 111 ? -18.094 -1.749 -14.227 1 80.38 111 SER B N 1
ATOM 2997 C CA . SER B 1 111 ? -16.922 -2.594 -14.391 1 80.38 111 SER B CA 1
ATOM 2998 C C . SER B 1 111 ? -16.953 -3.789 -13.445 1 80.38 111 SER B C 1
ATOM 3000 O O . SER B 1 111 ? -16.203 -4.746 -13.609 1 80.38 111 SER B O 1
ATOM 3002 N N . ARG B 1 112 ? -17.797 -3.766 -12.523 1 81.25 112 ARG B N 1
ATOM 3003 C CA . ARG B 1 112 ? -17.891 -4.812 -11.508 1 81.25 112 ARG B CA 1
ATOM 3004 C C . ARG B 1 112 ? -19.344 -5.234 -11.289 1 81.25 112 ARG B C 1
ATOM 3006 O O . ARG B 1 112 ? -19.859 -5.141 -10.172 1 81.25 112 ARG B O 1
ATOM 3013 N N . PRO B 1 113 ? -19.875 -5.812 -12.305 1 78.44 113 PRO B N 1
ATOM 3014 C CA . PRO B 1 113 ? -21.312 -6.113 -12.234 1 78.44 113 PRO B CA 1
ATOM 3015 C C . PRO B 1 113 ? -21.641 -7.145 -11.164 1 78.44 113 PRO B C 1
ATOM 3017 O O . PRO B 1 113 ? -22.75 -7.141 -10.625 1 78.44 113 PRO B O 1
ATOM 3020 N N . ARG B 1 114 ? -20.828 -7.945 -10.789 1 76.5 114 ARG B N 1
ATOM 3021 C CA . ARG B 1 114 ? -21.125 -9.008 -9.828 1 76.5 114 ARG B CA 1
ATOM 3022 C C . ARG B 1 114 ? -20.844 -8.555 -8.398 1 76.5 114 ARG B C 1
ATOM 3024 O O . ARG B 1 114 ? -21.594 -8.859 -7.48 1 76.5 114 ARG B O 1
ATOM 3031 N N . THR B 1 115 ? -19.844 -7.727 -8.219 1 79.06 115 THR B N 1
ATOM 3032 C CA . THR B 1 115 ? -19.391 -7.422 -6.871 1 79.06 115 THR B CA 1
ATOM 3033 C C . THR B 1 115 ? -19.766 -5.996 -6.48 1 79.06 115 THR B C 1
ATOM 3035 O O . THR B 1 115 ? -19.75 -5.645 -5.301 1 79.06 115 THR B O 1
ATOM 3038 N N . GLY B 1 116 ? -20.141 -5.246 -7.488 1 80.62 116 GLY B N 1
ATOM 3039 C CA . GLY B 1 116 ? -20.531 -3.871 -7.227 1 80.62 116 GLY B CA 1
ATOM 3040 C C . GLY B 1 116 ? -19.469 -3.074 -6.496 1 80.62 116 GLY B C 1
ATOM 3041 O O . GLY B 1 116 ? -18.297 -3.064 -6.902 1 80.62 116 GLY B O 1
ATOM 3042 N N . LEU B 1 117 ? -19.969 -2.361 -5.391 1 81.69 117 LEU B N 1
ATOM 3043 C CA . LEU B 1 117 ? -19.062 -1.509 -4.633 1 81.69 117 LEU B CA 1
ATOM 3044 C C . LEU B 1 117 ? -18.484 -2.262 -3.443 1 81.69 117 LEU B C 1
ATOM 3046 O O . LEU B 1 117 ? -18.016 -1.645 -2.48 1 81.69 117 LEU B O 1
ATOM 3050 N N . ASN B 1 118 ? -18.562 -3.564 -3.533 1 84.44 118 ASN B N 1
ATOM 3051 C CA . ASN B 1 118 ? -17.938 -4.336 -2.465 1 84.44 118 ASN B CA 1
ATOM 3052 C C . ASN B 1 118 ? -16.453 -4.012 -2.334 1 84.44 118 ASN B C 1
ATOM 3054 O O . ASN B 1 118 ? -15.82 -3.584 -3.301 1 84.44 118 ASN B O 1
ATOM 3058 N N . GLY B 1 119 ? -15.961 -4.113 -1.103 1 91.62 119 GLY B N 1
ATOM 3059 C CA . GLY B 1 119 ? -14.547 -3.869 -0.865 1 91.62 119 GLY B CA 1
ATOM 3060 C C . GLY B 1 119 ? -14.242 -2.424 -0.524 1 91.62 119 GLY B C 1
ATOM 3061 O O . GLY B 1 119 ? -14.961 -1.801 0.262 1 91.62 119 GLY B O 1
ATOM 3062 N N . PRO B 1 120 ? -13.148 -1.952 -1.08 1 96.31 120 PRO B N 1
ATOM 3063 C CA . PRO B 1 120 ? -12.68 -0.639 -0.636 1 96.31 120 PRO B CA 1
ATOM 3064 C C . PRO B 1 120 ? -13.344 0.513 -1.386 1 96.31 120 PRO B C 1
ATOM 3066 O O . PRO B 1 120 ? -13.109 1.681 -1.063 1 96.31 120 PRO B O 1
ATOM 3069 N N . PHE B 1 121 ? -14.203 0.273 -2.301 1 95.25 121 PHE B N 1
ATOM 3070 C CA . PHE B 1 121 ? -14.656 1.278 -3.254 1 95.25 121 PHE B CA 1
ATOM 3071 C C . PHE B 1 121 ? -15.609 2.266 -2.586 1 95.25 121 PHE B C 1
ATOM 3073 O O . PHE B 1 121 ? -15.633 3.445 -2.941 1 95.25 121 PHE B O 1
ATOM 3080 N N . GLY B 1 122 ? -16.391 1.833 -1.683 1 94.56 122 GLY B N 1
ATOM 3081 C CA . GLY B 1 122 ? -17.266 2.73 -0.95 1 94.56 122 GLY B CA 1
ATOM 3082 C C . GLY B 1 122 ? -16.531 3.891 -0.305 1 94.56 122 GLY B C 1
ATOM 3083 O O . GLY B 1 122 ? -16.75 5.051 -0.662 1 94.56 122 GLY B O 1
ATOM 3084 N N . PRO B 1 123 ? -15.633 3.551 0.568 1 97.81 123 PRO B N 1
ATOM 3085 C CA . PRO B 1 123 ? -14.836 4.621 1.175 1 97.81 123 PRO B CA 1
ATOM 3086 C C . PRO B 1 123 ? -14.078 5.445 0.142 1 97.81 123 PRO B C 1
ATOM 3088 O O . PRO B 1 123 ? -14.047 6.676 0.23 1 97.81 123 PRO B O 1
ATOM 3091 N N . TRP B 1 124 ? -13.5 4.828 -0.863 1 98 124 TRP B N 1
ATOM 3092 C CA . TRP B 1 124 ? -12.688 5.535 -1.849 1 98 124 TRP B CA 1
ATOM 3093 C C . TRP B 1 124 ? -13.531 6.547 -2.621 1 98 124 TRP B C 1
ATOM 3095 O O . TRP B 1 124 ? -13.031 7.605 -3.02 1 98 124 TRP B O 1
ATOM 3105 N N . LEU B 1 125 ? -14.797 6.254 -2.787 1 96.62 125 LEU B N 1
ATOM 3106 C CA . LEU B 1 125 ? -15.695 7.129 -3.527 1 96.62 125 LEU B CA 1
ATOM 3107 C C . LEU B 1 125 ? -15.766 8.508 -2.879 1 96.62 125 LEU B C 1
ATOM 3109 O O . LEU B 1 125 ? -16.094 9.492 -3.541 1 96.62 125 LEU B O 1
ATOM 3113 N N . ALA B 1 126 ? -15.469 8.594 -1.598 1 97.56 126 ALA B N 1
ATOM 3114 C CA . ALA B 1 126 ? -15.5 9.875 -0.887 1 97.56 126 ALA B CA 1
ATOM 3115 C C . ALA B 1 126 ? -14.422 10.82 -1.401 1 97.56 126 ALA B C 1
ATOM 3117 O O . ALA B 1 126 ? -14.516 12.031 -1.216 1 97.56 126 ALA B O 1
ATOM 3118 N N . VAL B 1 127 ? -13.367 10.25 -2.045 1 98.19 127 VAL B N 1
ATOM 3119 C CA . VAL B 1 127 ? -12.242 11.023 -2.568 1 98.19 127 VAL B CA 1
ATOM 3120 C C . VAL B 1 127 ? -11.945 10.594 -4 1 98.19 127 VAL B C 1
ATOM 3122 O O . VAL B 1 127 ? -10.992 9.836 -4.242 1 98.19 127 VAL B O 1
ATOM 3125 N N . PRO B 1 128 ? -12.617 11.117 -4.969 1 97.44 128 PRO B N 1
ATOM 3126 C CA . PRO B 1 128 ? -12.5 10.648 -6.352 1 97.44 128 PRO B CA 1
ATOM 3127 C C . PRO B 1 128 ? -11.07 10.711 -6.883 1 97.44 128 PRO B C 1
ATOM 3129 O O . PRO B 1 128 ? -10.664 9.844 -7.656 1 97.44 128 PRO B O 1
ATOM 3132 N N . ASP B 1 129 ? -10.328 11.719 -6.473 1 97.5 129 ASP B N 1
ATOM 3133 C CA . ASP B 1 129 ? -8.953 11.867 -6.945 1 97.5 129 ASP B CA 1
ATOM 3134 C C . ASP B 1 129 ? -8.094 10.68 -6.523 1 97.5 129 ASP B C 1
ATOM 3136 O O . ASP B 1 129 ? -7.102 10.359 -7.18 1 97.5 129 ASP B O 1
ATOM 3140 N N . ILE B 1 130 ? -8.492 9.969 -5.5 1 97.94 130 ILE B N 1
ATOM 3141 C CA . ILE B 1 130 ? -7.793 8.789 -5.004 1 97.94 130 ILE B CA 1
ATOM 3142 C C . ILE B 1 130 ? -8.438 7.527 -5.57 1 97.94 130 ILE B C 1
ATOM 3144 O O . ILE B 1 130 ? -7.738 6.586 -5.957 1 97.94 130 ILE B O 1
ATOM 3148 N N . ALA B 1 131 ? -9.727 7.586 -5.688 1 97.25 131 ALA B N 1
ATOM 3149 C CA . ALA B 1 131 ? -10.484 6.398 -6.07 1 97.25 131 ALA B CA 1
ATOM 3150 C C . ALA B 1 131 ? -10.078 5.91 -7.457 1 97.25 131 ALA B C 1
ATOM 3152 O O . ALA B 1 131 ? -9.883 4.711 -7.668 1 97.25 131 ALA B O 1
ATOM 3153 N N . GLU B 1 132 ? -9.938 6.781 -8.328 1 95.56 132 GLU B N 1
ATOM 3154 C CA . GLU B 1 132 ? -9.703 6.414 -9.727 1 95.56 132 GLU B CA 1
ATOM 3155 C C . GLU B 1 132 ? -8.344 5.746 -9.891 1 95.56 132 GLU B C 1
ATOM 3157 O O . GLU B 1 132 ? -8.258 4.617 -10.383 1 95.56 132 GLU B O 1
ATOM 3162 N N . PRO B 1 133 ? -7.297 6.402 -9.461 1 97 133 PRO B N 1
ATOM 3163 C CA . PRO B 1 133 ? -6.012 5.723 -9.633 1 97 133 PRO B CA 1
ATOM 3164 C C . PRO B 1 133 ? -5.867 4.488 -8.742 1 97 133 PRO B C 1
ATOM 3166 O O . PRO B 1 133 ? -5.199 3.525 -9.125 1 97 133 PRO B O 1
ATOM 3169 N N . ALA B 1 134 ? -6.484 4.469 -7.605 1 97.88 134 ALA B N 1
ATOM 3170 C CA . ALA B 1 134 ? -6.461 3.275 -6.766 1 97.88 134 ALA B CA 1
ATOM 3171 C C . ALA B 1 134 ? -7.141 2.102 -7.469 1 97.88 134 ALA B C 1
ATOM 3173 O O . ALA B 1 134 ? -6.613 0.986 -7.477 1 97.88 134 ALA B O 1
ATOM 3174 N N . SER B 1 135 ? -8.25 2.406 -8.055 1 94.94 135 SER B N 1
ATOM 3175 C CA . SER B 1 135 ? -8.969 1.372 -8.789 1 94.94 135 SER B CA 1
ATOM 3176 C C . SER B 1 135 ? -8.172 0.882 -9.992 1 94.94 135 SER B C 1
ATOM 3178 O O . SER B 1 135 ? -8.141 -0.317 -10.273 1 94.94 135 SER B O 1
ATOM 3180 N N . SER B 1 136 ? -7.547 1.765 -10.695 1 95.25 136 SER B N 1
ATOM 3181 C CA . SER B 1 136 ? -6.73 1.405 -11.852 1 95.25 136 SER B CA 1
ATOM 3182 C C . SER B 1 136 ? -5.547 0.534 -11.445 1 95.25 136 SER B C 1
ATOM 3184 O O . SER B 1 136 ? -5.191 -0.409 -12.156 1 95.25 136 SER B O 1
ATOM 3186 N N . LEU B 1 137 ? -4.949 0.854 -10.367 1 97.75 137 LEU B N 1
ATOM 3187 C CA . LEU B 1 137 ? -3.838 0.046 -9.875 1 97.75 137 LEU B CA 1
ATOM 3188 C C . LEU B 1 137 ? -4.312 -1.351 -9.484 1 97.75 137 LEU B C 1
ATOM 3190 O O . LEU B 1 137 ? -3.619 -2.338 -9.742 1 97.75 137 LEU B O 1
ATOM 3194 N N . GLY B 1 138 ? -5.488 -1.403 -8.852 1 95.81 138 GLY B N 1
ATOM 3195 C CA . GLY B 1 138 ? -6.059 -2.701 -8.531 1 95.81 138 GLY B CA 1
ATOM 3196 C C . GLY B 1 138 ? -6.305 -3.562 -9.758 1 95.81 138 GLY B C 1
ATOM 3197 O O . GLY B 1 138 ? -6.012 -4.758 -9.75 1 95.81 138 GLY B O 1
ATOM 3198 N N . LYS B 1 139 ? -6.824 -2.941 -10.789 1 93.81 139 LYS B N 1
ATOM 3199 C CA . LYS B 1 139 ? -7.039 -3.654 -12.047 1 93.81 139 LYS B CA 1
ATOM 3200 C C . LYS B 1 139 ? -5.723 -4.184 -12.609 1 93.81 139 LYS B C 1
ATOM 3202 O O . LYS B 1 139 ? -5.648 -5.328 -13.055 1 93.81 139 LYS B O 1
ATOM 3207 N N . ALA B 1 140 ? -4.723 -3.381 -12.555 1 97 140 ALA B N 1
ATOM 3208 C CA . ALA B 1 140 ? -3.412 -3.781 -13.07 1 97 140 ALA B CA 1
ATOM 3209 C C . ALA B 1 140 ? -2.848 -4.953 -12.266 1 97 140 ALA B C 1
ATOM 3211 O O . ALA B 1 140 ? -2.354 -5.926 -12.844 1 97 140 ALA B O 1
ATOM 3212 N N . CYS B 1 141 ? -2.955 -4.895 -10.984 1 97.75 141 CYS B N 1
ATOM 3213 C CA . CYS B 1 141 ? -2.424 -5.93 -10.102 1 97.75 141 CYS B CA 1
ATOM 3214 C C . CYS B 1 141 ? -3.16 -7.25 -10.305 1 97.75 141 CYS B C 1
ATOM 3216 O O . CYS B 1 141 ? -2.57 -8.32 -10.172 1 97.75 141 CYS B O 1
ATOM 3218 N N . ARG B 1 142 ? -4.387 -7.141 -10.68 1 93.56 142 AR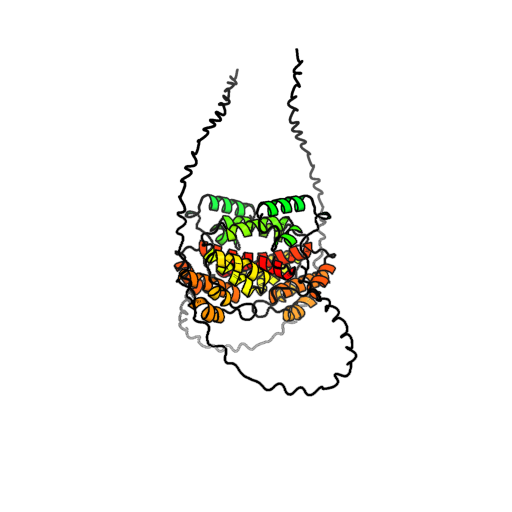G B N 1
ATOM 3219 C CA . ARG B 1 142 ? -5.195 -8.352 -10.797 1 93.56 142 ARG B CA 1
ATOM 3220 C C . ARG B 1 142 ? -5.07 -8.953 -12.195 1 93.56 142 ARG B C 1
ATOM 3222 O O . ARG B 1 142 ? -5 -10.172 -12.344 1 93.56 142 ARG B O 1
ATOM 3229 N N . TYR B 1 143 ? -4.93 -8.078 -13.234 1 94 143 TYR B N 1
ATOM 3230 C CA . TYR B 1 143 ? -5.203 -8.602 -14.57 1 94 143 TYR B CA 1
ATOM 3231 C C . TYR B 1 143 ? -4.043 -8.312 -15.516 1 94 143 TYR B C 1
ATOM 3233 O O . TYR B 1 143 ? -3.965 -8.891 -16.609 1 94 143 TYR B O 1
ATOM 3241 N N . ASP B 1 144 ? -3.223 -7.453 -15.156 1 96.88 144 ASP B N 1
ATOM 3242 C CA . ASP B 1 144 ? -2.252 -7.008 -16.141 1 96.88 144 ASP B CA 1
ATOM 3243 C C . ASP B 1 144 ? -0.829 -7.371 -15.727 1 96.88 144 ASP B C 1
ATOM 3245 O O . ASP B 1 144 ? 0.117 -6.637 -16.016 1 96.88 144 ASP B O 1
ATOM 3249 N N . THR B 1 145 ? -0.676 -8.43 -14.938 1 97.94 145 THR B N 1
ATOM 3250 C CA . THR B 1 145 ? 0.641 -8.945 -14.57 1 97.94 145 THR B CA 1
ATOM 3251 C C . THR B 1 145 ? 0.939 -10.242 -15.312 1 97.94 145 THR B C 1
ATOM 3253 O O . THR B 1 145 ? 0.064 -10.797 -15.977 1 97.94 145 THR B O 1
ATOM 3256 N N . SER B 1 146 ? 2.209 -10.703 -15.227 1 98.12 146 SER B N 1
ATOM 3257 C CA . SER B 1 146 ? 2.615 -11.961 -15.844 1 98.12 146 SER B CA 1
ATOM 3258 C C . SER B 1 146 ? 2.334 -13.148 -14.93 1 98.12 146 SER B C 1
ATOM 3260 O O . SER B 1 146 ? 2.537 -14.305 -15.32 1 98.12 146 SER B O 1
ATOM 3262 N N . LEU B 1 147 ? 1.896 -12.914 -13.727 1 98.44 147 LEU B N 1
ATOM 3263 C CA . LEU B 1 147 ? 1.591 -13.961 -12.758 1 98.44 147 LEU B CA 1
ATOM 3264 C C . LEU B 1 147 ? 0.266 -14.641 -13.094 1 98.44 147 LEU B C 1
ATOM 3266 O O . LEU B 1 147 ? -0.669 -13.984 -13.562 1 98.44 147 LEU B O 1
ATOM 3270 N N . SER B 1 148 ? 0.162 -15.945 -12.82 1 97.88 148 SER B N 1
ATOM 3271 C CA . SER B 1 148 ? -1.127 -16.625 -12.906 1 97.88 148 SER B CA 1
ATOM 3272 C C . SER B 1 148 ? -2.072 -16.172 -11.805 1 97.88 148 SER B C 1
ATOM 3274 O O . SER B 1 148 ? -1.63 -15.664 -10.773 1 97.88 148 SER B O 1
ATOM 3276 N N . PHE B 1 149 ? -3.363 -16.359 -12.047 1 97.5 149 PHE B N 1
ATOM 3277 C CA . PHE B 1 149 ? -4.34 -16.031 -11.016 1 97.5 149 PHE B CA 1
ATOM 3278 C C . PHE B 1 149 ? -4.07 -16.844 -9.75 1 97.5 149 PHE B C 1
ATOM 3280 O O . PHE B 1 149 ? -4.285 -16.359 -8.641 1 97.5 149 PHE B O 1
ATOM 3287 N N . ARG B 1 150 ? -3.646 -18.047 -9.93 1 98 150 ARG B N 1
ATOM 3288 C CA . ARG B 1 150 ? -3.291 -18.891 -8.797 1 98 150 ARG B CA 1
ATOM 3289 C C . ARG B 1 150 ? -2.197 -18.25 -7.953 1 98 150 ARG B C 1
ATOM 3291 O O . ARG B 1 150 ? -2.32 -18.156 -6.73 1 98 150 ARG B O 1
ATOM 3298 N N . GLU B 1 151 ? -1.164 -17.688 -8.602 1 98.31 151 GLU B N 1
ATOM 3299 C CA . GLU B 1 151 ? -0.047 -17.047 -7.902 1 98.31 151 GLU B CA 1
ATOM 3300 C C . GLU B 1 151 ? -0.478 -15.75 -7.234 1 98.31 151 GLU B C 1
ATOM 3302 O O . GLU B 1 151 ? -0.182 -15.523 -6.059 1 98.31 151 GLU B O 1
ATOM 3307 N N . SER B 1 152 ? -1.202 -14.93 -7.988 1 98.62 152 SER B N 1
ATOM 3308 C CA . SER B 1 152 ? -1.571 -13.633 -7.441 1 98.62 152 SER B CA 1
ATOM 3309 C C . SER B 1 152 ? -2.533 -13.773 -6.27 1 98.62 152 SER B C 1
ATOM 3311 O O . SER B 1 152 ? -2.457 -13.016 -5.301 1 98.62 152 SER B O 1
ATOM 3313 N N . GLU B 1 153 ? -3.43 -14.75 -6.316 1 98.5 153 GLU B N 1
ATOM 3314 C CA . GLU B 1 153 ? -4.379 -14.922 -5.219 1 98.5 153 GLU B CA 1
ATOM 3315 C C . GLU B 1 153 ? -3.678 -15.398 -3.951 1 98.5 153 GLU B C 1
ATOM 3317 O O . GLU B 1 153 ? -4.078 -15.039 -2.842 1 98.5 153 GLU B O 1
ATOM 3322 N N . MET B 1 154 ? -2.613 -16.203 -4.086 1 98.88 154 MET B N 1
ATOM 3323 C CA . MET B 1 154 ? -1.837 -16.594 -2.912 1 98.88 154 MET B CA 1
ATOM 3324 C C . MET B 1 154 ? -1.147 -15.375 -2.295 1 98.88 154 MET B C 1
ATOM 3326 O O . MET B 1 154 ? -1.157 -15.211 -1.074 1 98.88 154 MET B O 1
ATOM 3330 N N . ILE B 1 155 ? -0.585 -14.492 -3.127 1 98.94 155 ILE B N 1
ATOM 3331 C CA . ILE B 1 155 ? 0.056 -13.273 -2.654 1 98.94 155 ILE B CA 1
ATOM 3332 C C . ILE B 1 155 ? -0.96 -12.414 -1.905 1 98.94 155 ILE B C 1
ATOM 3334 O O . ILE B 1 155 ? -0.67 -11.898 -0.823 1 98.94 155 ILE B O 1
ATOM 3338 N N . ILE B 1 156 ? -2.135 -12.32 -2.443 1 98.88 156 ILE B N 1
ATOM 3339 C CA . ILE B 1 156 ? -3.201 -11.508 -1.867 1 98.88 156 ILE B CA 1
ATOM 3340 C C . ILE B 1 156 ? -3.637 -12.102 -0.529 1 98.88 156 ILE B C 1
ATOM 3342 O O . ILE B 1 156 ? -3.797 -11.375 0.455 1 98.88 156 ILE B O 1
ATOM 3346 N N . LEU B 1 157 ? -3.801 -13.422 -0.468 1 98.94 157 LEU B N 1
ATOM 3347 C CA . LEU B 1 157 ? -4.211 -14.078 0.769 1 98.94 157 LEU B CA 1
ATOM 3348 C C . LEU B 1 157 ? -3.162 -13.891 1.86 1 98.94 157 LEU B C 1
ATOM 3350 O O . LEU B 1 157 ? -3.5 -13.57 3.002 1 98.94 157 LEU B O 1
ATOM 3354 N N . LEU B 1 158 ? -1.922 -14.078 1.513 1 98.94 158 LEU B N 1
ATOM 3355 C CA . LEU B 1 158 ? -0.852 -13.875 2.484 1 98.94 158 LEU B CA 1
ATOM 3356 C C . LEU B 1 158 ? -0.847 -12.445 3.004 1 98.94 158 LEU B C 1
ATOM 3358 O O . LEU B 1 158 ? -0.657 -12.211 4.199 1 98.94 158 LEU B O 1
ATOM 3362 N N . THR B 1 159 ? -1.088 -11.5 2.111 1 98.94 159 THR B N 1
ATOM 3363 C CA . THR B 1 159 ? -1.105 -10.086 2.482 1 98.94 159 THR B CA 1
ATOM 3364 C C . THR B 1 159 ? -2.262 -9.789 3.434 1 98.94 159 THR B C 1
ATOM 3366 O O . THR B 1 159 ? -2.07 -9.156 4.473 1 98.94 159 THR B O 1
ATOM 3369 N N . GLY B 1 160 ? -3.486 -10.281 3.033 1 98.81 160 GLY B N 1
ATOM 3370 C CA . GLY B 1 160 ? -4.629 -10.102 3.914 1 98.81 160 GLY B CA 1
ATOM 3371 C C . GLY B 1 160 ? -4.434 -10.734 5.281 1 98.81 160 GLY B C 1
ATOM 3372 O O . GLY B 1 160 ? -4.879 -10.188 6.293 1 98.81 160 GLY B O 1
ATOM 3373 N N . ALA B 1 161 ? -3.773 -11.875 5.352 1 98.88 161 ALA B N 1
ATOM 3374 C CA . ALA B 1 161 ? -3.51 -12.586 6.598 1 98.88 161 ALA B CA 1
ATOM 3375 C C . ALA B 1 161 ? -2.604 -11.773 7.516 1 98.88 161 ALA B C 1
ATOM 3377 O O . ALA B 1 161 ? -2.896 -11.602 8.703 1 98.88 161 ALA B O 1
ATOM 3378 N N . LYS B 1 162 ? -1.51 -11.234 6.957 1 98.88 162 LYS B N 1
ATOM 3379 C CA . LYS B 1 162 ? -0.557 -10.461 7.75 1 98.88 162 LYS B CA 1
ATOM 3380 C C . LYS B 1 162 ? -1.176 -9.156 8.227 1 98.88 162 LYS B C 1
ATOM 3382 O O . LYS B 1 162 ? -0.899 -8.703 9.336 1 98.88 162 LYS B O 1
ATOM 3387 N N . MET B 1 163 ? -2.018 -8.555 7.387 1 98.81 163 MET B N 1
ATOM 3388 C CA . MET B 1 163 ? -2.594 -7.25 7.691 1 98.81 163 MET B CA 1
ATOM 3389 C C . MET B 1 163 ? -3.84 -7.395 8.562 1 98.81 163 MET B C 1
ATOM 3391 O O . MET B 1 163 ? -4.551 -6.418 8.797 1 98.81 163 MET B O 1
ATOM 3395 N N . LYS B 1 164 ? -4.109 -8.586 9.016 1 98.62 164 LYS B N 1
ATOM 3396 C CA . LYS B 1 164 ? -5.219 -8.867 9.922 1 98.62 164 LYS B CA 1
ATOM 3397 C C . LYS B 1 164 ? -6.543 -8.398 9.328 1 98.62 164 LYS B C 1
ATOM 3399 O O . LYS B 1 164 ? -7.391 -7.859 10.039 1 98.62 164 LYS B O 1
ATOM 3404 N N . SER B 1 165 ? -6.617 -8.523 8.016 1 98.56 165 SER B N 1
ATOM 3405 C CA . SER B 1 165 ? -7.855 -8.148 7.348 1 98.56 165 SER B CA 1
ATOM 3406 C C . SER B 1 165 ? -8.727 -9.367 7.078 1 98.56 165 SER B C 1
ATOM 3408 O O . SER B 1 165 ? -8.641 -9.977 6.012 1 98.56 165 SER B O 1
ATOM 3410 N N . HIS B 1 166 ? -9.625 -9.617 7.988 1 96.56 166 HIS B N 1
ATOM 3411 C CA . HIS B 1 166 ? -10.539 -10.75 7.852 1 96.56 166 HIS B CA 1
ATOM 3412 C C . HIS B 1 166 ? -11.383 -10.625 6.59 1 96.56 166 HIS B C 1
ATOM 3414 O O . HIS B 1 166 ? -11.57 -11.609 5.863 1 96.56 166 HIS B O 1
ATOM 3420 N N . THR B 1 167 ? -11.828 -9.477 6.332 1 96.5 167 THR B N 1
ATOM 3421 C CA . THR B 1 167 ? -12.656 -9.242 5.156 1 96.5 167 THR B CA 1
ATOM 3422 C C . THR B 1 167 ? -11.875 -9.531 3.879 1 96.5 167 THR B C 1
ATOM 3424 O O . THR B 1 167 ? -12.383 -10.203 2.977 1 96.5 167 THR B O 1
ATOM 3427 N N . GLU B 1 168 ? -10.672 -9.008 3.799 1 97.38 168 GLU B N 1
ATOM 3428 C CA . GLU B 1 168 ? -9.844 -9.258 2.623 1 97.38 168 GLU B CA 1
ATOM 3429 C C . GLU B 1 168 ? -9.594 -10.75 2.426 1 97.38 168 GLU B C 1
ATOM 3431 O O . GLU B 1 168 ? -9.711 -11.258 1.31 1 97.38 168 GLU B O 1
ATOM 3436 N N . PHE B 1 169 ? -9.273 -11.445 3.488 1 97.81 169 PHE B N 1
ATOM 3437 C CA . PHE B 1 169 ? -8.969 -12.867 3.428 1 97.81 169 PHE B CA 1
ATOM 3438 C C . PHE B 1 169 ? -10.195 -13.664 2.977 1 97.81 169 PHE B C 1
ATOM 3440 O O . PHE B 1 169 ? -10.078 -14.555 2.137 1 97.81 169 PHE B O 1
ATOM 3447 N N . GLU B 1 170 ? -11.352 -13.273 3.441 1 95.31 170 GLU B N 1
ATOM 3448 C CA . GLU B 1 170 ? -12.578 -13.969 3.092 1 95.31 170 GLU B CA 1
ATOM 3449 C C . GLU B 1 170 ? -12.945 -13.75 1.625 1 95.31 170 GLU B C 1
ATOM 3451 O O . GLU B 1 170 ? -13.266 -14.703 0.91 1 95.31 170 GLU B O 1
ATOM 3456 N N . ILE B 1 171 ? -12.883 -12.578 1.194 1 93.19 171 ILE B N 1
ATOM 3457 C CA . ILE B 1 171 ? -13.195 -12.25 -0.192 1 93.19 171 ILE B CA 1
ATOM 3458 C C . ILE B 1 171 ? -12.281 -13.039 -1.128 1 93.19 171 ILE B C 1
ATOM 3460 O O . ILE B 1 171 ? -12.75 -13.633 -2.104 1 93.19 171 ILE B O 1
ATOM 3464 N N . HIS B 1 172 ? -11.062 -13.156 -0.825 1 96.31 172 HIS B N 1
ATOM 3465 C CA . HIS B 1 172 ? -10.102 -13.727 -1.762 1 96.31 172 HIS B CA 1
ATOM 3466 C C . HIS B 1 172 ? -9.945 -15.227 -1.547 1 96.31 172 HIS B C 1
ATOM 3468 O O . HIS B 1 172 ? -9.328 -15.914 -2.363 1 96.31 172 HIS B O 1
ATOM 3474 N N . THR B 1 173 ? -10.516 -15.75 -0.392 1 97.19 173 THR B N 1
ATOM 3475 C CA . THR B 1 173 ? -10.617 -17.203 -0.271 1 97.19 173 THR B CA 1
ATOM 3476 C C . THR B 1 173 ? -11.461 -17.781 -1.406 1 97.19 173 THR B C 1
ATOM 3478 O O . THR B 1 173 ? -11.07 -18.781 -2.025 1 97.19 173 THR B O 1
ATOM 3481 N N . HIS B 1 174 ? -12.516 -17.109 -1.657 1 91.94 174 HIS B N 1
ATOM 3482 C CA . HIS B 1 174 ? -13.383 -17.547 -2.744 1 91.94 174 HIS B CA 1
ATOM 3483 C C . HIS B 1 174 ? -12.664 -17.484 -4.086 1 91.94 174 HIS B C 1
ATOM 3485 O O . HIS B 1 174 ? -12.703 -18.438 -4.867 1 91.94 174 HIS B O 1
ATOM 3491 N N . GLU B 1 175 ? -11.992 -16.453 -4.344 1 93.69 175 GLU B N 1
ATOM 3492 C CA . GLU B 1 175 ? -11.25 -16.266 -5.586 1 93.69 175 GLU B CA 1
ATOM 3493 C C . GLU B 1 175 ? -10.102 -17.266 -5.695 1 93.69 175 GLU B C 1
ATOM 3495 O O . GLU B 1 175 ? -9.812 -17.766 -6.785 1 93.69 175 GLU B O 1
ATOM 3500 N N . ALA B 1 176 ? -9.469 -17.547 -4.602 1 97.88 176 ALA B N 1
ATOM 3501 C CA . ALA B 1 176 ? -8.336 -18.469 -4.57 1 97.88 176 ALA B CA 1
ATOM 3502 C C . ALA B 1 176 ? -8.789 -19.891 -4.902 1 97.88 176 ALA B C 1
ATOM 3504 O O . ALA B 1 176 ? -8.102 -20.609 -5.629 1 97.88 176 ALA B O 1
ATOM 3505 N N . ILE B 1 177 ? -9.906 -20.297 -4.402 1 97.75 177 ILE B N 1
ATOM 3506 C CA . ILE B 1 177 ? -10.453 -21.609 -4.711 1 97.75 177 ILE B CA 1
ATOM 3507 C C . ILE B 1 177 ? -10.734 -21.719 -6.207 1 97.75 177 ILE B C 1
ATOM 3509 O O . ILE B 1 177 ? -10.367 -22.703 -6.848 1 97.75 177 ILE B O 1
ATOM 3513 N N . GLN B 1 178 ? -11.289 -20.672 -6.746 1 95.94 178 GLN B N 1
ATOM 3514 C CA . GLN B 1 178 ? -11.57 -20.641 -8.18 1 95.94 178 GLN B CA 1
ATOM 3515 C C . GLN B 1 178 ? -10.281 -20.688 -8.992 1 95.94 178 GLN B C 1
ATOM 3517 O O . GLN B 1 178 ? -10.25 -21.266 -10.086 1 95.94 178 GLN B O 1
ATOM 3522 N N . ALA B 1 179 ? -9.219 -20.219 -8.398 1 97 179 ALA B N 1
ATOM 3523 C CA . ALA B 1 179 ? -7.926 -20.172 -9.078 1 97 179 ALA B CA 1
ATOM 3524 C C . ALA B 1 179 ? -7.172 -21.484 -8.906 1 97 179 ALA B C 1
ATOM 3526 O O . ALA B 1 179 ? -6.078 -21.656 -9.445 1 97 179 ALA B O 1
ATOM 3527 N N . GLY B 1 180 ? -7.715 -22.406 -8.062 1 97.69 180 GLY B N 1
ATOM 3528 C CA . GLY B 1 180 ? -7.152 -23.734 -8.031 1 97.69 180 GLY B CA 1
ATOM 3529 C C . GLY B 1 180 ? -6.527 -24.094 -6.695 1 97.69 180 GLY B C 1
ATOM 3530 O O . GLY B 1 180 ? -5.973 -25.188 -6.531 1 97.69 180 GLY B O 1
ATOM 3531 N N . TRP B 1 181 ? -6.609 -23.281 -5.781 1 98.38 181 TRP B N 1
ATOM 3532 C CA . TRP B 1 181 ? -6.094 -23.625 -4.457 1 98.38 181 TRP B CA 1
ATOM 3533 C C . TRP B 1 181 ? -7.105 -24.453 -3.676 1 98.38 181 TRP B C 1
ATOM 3535 O O . TRP B 1 181 ? -8.312 -24.188 -3.734 1 98.38 181 TRP B O 1
ATOM 3545 N N . SER B 1 182 ? -6.629 -25.375 -2.904 1 98.25 182 SER B N 1
ATOM 3546 C CA . SER B 1 182 ? -7.492 -26.156 -2.029 1 98.25 182 SER B CA 1
ATOM 3547 C C . SER B 1 182 ? -7.699 -25.469 -0.688 1 98.25 182 SER B C 1
ATOM 3549 O O . SER B 1 182 ? -6.863 -24.656 -0.264 1 98.25 182 SER B O 1
ATOM 3551 N N . MET B 1 183 ? -8.734 -25.828 -0.066 1 97.88 183 MET B N 1
ATOM 3552 C CA . MET B 1 183 ? -9.016 -25.266 1.252 1 97.88 183 MET B CA 1
ATOM 3553 C C . MET B 1 183 ? -7.961 -25.703 2.266 1 97.88 183 MET B C 1
ATOM 3555 O O . MET B 1 183 ? -7.668 -24.984 3.217 1 97.88 183 MET B O 1
ATOM 3559 N N . ASP B 1 184 ? -7.328 -26.859 2.072 1 98 184 ASP B N 1
ATOM 3560 C CA . ASP B 1 184 ? -6.25 -27.297 2.949 1 98 184 ASP B CA 1
ATOM 3561 C C . ASP B 1 184 ? -5.074 -26.328 2.916 1 98 184 ASP B C 1
ATOM 3563 O O . ASP B 1 184 ? -4.508 -25.984 3.959 1 98 184 ASP B O 1
ATOM 3567 N N . VAL B 1 185 ? -4.77 -25.875 1.717 1 98.81 185 VAL B N 1
ATOM 3568 C CA . VAL B 1 185 ? -3.67 -24.938 1.558 1 98.81 185 VAL B CA 1
ATOM 3569 C C . VAL B 1 185 ? -4.055 -23.578 2.16 1 98.81 185 VAL B C 1
ATOM 3571 O O . VAL B 1 185 ? -3.277 -22.984 2.904 1 98.81 185 VAL B O 1
ATOM 3574 N N . ILE B 1 186 ? -5.254 -23.125 1.908 1 98.81 186 ILE B N 1
ATOM 3575 C CA . ILE B 1 186 ? -5.715 -21.812 2.365 1 98.81 186 ILE B CA 1
ATOM 3576 C C . ILE B 1 186 ? -5.793 -21.797 3.891 1 98.81 186 ILE B C 1
ATOM 3578 O O . ILE B 1 186 ? -5.379 -20.828 4.531 1 98.81 186 ILE B O 1
ATOM 3582 N N . SER B 1 187 ? -6.234 -22.891 4.488 1 98.5 187 SER B N 1
ATOM 3583 C CA . SER B 1 187 ? -6.387 -22.984 5.934 1 98.5 187 SER B CA 1
ATOM 3584 C C . SER B 1 187 ? -5.031 -23.047 6.633 1 98.5 187 SER B C 1
ATOM 3586 O O . SER B 1 187 ? -4.934 -22.766 7.832 1 98.5 187 SER B O 1
ATOM 3588 N N . ALA B 1 188 ? -4.035 -23.375 5.902 1 98.81 188 ALA B N 1
ATOM 3589 C CA . ALA B 1 188 ? -2.695 -23.516 6.473 1 98.81 188 ALA B CA 1
ATOM 3590 C C . ALA B 1 188 ? -2.012 -22.156 6.594 1 98.81 188 ALA B C 1
ATOM 3592 O O . ALA B 1 188 ? -0.987 -22.031 7.27 1 98.81 188 ALA B O 1
ATOM 3593 N N . ILE B 1 189 ? -2.547 -21.125 5.973 1 98.94 189 ILE B N 1
ATOM 3594 C CA . ILE B 1 189 ? -1.962 -19.797 6.031 1 98.94 189 ILE B CA 1
ATOM 3595 C C . ILE B 1 189 ? -2.113 -19.219 7.441 1 98.94 189 ILE B C 1
ATOM 3597 O O . ILE B 1 189 ? -3.232 -19.031 7.918 1 98.94 189 ILE B O 1
ATOM 3601 N N . PRO B 1 190 ? -0.95 -19.016 8.125 1 98.81 190 PRO B N 1
ATOM 3602 C CA . PRO B 1 190 ? -1.081 -18.359 9.43 1 98.81 190 PRO B CA 1
ATOM 3603 C C . PRO B 1 190 ? -1.612 -16.922 9.312 1 98.81 190 PRO B C 1
ATOM 3605 O O . PRO B 1 190 ? -1.261 -16.203 8.375 1 98.81 190 PRO B O 1
ATOM 3608 N N . ARG B 1 191 ? -2.426 -16.516 10.273 1 97.94 191 ARG B N 1
ATOM 3609 C CA . ARG B 1 191 ? -3.057 -15.195 10.195 1 97.94 191 ARG B CA 1
ATOM 3610 C C . ARG B 1 191 ? -2.752 -14.367 11.438 1 97.94 191 ARG B C 1
ATOM 3612 O O . ARG B 1 191 ? -2.391 -14.914 12.484 1 97.94 191 ARG B O 1
ATOM 3619 N N . ASN B 1 192 ? -2.912 -13.156 11.289 1 97.56 192 ASN B N 1
ATOM 3620 C CA . ASN B 1 192 ? -2.775 -12.195 12.383 1 97.56 192 ASN B CA 1
ATOM 3621 C C . ASN B 1 192 ? -1.442 -12.359 13.109 1 97.56 192 ASN B C 1
ATOM 3623 O O . ASN B 1 192 ? -0.386 -12.383 12.477 1 97.56 192 ASN B O 1
ATOM 3627 N N . ASP B 1 193 ? -1.47 -12.555 14.43 1 96.31 193 ASP B N 1
ATOM 3628 C CA . ASP B 1 193 ? -0.237 -12.586 15.203 1 96.31 193 ASP B CA 1
ATOM 3629 C C . ASP B 1 193 ? 0.534 -13.883 14.977 1 96.31 193 ASP B C 1
ATOM 3631 O O . ASP B 1 193 ? 1.718 -13.977 15.305 1 96.31 193 ASP B O 1
ATOM 3635 N N . GLU B 1 194 ? -0.054 -14.836 14.375 1 97.81 194 GLU B N 1
ATOM 3636 C CA . GLU B 1 194 ? 0.612 -16.109 14.094 1 97.81 194 GLU B CA 1
ATOM 3637 C C . GLU B 1 194 ? 1.414 -16.047 12.797 1 97.81 194 GLU B C 1
ATOM 3639 O O . GLU B 1 194 ? 2.219 -16.938 12.516 1 97.81 194 GLU B O 1
ATOM 3644 N N . PHE B 1 195 ? 1.184 -15 12.039 1 98.56 195 PHE B N 1
ATOM 3645 C CA . PHE B 1 195 ? 1.878 -14.875 10.766 1 98.56 195 PHE B CA 1
ATOM 3646 C C . PHE B 1 195 ? 3.357 -14.578 10.977 1 98.56 195 PHE B C 1
ATOM 3648 O O . PHE B 1 195 ? 3.721 -13.477 11.391 1 98.56 195 PHE B O 1
ATOM 3655 N N . THR B 1 196 ? 4.207 -15.531 10.719 1 98.19 196 THR B N 1
ATOM 3656 C CA . THR B 1 196 ? 5.66 -15.422 10.742 1 98.19 196 THR B CA 1
ATOM 3657 C C . THR B 1 196 ? 6.285 -16.25 9.617 1 98.19 196 THR B C 1
ATOM 3659 O O . THR B 1 196 ? 5.652 -17.156 9.086 1 98.19 196 THR B O 1
ATOM 3662 N N . ILE B 1 197 ? 7.496 -15.875 9.281 1 98.69 197 ILE B N 1
ATOM 3663 C CA . ILE B 1 197 ? 8.25 -16.625 8.281 1 98.69 197 ILE B CA 1
ATOM 3664 C C . ILE B 1 197 ? 8.297 -18.109 8.68 1 98.69 197 ILE B C 1
ATOM 3666 O O . ILE B 1 197 ? 8.047 -18.984 7.852 1 98.69 197 ILE B O 1
ATOM 3670 N N . GLN B 1 198 ? 8.516 -18.375 9.938 1 98.62 198 GLN B N 1
ATOM 3671 C CA . GLN B 1 198 ? 8.625 -19.75 10.422 1 98.62 198 GLN B CA 1
ATOM 3672 C C . GLN B 1 198 ? 7.297 -20.5 10.297 1 98.62 198 GLN B C 1
ATOM 3674 O O . GLN B 1 198 ? 7.27 -21.656 9.891 1 98.62 198 GLN B O 1
ATOM 3679 N N . ALA B 1 199 ? 6.199 -19.875 10.68 1 98.88 199 ALA B N 1
ATOM 3680 C CA . ALA B 1 199 ? 4.883 -20.5 10.602 1 98.88 199 ALA B CA 1
ATOM 3681 C C . ALA B 1 199 ? 4.523 -20.844 9.164 1 98.88 199 ALA B C 1
ATOM 3683 O O . ALA B 1 199 ? 3.99 -21.922 8.891 1 98.88 199 ALA B O 1
ATOM 3684 N N . VAL B 1 200 ? 4.809 -19.969 8.242 1 98.88 200 VAL B N 1
ATOM 3685 C CA . VAL B 1 200 ? 4.523 -20.219 6.832 1 98.88 200 VAL B CA 1
ATOM 3686 C C . VAL B 1 200 ? 5.379 -21.375 6.332 1 98.88 200 VAL B C 1
ATOM 3688 O O . VAL B 1 200 ? 4.879 -22.266 5.629 1 98.88 200 VAL B O 1
ATOM 3691 N N . GLU B 1 201 ? 6.672 -21.359 6.699 1 98.75 201 GLU B N 1
ATOM 3692 C CA . GLU B 1 201 ? 7.59 -22.406 6.266 1 98.75 201 GLU B CA 1
ATOM 3693 C C . GLU B 1 201 ? 7.129 -23.781 6.754 1 98.75 201 GLU B C 1
ATOM 3695 O O . GLU B 1 201 ? 7.238 -24.766 6.031 1 98.75 201 GLU B O 1
ATOM 3700 N N . THR B 1 202 ? 6.582 -23.844 7.906 1 98.69 202 THR B N 1
ATOM 3701 C CA . THR B 1 202 ? 6.242 -25.109 8.523 1 98.69 202 THR B CA 1
ATOM 3702 C C . THR B 1 202 ? 4.844 -25.562 8.109 1 98.69 202 THR B C 1
ATOM 3704 O O . THR B 1 202 ? 4.609 -26.75 7.875 1 98.69 202 THR B O 1
ATOM 3707 N N . ARG B 1 203 ? 3.928 -24.625 7.961 1 98.75 203 ARG B N 1
ATOM 3708 C CA . ARG B 1 203 ? 2.525 -25 7.773 1 98.75 203 ARG B CA 1
ATOM 3709 C C . ARG B 1 203 ? 2.152 -25 6.297 1 98.75 203 ARG B C 1
ATOM 3711 O O . ARG B 1 203 ? 1.413 -25.875 5.836 1 98.75 203 ARG B O 1
ATOM 3718 N N . LEU B 1 204 ? 2.652 -24.078 5.559 1 98.88 204 LEU B N 1
ATOM 3719 C CA . LEU B 1 204 ? 2.145 -23.812 4.215 1 98.88 204 LEU B CA 1
ATOM 3720 C C . LEU B 1 204 ? 3.082 -24.391 3.158 1 98.88 204 LEU B C 1
ATOM 3722 O O . LEU B 1 204 ? 2.637 -25.062 2.229 1 98.88 204 LEU B O 1
ATOM 3726 N N . VAL B 1 205 ? 4.398 -24.219 3.246 1 98.69 205 VAL B N 1
ATOM 3727 C CA . VAL B 1 205 ? 5.379 -24.5 2.205 1 98.69 205 VAL B CA 1
ATOM 3728 C C . VAL B 1 205 ? 5.34 -25.984 1.858 1 98.69 205 VAL B C 1
ATOM 3730 O O . VAL B 1 205 ? 5.391 -26.359 0.683 1 98.69 205 VAL B O 1
ATOM 3733 N N . PRO B 1 206 ? 5.172 -26.906 2.85 1 98.44 206 PRO B N 1
ATOM 3734 C CA . PRO B 1 206 ? 5.145 -28.344 2.516 1 98.44 206 PRO B CA 1
ATOM 3735 C C . PRO B 1 206 ? 3.963 -28.719 1.625 1 98.44 206 PRO B C 1
ATOM 3737 O O . PRO B 1 206 ? 3.967 -29.781 1 1 98.44 206 PRO B O 1
ATOM 3740 N N . LEU B 1 207 ? 2.918 -27.875 1.546 1 98.56 207 LEU B N 1
ATOM 3741 C CA . LEU B 1 207 ? 1.708 -28.188 0.791 1 98.56 207 LEU B CA 1
ATOM 3742 C C . LEU B 1 207 ? 1.817 -27.656 -0.64 1 98.56 207 LEU B C 1
ATOM 3744 O O . LEU B 1 207 ? 0.953 -27.938 -1.474 1 98.56 207 LEU B O 1
ATOM 3748 N N . LEU B 1 208 ? 2.891 -26.938 -0.93 1 98.06 208 LEU B N 1
ATOM 3749 C CA . LEU B 1 208 ? 3.053 -26.328 -2.244 1 98.06 208 LEU B CA 1
ATOM 3750 C C . LEU B 1 208 ? 3.715 -27.297 -3.217 1 98.06 208 LEU B C 1
ATOM 3752 O O . LEU B 1 208 ? 4.527 -28.125 -2.811 1 98.06 208 LEU B O 1
ATOM 3756 N N . LYS B 1 209 ? 3.412 -27.141 -4.461 1 91 209 LYS B N 1
ATOM 3757 C CA . LYS B 1 209 ? 3.656 -28.203 -5.43 1 91 209 LYS B CA 1
ATOM 3758 C C . LYS B 1 209 ? 4.988 -28 -6.148 1 91 209 LYS B C 1
ATOM 3760 O O . LYS B 1 209 ? 5.605 -28.969 -6.609 1 91 209 LYS B O 1
ATOM 3765 N N . ASN B 1 210 ? 5.391 -26.75 -6.414 1 94.75 210 ASN B N 1
ATOM 3766 C CA . ASN B 1 210 ? 6.598 -26.547 -7.203 1 94.75 210 ASN B CA 1
ATOM 3767 C C . ASN B 1 210 ? 7.449 -25.406 -6.637 1 94.75 210 ASN B C 1
ATOM 3769 O O . ASN B 1 210 ? 6.996 -24.672 -5.766 1 94.75 210 ASN B O 1
ATOM 3773 N N . ASP B 1 211 ? 8.703 -25.312 -7.16 1 97.12 211 ASP B N 1
ATOM 3774 C CA . ASP B 1 211 ? 9.703 -24.375 -6.66 1 97.12 211 ASP B CA 1
ATOM 3775 C C . ASP B 1 211 ? 9.297 -22.938 -6.922 1 97.12 211 ASP B C 1
ATOM 3777 O O . ASP B 1 211 ? 9.602 -22.047 -6.129 1 97.12 211 ASP B O 1
ATOM 3781 N N . ARG B 1 212 ? 8.641 -22.688 -8 1 98.25 212 ARG B N 1
ATOM 3782 C CA . ARG B 1 212 ? 8.188 -21.328 -8.305 1 98.25 212 ARG B CA 1
ATOM 3783 C C . ARG B 1 212 ? 7.188 -20.844 -7.27 1 98.25 212 ARG B C 1
ATOM 3785 O O . ARG B 1 212 ? 7.344 -19.75 -6.719 1 98.25 212 ARG B O 1
ATOM 3792 N N . GLU B 1 213 ? 6.211 -21.734 -6.934 1 97.81 213 GLU B N 1
ATOM 3793 C CA . GLU B 1 213 ? 5.227 -21.391 -5.91 1 97.81 213 GLU B CA 1
ATOM 3794 C C . GLU B 1 213 ? 5.898 -21.141 -4.562 1 97.81 213 GLU B C 1
ATOM 3796 O O . GLU B 1 213 ? 5.574 -20.172 -3.873 1 97.81 213 GLU B O 1
ATOM 3801 N N . ARG B 1 214 ? 6.789 -22 -4.227 1 98.69 214 ARG B N 1
ATOM 3802 C CA . ARG B 1 214 ? 7.48 -21.875 -2.949 1 98.69 214 ARG B CA 1
ATOM 3803 C C . ARG B 1 214 ? 8.281 -20.578 -2.887 1 98.69 214 ARG B C 1
ATOM 3805 O O . ARG B 1 214 ? 8.297 -19.906 -1.857 1 98.69 214 ARG B O 1
ATOM 3812 N N . SER B 1 215 ? 8.953 -20.234 -3.965 1 98.88 215 SER B N 1
ATOM 3813 C CA . SER B 1 215 ? 9.766 -19.016 -4.004 1 98.88 215 SER B CA 1
ATOM 3814 C C . SER B 1 215 ? 8.891 -17.766 -3.904 1 98.88 215 SER B C 1
ATOM 3816 O O . SER B 1 215 ? 9.234 -16.828 -3.189 1 98.88 215 SER B O 1
ATOM 3818 N N . VAL B 1 216 ? 7.738 -17.797 -4.59 1 98.88 216 VAL B N 1
ATOM 3819 C CA . VAL B 1 216 ? 6.816 -16.672 -4.547 1 98.88 216 VAL B CA 1
ATOM 3820 C C . VAL B 1 216 ? 6.262 -16.5 -3.135 1 98.88 216 VAL B C 1
ATOM 3822 O O . VAL B 1 216 ? 6.195 -15.383 -2.613 1 98.88 216 VAL B O 1
ATOM 3825 N N . VAL B 1 217 ? 5.934 -17.578 -2.492 1 98.94 217 VAL B N 1
ATOM 3826 C CA . VAL B 1 217 ? 5.395 -17.547 -1.136 1 98.94 217 VAL B CA 1
ATOM 3827 C C . VAL B 1 217 ? 6.461 -17.047 -0.165 1 98.94 217 VAL B C 1
ATOM 3829 O O . VAL B 1 217 ? 6.188 -16.203 0.684 1 98.94 217 VAL B O 1
ATOM 3832 N N . ARG B 1 218 ? 7.676 -17.531 -0.306 1 98.94 218 ARG B N 1
ATOM 3833 C CA . ARG B 1 218 ? 8.758 -17.125 0.589 1 98.94 218 ARG B CA 1
ATOM 3834 C C . ARG B 1 218 ? 9.102 -15.656 0.409 1 98.94 218 ARG B C 1
ATOM 3836 O O . ARG B 1 218 ? 9.336 -14.945 1.387 1 98.94 218 ARG B O 1
ATOM 3843 N N . PHE B 1 219 ? 9.133 -15.203 -0.818 1 98.94 219 PHE B N 1
ATOM 3844 C CA . PHE B 1 219 ? 9.367 -13.797 -1.108 1 98.94 219 PHE B CA 1
ATOM 3845 C C . PHE B 1 219 ? 8.297 -12.93 -0.462 1 98.94 219 PHE B C 1
ATOM 3847 O O . PHE B 1 219 ? 8.609 -11.984 0.265 1 98.94 219 PHE B O 1
ATOM 3854 N N . THR B 1 220 ? 7.035 -13.297 -0.696 1 99 220 THR B N 1
ATOM 3855 C CA . THR B 1 220 ? 5.902 -12.539 -0.173 1 99 220 THR B CA 1
ATOM 3856 C C . THR B 1 220 ? 5.918 -12.523 1.354 1 99 220 THR B C 1
ATOM 3858 O O . THR B 1 220 ? 5.75 -11.469 1.972 1 99 220 THR B O 1
ATOM 3861 N N . THR B 1 221 ? 6.199 -13.656 1.934 1 98.94 221 THR B N 1
ATOM 3862 C CA . THR B 1 221 ? 6.188 -13.812 3.383 1 98.94 221 THR B CA 1
ATOM 3863 C C . THR B 1 221 ? 7.293 -12.984 4.027 1 98.94 221 THR B C 1
ATOM 3865 O O . THR B 1 221 ? 7.055 -12.281 5.012 1 98.94 221 THR B O 1
ATOM 3868 N N . GLU B 1 222 ? 8.477 -13.102 3.473 1 98.94 222 GLU B N 1
ATOM 3869 C CA . GLU B 1 222 ? 9.594 -12.352 4.039 1 98.94 222 GLU B CA 1
ATOM 3870 C C . GLU B 1 222 ? 9.375 -10.852 3.924 1 98.94 222 GLU B C 1
ATOM 3872 O O . GLU B 1 222 ? 9.664 -10.102 4.859 1 98.94 222 GLU B O 1
ATOM 3877 N N . LEU B 1 223 ? 8.867 -10.406 2.766 1 98.94 223 LEU B N 1
ATOM 3878 C CA . LEU B 1 223 ? 8.562 -8.992 2.584 1 98.94 223 LEU B CA 1
ATOM 3879 C C . LEU B 1 223 ? 7.559 -8.516 3.631 1 98.94 223 LEU B C 1
ATOM 3881 O O . LEU B 1 223 ? 7.777 -7.492 4.281 1 98.94 223 LEU B O 1
ATOM 3885 N N . LEU B 1 224 ? 6.5 -9.25 3.822 1 98.88 224 LEU B N 1
ATOM 3886 C CA . LEU B 1 224 ? 5.426 -8.867 4.738 1 98.88 224 LEU B CA 1
ATOM 3887 C C . LEU B 1 224 ? 5.918 -8.875 6.18 1 98.88 224 LEU B C 1
ATOM 3889 O O . LEU B 1 224 ? 5.508 -8.031 6.984 1 98.88 224 LEU B O 1
ATOM 3893 N N . ASP B 1 225 ? 6.762 -9.797 6.48 1 98.12 225 ASP B N 1
ATOM 3894 C CA . ASP B 1 225 ? 7.156 -9.969 7.875 1 98.12 225 ASP B CA 1
ATOM 3895 C C . ASP B 1 225 ? 8.297 -9.023 8.25 1 98.12 225 ASP B C 1
ATOM 3897 O O . ASP B 1 225 ? 8.398 -8.594 9.398 1 98.12 225 ASP B O 1
ATOM 3901 N N . THR B 1 226 ? 9.164 -8.68 7.266 1 98.12 226 THR B N 1
ATOM 3902 C CA . THR B 1 226 ? 10.375 -7.949 7.613 1 98.12 226 THR B CA 1
ATOM 3903 C C . THR B 1 226 ? 10.406 -6.59 6.918 1 98.12 226 THR B C 1
ATOM 3905 O O . THR B 1 226 ? 11.289 -5.773 7.18 1 98.12 226 THR B O 1
ATOM 3908 N N . CYS B 1 227 ? 9.492 -6.332 6 1 98.69 227 CYS B N 1
ATOM 3909 C CA . CYS B 1 227 ? 9.375 -5.113 5.203 1 98.69 227 CYS B CA 1
ATOM 3910 C C . CYS B 1 227 ? 10.414 -5.086 4.094 1 98.69 227 CYS B C 1
ATOM 3912 O O . CYS B 1 227 ? 10.562 -4.074 3.402 1 98.69 227 CYS B O 1
ATOM 3914 N N . THR B 1 228 ? 11.164 -6.133 3.988 1 98.69 228 THR B N 1
ATOM 3915 C CA . THR B 1 228 ? 12.164 -6.293 2.939 1 98.69 228 THR B CA 1
ATOM 3916 C C . THR B 1 228 ? 12.383 -7.766 2.615 1 98.69 228 THR B C 1
ATOM 3918 O O . THR B 1 228 ? 11.602 -8.625 3.041 1 98.69 228 THR B O 1
ATOM 3921 N N . VAL B 1 229 ? 13.328 -8.031 1.723 1 98.81 229 VAL B N 1
ATOM 3922 C CA . VAL B 1 229 ? 13.75 -9.398 1.447 1 98.81 229 VAL B CA 1
ATOM 3923 C C . VAL B 1 229 ? 15.281 -9.477 1.45 1 98.81 229 VAL B C 1
ATOM 3925 O O . VAL B 1 229 ? 15.953 -8.5 1.108 1 98.81 229 VAL B O 1
ATOM 3928 N N . SER B 1 230 ? 15.805 -10.555 1.819 1 98.62 230 SER B N 1
ATOM 3929 C CA . SER B 1 230 ? 17.25 -10.797 1.77 1 98.62 230 SER B CA 1
ATOM 3930 C C . SER B 1 230 ? 17.719 -10.977 0.333 1 98.62 230 SER B C 1
ATOM 3932 O O . SER B 1 230 ? 16.922 -11.25 -0.564 1 98.62 230 SER B O 1
ATOM 3934 N N . ASP B 1 231 ? 19.031 -10.859 0.151 1 98.06 231 ASP B N 1
ATOM 3935 C CA . ASP B 1 231 ? 19.609 -11.133 -1.157 1 98.06 231 ASP B CA 1
ATOM 3936 C C . ASP B 1 231 ? 19.328 -12.57 -1.594 1 98.06 231 ASP B C 1
ATOM 3938 O O . ASP B 1 231 ? 19.062 -12.82 -2.768 1 98.06 231 ASP B O 1
ATOM 3942 N N . GLU B 1 232 ? 19.406 -13.469 -0.689 1 98.56 232 GLU B N 1
ATOM 3943 C CA . GLU B 1 232 ? 19.156 -14.883 -0.987 1 98.56 232 GLU B CA 1
ATOM 3944 C C . GLU B 1 232 ? 17.734 -15.102 -1.482 1 98.56 232 GLU B C 1
ATOM 3946 O O . GLU B 1 232 ? 17.516 -15.758 -2.502 1 98.56 232 GLU B O 1
ATOM 3951 N N . THR B 1 233 ? 16.75 -14.562 -0.765 1 98.81 233 THR B N 1
ATOM 3952 C CA . THR B 1 233 ? 15.352 -14.688 -1.162 1 98.81 233 THR B CA 1
ATOM 3953 C C . THR B 1 233 ? 15.117 -14.039 -2.527 1 98.81 233 THR B C 1
ATOM 3955 O O . THR B 1 233 ? 14.43 -14.617 -3.379 1 98.81 233 THR B O 1
ATOM 3958 N N . TYR B 1 234 ? 15.711 -12.844 -2.76 1 98.81 234 TYR B N 1
ATOM 3959 C CA . TYR B 1 234 ? 15.562 -12.141 -4.031 1 98.81 234 TYR B CA 1
ATOM 3960 C C . TYR B 1 234 ? 16.109 -12.984 -5.184 1 98.81 234 TYR B C 1
ATOM 3962 O O . TYR B 1 234 ? 15.398 -13.219 -6.164 1 98.81 234 TYR B O 1
ATOM 3970 N N . LEU B 1 235 ? 17.297 -13.469 -5.008 1 98.69 235 LEU B N 1
ATOM 3971 C CA . LEU B 1 235 ? 17.969 -14.172 -6.094 1 98.69 235 LEU B CA 1
ATOM 3972 C C . LEU B 1 235 ? 17.312 -15.523 -6.359 1 98.69 235 LEU B C 1
ATOM 3974 O O . LEU B 1 235 ? 17.156 -15.922 -7.512 1 98.69 235 LEU B O 1
ATOM 3978 N N . THR B 1 236 ? 16.906 -16.25 -5.301 1 98.75 236 THR B N 1
ATOM 3979 C CA . THR B 1 236 ? 16.234 -17.531 -5.453 1 98.75 236 THR B CA 1
ATOM 3980 C C . THR B 1 236 ? 14.891 -17.359 -6.172 1 98.75 236 THR B C 1
ATOM 3982 O O . THR B 1 236 ? 14.555 -18.156 -7.055 1 98.75 236 THR B O 1
ATOM 3985 N N . THR B 1 237 ? 14.156 -16.328 -5.793 1 98.88 237 THR B N 1
ATOM 3986 C CA . THR B 1 237 ? 12.867 -16.078 -6.418 1 98.88 237 THR B CA 1
ATOM 3987 C C . THR B 1 237 ? 13.039 -15.633 -7.867 1 98.88 237 THR B C 1
ATOM 3989 O O . THR B 1 237 ? 12.297 -16.078 -8.75 1 98.88 237 THR B O 1
ATOM 3992 N N . LYS B 1 238 ? 14.023 -14.805 -8.109 1 98.75 238 LYS B N 1
ATOM 3993 C CA . LYS B 1 238 ? 14.297 -14.367 -9.477 1 98.75 238 LYS B CA 1
ATOM 3994 C C . LYS B 1 238 ? 14.594 -15.562 -10.383 1 98.75 238 LYS B C 1
ATOM 3996 O O . LYS B 1 238 ? 14.078 -15.641 -11.5 1 98.75 238 LYS B O 1
ATOM 4001 N N . ALA B 1 239 ? 15.359 -16.438 -9.859 1 98.75 239 ALA B N 1
ATOM 4002 C CA . ALA B 1 239 ? 15.68 -17.641 -10.625 1 98.75 239 ALA B CA 1
ATOM 4003 C C . ALA B 1 239 ? 14.43 -18.469 -10.898 1 98.75 239 ALA B C 1
ATOM 4005 O O . ALA B 1 239 ? 14.266 -19.016 -11.992 1 98.75 239 ALA B O 1
ATOM 4006 N N . ALA B 1 240 ? 13.531 -18.547 -10 1 98.69 240 ALA B N 1
ATOM 4007 C CA . ALA B 1 240 ? 12.328 -19.359 -10.109 1 98.69 240 ALA B CA 1
ATOM 4008 C C . ALA B 1 240 ? 11.336 -18.734 -11.086 1 98.69 240 ALA B C 1
ATOM 4010 O O . ALA B 1 240 ? 10.414 -19.406 -11.562 1 98.69 240 ALA B O 1
ATOM 4011 N N . VAL B 1 241 ? 11.539 -17.406 -11.336 1 98.38 241 VAL B N 1
ATOM 4012 C CA . VAL B 1 241 ? 10.609 -16.719 -12.234 1 98.38 241 VAL B CA 1
ATOM 4013 C C . VAL B 1 241 ? 11.336 -16.312 -13.508 1 98.38 241 VAL B C 1
ATOM 4015 O O . VAL B 1 241 ? 11.148 -15.195 -14.008 1 98.38 241 VAL B O 1
ATOM 4018 N N . ASP B 1 242 ? 12.148 -17.125 -14 1 97.44 242 ASP B N 1
ATOM 4019 C CA . ASP B 1 242 ? 12.82 -17.031 -15.289 1 97.44 242 ASP B CA 1
ATOM 4020 C C . ASP B 1 242 ? 13.797 -15.859 -15.32 1 97.44 242 ASP B C 1
ATOM 4022 O O . ASP B 1 242 ? 13.945 -15.188 -16.344 1 97.44 242 ASP B O 1
ATOM 4026 N N . ASN B 1 243 ? 14.266 -15.445 -14.18 1 97.88 243 ASN B N 1
ATOM 4027 C CA . ASN B 1 243 ? 15.305 -14.438 -14.016 1 97.88 243 ASN B CA 1
ATOM 4028 C C . ASN B 1 243 ? 14.805 -13.055 -14.43 1 97.88 243 ASN B C 1
ATOM 4030 O O . ASN B 1 243 ? 15.578 -12.234 -14.93 1 97.88 243 ASN B O 1
ATOM 4034 N N . LYS B 1 244 ? 13.531 -12.82 -14.234 1 97.81 244 LYS B N 1
ATOM 4035 C CA . LYS B 1 244 ? 12.93 -11.539 -14.602 1 97.81 244 LYS B CA 1
ATOM 4036 C C . LYS B 1 244 ? 12.68 -10.68 -13.367 1 97.81 244 LYS B C 1
ATOM 4038 O O . LYS B 1 244 ? 11.75 -10.938 -12.602 1 97.81 244 LYS B O 1
ATOM 4043 N N . ASP B 1 245 ? 13.383 -9.531 -13.289 1 98.31 245 ASP B N 1
ATOM 4044 C CA . ASP B 1 245 ? 13.164 -8.586 -12.195 1 98.31 245 ASP B CA 1
ATOM 4045 C C . ASP B 1 245 ? 11.75 -8.016 -12.234 1 98.31 245 ASP B C 1
ATOM 4047 O O . ASP B 1 245 ? 11.18 -7.695 -11.195 1 98.31 245 ASP B O 1
ATOM 4051 N N . SER B 1 246 ? 11.188 -7.957 -13.438 1 98.38 246 SER B N 1
ATOM 4052 C CA . SER B 1 246 ? 9.852 -7.398 -13.609 1 98.38 246 SER B CA 1
ATOM 4053 C C . SER B 1 246 ? 8.812 -8.203 -12.836 1 98.38 246 SER B C 1
ATOM 4055 O O . SER B 1 246 ? 7.828 -7.648 -12.344 1 98.38 246 SER B O 1
ATOM 4057 N N . VAL B 1 247 ? 9.008 -9.508 -12.695 1 98.88 247 VAL B N 1
ATOM 4058 C CA . VAL B 1 247 ? 8.055 -10.336 -11.969 1 98.88 247 VAL B CA 1
ATOM 4059 C C . VAL B 1 247 ? 8.141 -10.047 -10.477 1 98.88 247 VAL B C 1
ATOM 4061 O O . VAL B 1 247 ? 7.129 -10.062 -9.773 1 98.88 247 VAL B O 1
ATOM 4064 N N . LEU B 1 248 ? 9.336 -9.711 -9.969 1 98.94 248 LEU B N 1
ATOM 4065 C CA . LEU B 1 248 ? 9.492 -9.328 -8.57 1 98.94 248 LEU B CA 1
ATOM 4066 C C . LEU B 1 248 ? 8.867 -7.961 -8.305 1 98.94 248 LEU B C 1
ATOM 4068 O O . LEU B 1 248 ? 8.344 -7.707 -7.219 1 98.94 248 LEU B O 1
ATOM 4072 N N . VAL B 1 249 ? 8.891 -7.09 -9.352 1 98.88 249 VAL B N 1
ATOM 4073 C CA . VAL B 1 249 ? 8.172 -5.824 -9.266 1 98.88 249 VAL B CA 1
ATOM 4074 C C . VAL B 1 249 ? 6.668 -6.086 -9.156 1 98.88 249 VAL B C 1
ATOM 4076 O O . VAL B 1 249 ? 5.98 -5.461 -8.344 1 98.88 249 VAL B O 1
ATOM 4079 N N . GLU B 1 250 ? 6.188 -7.016 -9.922 1 98.94 250 GLU B N 1
ATOM 4080 C CA . GLU B 1 250 ? 4.77 -7.363 -9.891 1 98.94 250 GLU B CA 1
ATOM 4081 C C . GLU B 1 250 ? 4.367 -7.922 -8.531 1 98.94 250 GLU B C 1
ATOM 4083 O O . GLU B 1 250 ? 3.357 -7.508 -7.957 1 98.94 250 GLU B O 1
ATOM 4088 N N . ILE B 1 251 ? 5.18 -8.82 -7.953 1 98.94 251 ILE B N 1
ATOM 4089 C CA . ILE B 1 251 ? 4.891 -9.398 -6.645 1 98.94 251 ILE B CA 1
ATOM 4090 C C . ILE B 1 251 ? 4.867 -8.297 -5.586 1 98.94 251 ILE B C 1
ATOM 4092 O O . ILE B 1 251 ? 3.928 -8.211 -4.793 1 98.94 251 ILE B O 1
ATOM 4096 N N . THR B 1 252 ? 5.859 -7.418 -5.641 1 99 252 THR B N 1
ATOM 4097 C CA . THR B 1 252 ? 5.965 -6.328 -4.68 1 99 252 THR B CA 1
ATOM 4098 C C . THR B 1 252 ? 4.766 -5.387 -4.797 1 99 252 THR B C 1
ATOM 4100 O O . THR B 1 252 ? 4.242 -4.91 -3.789 1 99 252 THR B O 1
ATOM 4103 N N . SER B 1 253 ? 4.32 -5.188 -6.016 1 98.94 253 SER B N 1
ATOM 4104 C CA . SER B 1 253 ? 3.197 -4.289 -6.266 1 98.94 253 SER B CA 1
ATOM 4105 C C . SER B 1 253 ? 1.894 -4.879 -5.738 1 98.94 253 SER B C 1
ATOM 4107 O O . SER B 1 253 ? 1.071 -4.164 -5.164 1 98.94 253 SER B O 1
ATOM 4109 N N . ILE B 1 254 ? 1.724 -6.141 -5.945 1 98.94 254 ILE B N 1
ATOM 4110 C CA . ILE B 1 254 ? 0.519 -6.793 -5.438 1 98.94 254 ILE B CA 1
ATOM 4111 C C . ILE B 1 254 ? 0.514 -6.754 -3.912 1 98.94 254 ILE B C 1
ATOM 4113 O O . ILE B 1 254 ? -0.506 -6.434 -3.297 1 98.94 254 ILE B O 1
ATOM 4117 N N . VAL B 1 255 ? 1.639 -6.996 -3.277 1 99 255 VAL B N 1
ATOM 4118 C CA . VAL B 1 255 ? 1.737 -6.922 -1.823 1 99 255 VAL B CA 1
ATOM 4119 C C . VAL B 1 255 ? 1.409 -5.508 -1.353 1 99 255 VAL B C 1
ATOM 4121 O O . VAL B 1 255 ? 0.6 -5.324 -0.44 1 99 255 VAL B O 1
ATOM 4124 N N . GLY B 1 256 ? 2.031 -4.531 -1.994 1 98.94 256 GLY B N 1
ATOM 4125 C CA . GLY B 1 256 ? 1.817 -3.146 -1.604 1 98.94 256 GLY B CA 1
ATOM 4126 C C . GLY B 1 256 ? 0.383 -2.689 -1.788 1 98.94 256 GLY B C 1
ATOM 4127 O O . GLY B 1 256 ? -0.201 -2.084 -0.887 1 98.94 256 GLY B O 1
ATOM 4128 N N . TYR B 1 257 ? -0.187 -3.023 -2.914 1 98.88 257 TYR B N 1
ATOM 4129 C CA . TYR B 1 257 ? -1.548 -2.598 -3.219 1 98.88 257 TYR B CA 1
ATOM 4130 C C . TYR B 1 257 ? -2.549 -3.244 -2.268 1 98.88 257 TYR B C 1
ATOM 4132 O O . TYR B 1 257 ? -3.443 -2.574 -1.747 1 98.88 257 TYR B O 1
ATOM 4140 N N . TYR B 1 258 ? -2.379 -4.453 -1.994 1 98.81 258 TYR B N 1
ATOM 4141 C CA . TYR B 1 258 ? -3.387 -5.125 -1.183 1 98.81 258 TYR B CA 1
ATOM 4142 C C . TYR B 1 258 ? -3.148 -4.875 0.302 1 98.81 258 TYR B C 1
ATOM 4144 O O . TYR B 1 258 ? -4.039 -5.098 1.126 1 98.81 258 TYR B O 1
ATOM 4152 N N . THR B 1 259 ? -1.936 -4.438 0.668 1 98.94 259 THR B N 1
ATOM 4153 C CA . THR B 1 259 ? -1.781 -3.836 1.988 1 98.94 259 THR B CA 1
ATOM 4154 C C . THR B 1 259 ? -2.65 -2.588 2.119 1 98.94 259 THR B C 1
ATOM 4156 O O . THR B 1 259 ? -3.377 -2.434 3.104 1 98.94 259 THR B O 1
ATOM 4159 N N . TYR B 1 260 ? -2.607 -1.78 1.089 1 98.94 260 TYR B N 1
ATOM 4160 C CA . TYR B 1 260 ? -3.432 -0.578 1.057 1 98.94 260 TYR B CA 1
ATOM 4161 C C . TYR B 1 260 ? -4.914 -0.931 1.116 1 98.94 260 TYR B C 1
ATOM 4163 O O . TYR B 1 260 ? -5.672 -0.33 1.882 1 98.94 260 TYR B O 1
ATOM 4171 N N . VAL B 1 261 ? -5.336 -1.914 0.381 1 98.69 261 VAL B N 1
ATOM 4172 C CA . VAL B 1 261 ? -6.723 -2.369 0.39 1 98.69 261 VAL B CA 1
ATOM 4173 C C . VAL B 1 261 ? -7.094 -2.871 1.784 1 98.69 261 VAL B C 1
ATOM 4175 O O . VAL B 1 261 ? -8.141 -2.512 2.322 1 98.69 261 VAL B O 1
ATOM 4178 N N . SER B 1 262 ? -6.25 -3.621 2.383 1 98.88 262 SER B N 1
ATOM 4179 C CA . SER B 1 262 ? -6.512 -4.18 3.707 1 98.88 262 SER B CA 1
ATOM 4180 C C . SER B 1 262 ? -6.652 -3.076 4.75 1 98.88 262 SER B C 1
ATOM 4182 O O . SER B 1 262 ? -7.551 -3.123 5.594 1 98.88 262 SER B O 1
ATOM 4184 N N . TYR B 1 263 ? -5.73 -2.078 4.703 1 98.94 263 TYR B N 1
ATOM 4185 C CA . TYR B 1 263 ? -5.855 -0.937 5.602 1 98.94 263 TYR B CA 1
ATOM 4186 C C . TYR B 1 263 ? -7.223 -0.277 5.461 1 98.94 263 TYR B C 1
ATOM 4188 O O . TYR B 1 263 ? -7.863 0.057 6.457 1 98.94 263 TYR B O 1
ATOM 4196 N N . THR B 1 264 ? -7.645 -0.112 4.234 1 98.88 264 THR B N 1
ATOM 4197 C CA . THR B 1 264 ? -8.922 0.534 3.977 1 98.88 264 THR B CA 1
ATOM 4198 C C . THR B 1 264 ? -10.07 -0.282 4.57 1 98.88 264 THR B C 1
ATOM 4200 O O . THR B 1 264 ? -10.914 0.256 5.289 1 98.88 264 THR B O 1
ATOM 4203 N N . LEU B 1 265 ? -10.039 -1.546 4.297 1 98.56 265 LEU B N 1
ATOM 4204 C CA . LEU B 1 265 ? -11.102 -2.416 4.789 1 98.56 265 LEU B CA 1
ATOM 4205 C C . LEU B 1 265 ? -11.125 -2.438 6.312 1 98.56 265 LEU B C 1
ATOM 4207 O O . LEU B 1 265 ? -12.195 -2.436 6.926 1 98.56 265 LEU B O 1
ATOM 4211 N N . ASN B 1 266 ? -10 -2.445 6.934 1 98.75 266 ASN B N 1
ATOM 4212 C CA . ASN B 1 266 ? -9.891 -2.492 8.391 1 98.75 266 ASN B CA 1
ATOM 4213 C C . ASN B 1 266 ? -10.352 -1.184 9.031 1 98.75 266 ASN B C 1
ATOM 4215 O O . ASN B 1 266 ? -11.133 -1.191 9.977 1 98.75 266 ASN B O 1
ATOM 4219 N N . VAL B 1 267 ? -9.867 -0.081 8.508 1 98.88 267 VAL B N 1
ATOM 4220 C CA . VAL B 1 267 ? -10.141 1.225 9.094 1 98.88 267 VAL B CA 1
ATOM 4221 C C . VAL B 1 267 ? -11.641 1.506 9.047 1 98.88 267 VAL B C 1
ATOM 4223 O O . VAL B 1 267 ? -12.219 1.994 10.023 1 98.88 267 VAL B O 1
ATOM 4226 N N . PHE B 1 268 ? -12.242 1.146 7.965 1 98.56 268 PHE B N 1
ATOM 4227 C CA . PHE B 1 268 ? -13.633 1.543 7.773 1 98.56 268 PHE B CA 1
ATOM 4228 C C . PHE B 1 268 ? -14.57 0.384 8.078 1 98.56 268 PHE B C 1
ATOM 4230 O O . PHE B 1 268 ? -15.781 0.485 7.855 1 98.56 268 PHE B O 1
ATOM 4237 N N . ASN B 1 269 ? -13.977 -0.698 8.57 1 97.38 269 ASN B N 1
ATOM 4238 C CA . ASN B 1 269 ? -14.703 -1.867 9.055 1 97.38 269 ASN B CA 1
ATOM 4239 C C . ASN B 1 269 ? -15.695 -2.379 8.016 1 97.38 269 ASN B C 1
ATOM 4241 O O . ASN B 1 269 ? -16.875 -2.533 8.305 1 97.38 269 ASN B O 1
ATOM 4245 N N . ILE B 1 270 ? -15.141 -2.488 6.793 1 96.81 270 ILE B N 1
ATOM 4246 C CA . ILE B 1 270 ? -15.953 -3.01 5.699 1 96.81 270 ILE B CA 1
ATOM 4247 C C . ILE B 1 270 ? -16.156 -4.512 5.883 1 96.81 270 ILE B C 1
ATOM 4249 O O . ILE B 1 270 ? -15.211 -5.246 6.168 1 96.81 270 ILE B O 1
ATOM 4253 N N . GLN B 1 271 ? -17.359 -4.934 5.68 1 91 271 GLN B N 1
ATOM 4254 C CA . GLN B 1 271 ? -17.703 -6.344 5.871 1 91 271 GLN B CA 1
ATOM 4255 C C . GLN B 1 271 ? -17.719 -7.086 4.539 1 91 271 GLN B C 1
ATOM 4257 O O . GLN B 1 271 ? -18 -6.488 3.494 1 91 271 GLN B O 1
ATOM 4262 N N . PRO B 1 272 ? -17.422 -8.414 4.707 1 85.06 272 PRO B N 1
ATOM 4263 C CA . PRO B 1 272 ? -17.547 -9.195 3.477 1 85.06 272 PRO B CA 1
ATOM 4264 C C . PRO B 1 272 ? -18.984 -9.367 3.021 1 85.06 272 PRO B C 1
ATOM 4266 O O . PRO B 1 272 ? -19.906 -9.312 3.842 1 85.06 272 PRO B O 1
ATOM 4269 N N . ASN B 1 273 ? -19.297 -9.312 1.688 1 70 273 ASN B N 1
ATOM 4270 C CA . ASN B 1 273 ? -20.672 -9.5 1.208 1 70 273 ASN B CA 1
ATOM 4271 C C . ASN B 1 273 ? -21.172 -10.914 1.469 1 70 273 ASN B C 1
ATOM 4273 O O . ASN B 1 273 ? -20.375 -11.859 1.496 1 70 273 ASN B O 1
#

Sequence (546 aa):
MVLVSSFGFRLASPFFLTTLLTYHPIITTVTTTTTTTTKATISINPLPKMSTTTSSSSNDISTSNDDVVSLPKHQPQQQQQQKQPQPRYNGPSIDEMTDRQKQLRTAILQSRPRTGLNGPFGPWLAVPDIAEPASSLGKACRYDTSLSFRESEMIILLTGAKMKSHTEFEIHTHEAIQAGWSMDVISAIPRNDEFTIQAVETRLVPLLKNDRERSVVRFTTELLDTCTVSDETYLTTKAAVDNKDSVLVEITSIVGYYTYVSYTLNVFNIQPNMVLVSSFGFRLASPFFLTTLLTYHPIITTVTTTTTTTTKATISINPLPKMSTTTSSSSNDISTSNDDVVSLPKHQPQQQQQQKQPQPRYNGPSIDEMTDRQKQLRTAILQSRPRTGLNGPFGPWLAVPDIAEPASSLGKACRYDTSLSFRESEMIILLTGAKMKSHTEFEIHTHEAIQAGWSMDVISAIPRNDEFTIQAVETRLVPLLKNDRERSVVRFTTELLDTCTVSDETYLTTKAAVDNKDSVLVEITSIVGYYTYVSYTLNVFNIQPN